Protein AF-A0A1I4RXB6-F1 (afdb_monomer)

Foldseek 3Di:
DPDVVVVVVVVVVVVPDDPDPQDQLFPAEAEFEALLQAFAQEALPLDQVDPTHDGFAFFPDDQSGSNGDRDGFLVQLLCVLLVHGADEQWHWHQDDDTDGDGRHLYYHLDALLQRLQLAAFWHKHDDDPPIGITIDGRNCRVPVAADQRHAYEYEHDPNLLLVVLVPDDHDLLVSLVSNVVSVLVNVVRNHAHYEYEADAQLLLFLQCVLSVNSVSSRVSSVSNRVNNQVSDLVSFHFYFYFYVNLVVVVCVVPVVQLPADPDSLSQEAAEWESVVRDPTSHDQDCHNVHVPPNLLRHQHHYRGHGYPLVSQLSSQLVLLQQLVQQAVLCQLVVVVLQVVQLVVQVVQVCLVCVVPPDDAFWKKKKKKKKKKWWWADDRSRRFIKIKIKIKIKIKMWHHNDPFKIKMKMWMWMKMWMAGPLRWIWIKIKIKIKIKMKTDDDFKIKIKMKMKMKIWGPWGWRWTDRRPDIDIWIDIWIKMKIKMKMKIWGFPDDPPPQKTKIKMKMWMWMKIKIAWIWTDDQRSRTKTKHIFIDIWIKIKIKMKMKGDPDPFKIKIKMKMKIFTPRQDFGWIWMHGPNRPSHIRTHTYDGDDGMKIKMKIKMKGHPDPQKIKMWMWIWMGDNIIMIMIMIMIMGMD

Radius of gyration: 31.3 Å; Cα contacts (8 Å, |Δi|>4): 1653; chains: 1; bounding box: 83×48×99 Å

pLDDT: mean 92.15, std 12.49, range [30.03, 98.88]

Structure (mmCIF, N/CA/C/O backbone):
data_AF-A0A1I4RXB6-F1
#
_entry.id   AF-A0A1I4RXB6-F1
#
loop_
_atom_site.group_PDB
_atom_site.id
_atom_site.type_symbol
_atom_site.label_atom_id
_atom_site.label_alt_id
_atom_site.label_comp_id
_atom_site.label_asym_id
_atom_site.label_entity_id
_atom_site.label_seq_id
_atom_site.pdbx_PDB_ins_code
_atom_site.Cartn_x
_atom_site.Cartn_y
_atom_site.Cartn_z
_atom_site.occupancy
_atom_site.B_iso_or_equiv
_atom_site.auth_seq_id
_atom_site.auth_comp_id
_atom_site.auth_asym_id
_atom_site.auth_atom_id
_atom_site.pdbx_PDB_model_num
ATOM 1 N N . MET A 1 1 ? 4.480 8.689 60.884 1.00 40.50 1 MET A N 1
ATOM 2 C CA . MET A 1 1 ? 3.455 8.910 59.839 1.00 40.50 1 MET A CA 1
ATOM 3 C C . MET A 1 1 ? 4.145 8.947 58.483 1.00 40.50 1 MET A C 1
ATOM 5 O O . MET A 1 1 ? 4.574 10.003 58.041 1.00 40.50 1 MET A O 1
ATOM 9 N N . TYR A 1 2 ? 4.329 7.782 57.864 1.00 36.97 2 TYR A N 1
ATOM 10 C CA . TYR A 1 2 ? 4.763 7.692 56.469 1.00 36.97 2 TYR A CA 1
ATOM 11 C C . TYR A 1 2 ? 3.514 7.838 55.607 1.00 36.97 2 TYR A C 1
ATOM 13 O O . TYR A 1 2 ? 2.536 7.149 55.864 1.00 36.97 2 TYR A O 1
ATOM 21 N N . ASN A 1 3 ? 3.508 8.790 54.676 1.00 38.34 3 ASN A N 1
ATOM 22 C CA . ASN A 1 3 ? 2.336 9.126 53.873 1.00 38.34 3 ASN A CA 1
ATOM 23 C C . ASN A 1 3 ? 2.321 8.241 52.607 1.00 38.34 3 ASN A C 1
ATOM 25 O O . ASN A 1 3 ? 3.048 8.557 51.660 1.00 38.34 3 ASN A O 1
ATOM 29 N N . PRO A 1 4 ? 1.548 7.133 52.571 1.00 40.94 4 PRO A N 1
ATOM 30 C CA . PRO A 1 4 ? 1.615 6.132 51.498 1.00 40.94 4 PRO A CA 1
ATOM 31 C C . PRO A 1 4 ? 1.127 6.670 50.141 1.00 40.94 4 PRO A C 1
ATOM 33 O O . PRO A 1 4 ? 1.397 6.076 49.102 1.00 40.94 4 PRO A O 1
ATOM 36 N N . LEU A 1 5 ? 0.465 7.833 50.135 1.00 40.56 5 LEU A N 1
ATOM 37 C CA . LEU A 1 5 ? -0.061 8.494 48.940 1.00 40.56 5 LEU A CA 1
ATOM 38 C C . LEU A 1 5 ? 1.028 9.121 48.051 1.00 40.56 5 LEU A C 1
ATOM 40 O O . LEU A 1 5 ? 0.829 9.237 46.845 1.00 40.56 5 LEU A O 1
ATOM 44 N N . LYS A 1 6 ? 2.192 9.500 48.604 1.00 39.91 6 LYS A N 1
ATOM 45 C CA . LYS A 1 6 ? 3.277 10.114 47.809 1.00 39.91 6 LYS A CA 1
ATOM 46 C C . LYS A 1 6 ? 4.151 9.081 47.092 1.00 39.91 6 LYS A C 1
ATOM 48 O O . LYS A 1 6 ? 4.657 9.362 46.011 1.00 39.91 6 LYS A O 1
ATOM 53 N N . THR A 1 7 ? 4.284 7.881 47.654 1.00 39.38 7 THR A N 1
ATOM 54 C CA . THR A 1 7 ? 5.087 6.796 47.068 1.00 39.38 7 THR A CA 1
ATOM 55 C C . THR A 1 7 ? 4.355 6.098 45.916 1.00 39.38 7 THR A C 1
ATOM 57 O O . THR A 1 7 ? 4.994 5.679 44.957 1.00 39.38 7 THR A O 1
ATOM 60 N N . LEU A 1 8 ? 3.015 6.049 45.954 1.00 37.56 8 LEU A N 1
ATOM 61 C CA . LEU A 1 8 ? 2.192 5.497 44.868 1.00 37.56 8 LEU A CA 1
ATOM 62 C C . LEU A 1 8 ? 2.161 6.422 43.633 1.00 37.56 8 LEU A C 1
ATOM 64 O O . LEU A 1 8 ? 2.230 5.945 42.504 1.00 37.56 8 LEU A O 1
ATOM 68 N N . ALA A 1 9 ? 2.146 7.745 43.837 1.00 41.69 9 ALA A N 1
ATOM 69 C CA . ALA A 1 9 ? 2.173 8.729 42.750 1.00 41.69 9 ALA A CA 1
ATOM 70 C C . ALA A 1 9 ? 3.510 8.738 41.977 1.00 41.69 9 ALA A C 1
ATOM 72 O O . ALA A 1 9 ? 3.521 8.941 40.765 1.00 41.69 9 ALA A O 1
ATOM 73 N N . ALA A 1 10 ? 4.630 8.468 42.656 1.00 35.97 10 ALA A N 1
ATOM 74 C CA . ALA A 1 10 ? 5.949 8.375 42.026 1.00 35.97 10 ALA A CA 1
ATOM 75 C C . ALA A 1 10 ? 6.169 7.043 41.277 1.00 35.97 10 ALA A C 1
ATOM 77 O O . ALA A 1 10 ? 6.885 7.021 40.281 1.00 35.97 10 ALA A O 1
ATOM 78 N N . ALA A 1 11 ? 5.524 5.950 41.707 1.00 37.66 11 ALA A N 1
ATOM 79 C CA . ALA A 1 11 ? 5.599 4.655 41.024 1.00 37.66 11 ALA A CA 1
ATOM 80 C C . ALA A 1 11 ? 4.776 4.615 39.719 1.00 37.66 11 ALA A C 1
ATOM 82 O O . ALA A 1 11 ? 5.174 3.948 38.768 1.00 37.66 11 ALA A O 1
ATOM 83 N N . ILE A 1 12 ? 3.673 5.371 39.640 1.00 42.62 12 ILE A N 1
ATOM 84 C CA . ILE A 1 12 ? 2.840 5.474 38.426 1.00 42.62 12 ILE A CA 1
ATOM 85 C C . ILE A 1 12 ? 3.507 6.364 37.358 1.00 42.62 12 ILE A C 1
ATOM 87 O O . ILE A 1 12 ? 3.380 6.088 36.171 1.00 42.62 12 ILE A O 1
ATOM 91 N N . ALA A 1 13 ? 4.283 7.379 37.758 1.00 34.91 13 ALA A N 1
ATOM 92 C CA . ALA A 1 13 ? 4.921 8.317 36.827 1.00 34.91 13 ALA A CA 1
ATOM 93 C C . ALA A 1 13 ? 6.175 7.768 36.107 1.00 34.91 13 ALA A C 1
ATOM 95 O O . ALA A 1 13 ? 6.594 8.335 35.102 1.00 34.91 13 ALA A O 1
ATOM 96 N N . VAL A 1 14 ? 6.784 6.680 36.599 1.00 32.28 14 VAL A N 1
ATOM 97 C CA . VAL A 1 14 ? 8.006 6.089 36.004 1.00 32.28 14 VAL A CA 1
ATOM 98 C C . VAL A 1 14 ? 7.693 4.910 35.065 1.00 32.28 14 VAL A C 1
ATOM 100 O O . VAL A 1 14 ? 8.536 4.528 34.260 1.00 32.28 14 VAL A O 1
ATOM 103 N N . ALA A 1 15 ? 6.464 4.381 35.079 1.00 33.62 15 ALA A N 1
ATOM 104 C CA . ALA A 1 15 ? 6.035 3.297 34.186 1.00 33.62 15 ALA A CA 1
ATOM 105 C C . ALA A 1 15 ? 5.441 3.776 32.840 1.00 33.62 15 ALA A C 1
ATOM 107 O O . ALA A 1 15 ? 5.034 2.950 32.028 1.00 33.62 15 ALA A O 1
ATOM 108 N N . SER A 1 16 ? 5.381 5.088 32.586 1.00 33.69 16 SER A N 1
ATOM 109 C CA . SER A 1 16 ? 4.628 5.683 31.470 1.00 33.69 16 SER A CA 1
ATOM 110 C C . SER A 1 16 ? 5.490 6.401 30.423 1.00 33.69 16 SER A C 1
ATOM 112 O O . SER A 1 16 ? 5.058 7.406 29.865 1.00 33.69 16 SER A O 1
ATOM 114 N N . LEU A 1 17 ? 6.702 5.917 30.140 1.00 30.03 17 LEU A N 1
ATOM 115 C CA . LEU A 1 17 ? 7.442 6.347 28.948 1.00 30.03 17 LEU A CA 1
ATOM 116 C C . LEU A 1 17 ? 7.197 5.342 27.811 1.00 30.03 17 LEU A C 1
ATOM 118 O O . LEU A 1 17 ? 7.890 4.324 27.759 1.00 30.03 17 LEU A O 1
ATOM 122 N N . PRO A 1 18 ? 6.235 5.580 26.900 1.00 36.94 18 PRO A N 1
ATOM 123 C CA . PRO A 1 18 ? 6.177 4.823 25.661 1.00 36.94 18 PRO A CA 1
ATOM 124 C C . PRO A 1 18 ? 7.394 5.199 24.804 1.00 36.94 18 PRO A C 1
ATOM 126 O O . PRO A 1 18 ? 7.525 6.325 24.330 1.00 36.94 18 PRO A O 1
ATOM 129 N N . MET A 1 19 ? 8.317 4.254 24.620 1.00 31.92 19 MET A N 1
ATOM 130 C CA . MET A 1 19 ? 9.237 4.283 23.484 1.00 31.92 19 MET A CA 1
ATOM 131 C C . MET A 1 19 ? 8.479 3.729 22.278 1.00 31.92 19 MET A C 1
ATOM 133 O O . MET A 1 19 ? 8.492 2.523 22.034 1.00 31.92 19 MET A O 1
ATOM 137 N N . SER A 1 20 ? 7.793 4.594 21.536 1.00 35.72 20 SER A N 1
ATOM 138 C CA . SER A 1 20 ? 7.180 4.209 20.265 1.00 35.72 20 SER A CA 1
ATOM 139 C C . SER A 1 20 ? 8.268 4.185 19.187 1.00 35.72 20 SER A C 1
ATOM 141 O O . SER A 1 20 ? 8.608 5.208 18.596 1.00 35.72 20 SER A O 1
ATOM 143 N N . ILE A 1 21 ? 8.859 3.011 18.953 1.00 35.38 21 ILE A N 1
ATOM 144 C CA . ILE A 1 21 ? 9.574 2.722 17.705 1.00 35.38 21 ILE A CA 1
ATOM 145 C C . ILE A 1 21 ? 8.503 2.241 16.724 1.00 35.38 21 ILE A C 1
ATOM 147 O O . ILE A 1 21 ? 8.056 1.101 16.819 1.00 35.38 21 ILE A O 1
ATOM 151 N N . SER A 1 22 ? 8.062 3.110 15.808 1.00 43.22 22 SER A N 1
ATOM 152 C CA . SER A 1 22 ? 7.250 2.686 14.659 1.00 43.22 22 SER A CA 1
ATOM 153 C C . SER A 1 22 ? 8.096 1.724 13.827 1.00 43.22 22 SER A C 1
ATOM 155 O O . SER A 1 22 ? 9.104 2.134 13.254 1.00 43.22 22 SER A O 1
ATOM 157 N N . ALA A 1 23 ? 7.724 0.447 13.781 1.00 49.94 23 ALA A N 1
ATOM 158 C CA . ALA A 1 23 ? 8.435 -0.538 12.978 1.00 49.94 23 ALA A CA 1
ATOM 159 C C . ALA A 1 23 ? 8.191 -0.276 11.482 1.00 49.94 23 ALA A C 1
ATOM 161 O O . ALA A 1 23 ? 7.045 -0.197 11.042 1.00 49.94 23 ALA A O 1
ATOM 162 N N . ALA A 1 24 ? 9.265 -0.161 10.698 1.00 62.38 24 ALA A N 1
ATOM 163 C CA . ALA A 1 24 ? 9.185 -0.247 9.243 1.00 62.38 24 ALA A CA 1
ATOM 164 C C . ALA A 1 24 ? 8.620 -1.623 8.858 1.00 62.38 24 ALA A C 1
ATOM 166 O O . ALA A 1 24 ? 9.070 -2.622 9.429 1.00 62.38 24 ALA A O 1
ATOM 167 N N . PRO A 1 25 ? 7.714 -1.734 7.873 1.00 77.44 25 PRO A N 1
ATOM 168 C CA . PRO A 1 25 ? 7.254 -3.043 7.403 1.00 77.44 25 PRO A CA 1
ATOM 169 C C . PRO A 1 25 ? 8.378 -3.856 6.747 1.00 77.44 25 PRO A C 1
ATOM 171 O O . PRO A 1 25 ? 8.309 -5.084 6.716 1.00 77.44 25 PRO A O 1
ATOM 174 N N . TYR A 1 26 ? 9.406 -3.173 6.230 1.00 90.38 26 TYR A N 1
ATOM 175 C CA . TYR A 1 26 ? 10.522 -3.775 5.516 1.00 90.38 26 TYR A CA 1
ATOM 176 C C . TYR A 1 26 ? 11.859 -3.332 6.115 1.00 90.38 26 TYR A C 1
ATOM 178 O O . TYR A 1 26 ? 12.057 -2.149 6.388 1.00 90.38 26 TYR A O 1
ATOM 186 N N . SER A 1 27 ? 12.797 -4.265 6.291 1.00 93.44 27 SER A N 1
ATOM 187 C CA . SER A 1 27 ? 14.148 -3.977 6.805 1.00 93.44 27 SER A CA 1
ATOM 188 C C . SER A 1 27 ? 15.034 -3.263 5.778 1.00 93.44 27 SER A C 1
ATOM 190 O O . SER A 1 27 ? 15.890 -2.462 6.147 1.00 93.44 27 SER A O 1
ATOM 192 N N . GLN A 1 28 ? 14.847 -3.575 4.495 1.00 95.31 28 GLN A N 1
ATOM 193 C CA . GLN A 1 28 ? 15.599 -3.049 3.355 1.00 95.31 28 GLN A CA 1
ATOM 194 C C . GLN A 1 28 ? 14.867 -3.364 2.044 1.00 95.31 28 GLN A C 1
ATOM 196 O O . GLN A 1 28 ? 14.020 -4.259 1.998 1.00 95.31 28 GLN A O 1
ATOM 201 N N . LEU A 1 29 ? 15.220 -2.643 0.977 1.00 97.88 29 LEU A N 1
ATOM 202 C CA . LEU A 1 29 ? 14.801 -2.938 -0.391 1.00 97.88 29 LEU A CA 1
ATOM 203 C C . LEU A 1 29 ? 15.987 -3.555 -1.141 1.00 97.88 29 LEU A C 1
ATOM 205 O O . LEU A 1 29 ? 17.026 -2.907 -1.287 1.00 97.88 29 LEU A O 1
ATOM 209 N N . ILE A 1 30 ? 15.834 -4.799 -1.594 1.00 98.69 30 ILE A N 1
ATOM 210 C CA . ILE A 1 30 ? 16.847 -5.547 -2.348 1.00 98.69 30 ILE A CA 1
ATOM 211 C C . ILE A 1 30 ? 16.360 -5.700 -3.782 1.00 98.69 30 ILE A C 1
ATOM 213 O O . ILE A 1 30 ? 15.279 -6.230 -4.027 1.00 98.69 30 ILE A O 1
ATOM 217 N N . ILE A 1 31 ? 17.151 -5.208 -4.726 1.00 98.88 31 ILE A N 1
ATOM 218 C CA . ILE A 1 31 ? 16.735 -5.044 -6.121 1.00 98.88 31 ILE A CA 1
ATOM 219 C C . ILE A 1 31 ? 17.620 -5.892 -7.020 1.00 98.88 31 ILE A C 1
ATOM 221 O O . ILE A 1 31 ? 18.840 -5.828 -6.897 1.00 98.88 31 ILE A O 1
ATOM 225 N N . PHE A 1 32 ? 17.015 -6.623 -7.949 1.00 98.88 32 PHE A N 1
ATOM 226 C CA . PHE A 1 32 ? 17.698 -7.339 -9.024 1.00 98.88 32 PHE A CA 1
ATOM 227 C C . PHE A 1 32 ? 17.084 -6.950 -10.362 1.00 98.88 32 PHE A C 1
ATOM 229 O O . PHE A 1 32 ? 15.874 -6.744 -10.457 1.00 98.88 32 PHE A O 1
ATOM 236 N N . GLY A 1 33 ? 17.909 -6.871 -11.400 1.00 98.38 33 GLY A N 1
ATOM 237 C CA . GLY A 1 33 ? 17.414 -6.560 -12.729 1.00 98.38 33 GLY A CA 1
ATOM 238 C C . GLY A 1 33 ? 18.447 -5.925 -13.635 1.00 98.38 33 GLY A C 1
ATOM 239 O O . GLY A 1 33 ? 19.640 -6.219 -13.552 1.00 98.38 33 GLY A O 1
ATOM 240 N N . ASP A 1 34 ? 17.963 -5.047 -14.500 1.00 97.69 34 ASP A N 1
ATOM 241 C CA . ASP A 1 34 ? 18.720 -4.445 -15.588 1.00 97.69 34 ASP A CA 1
ATOM 242 C C . ASP A 1 34 ? 18.820 -2.912 -15.458 1.00 97.69 34 ASP A C 1
ATOM 244 O O . ASP A 1 34 ? 18.737 -2.341 -14.367 1.00 97.69 34 ASP A O 1
ATOM 248 N N . SER A 1 35 ? 19.003 -2.220 -16.583 1.00 97.69 35 SER A N 1
ATOM 249 C CA . SER A 1 35 ? 19.128 -0.764 -16.648 1.00 97.69 35 SER A CA 1
ATOM 250 C C . SER A 1 35 ? 17.903 -0.010 -16.133 1.00 97.69 35 SER A C 1
ATOM 252 O O . SER A 1 35 ? 18.066 1.119 -15.670 1.00 97.69 35 SER A O 1
ATOM 254 N N . LEU A 1 36 ? 16.702 -0.603 -16.152 1.00 97.00 36 LEU A N 1
ATOM 255 C CA . LEU A 1 36 ? 15.491 0.053 -15.638 1.00 97.00 36 LEU A CA 1
ATOM 256 C C . LEU A 1 36 ? 15.545 0.277 -14.119 1.00 97.00 36 LEU A C 1
ATOM 258 O O . LEU A 1 36 ? 14.851 1.155 -13.601 1.00 97.00 36 LEU A O 1
ATOM 262 N N . SER A 1 37 ? 16.386 -0.492 -13.422 1.00 98.38 37 SER A N 1
ATOM 263 C CA . SER A 1 37 ? 16.516 -0.468 -11.964 1.00 98.38 37 SER A CA 1
ATOM 264 C C . SER A 1 37 ? 17.930 -0.138 -11.481 1.00 98.38 37 SER A C 1
ATOM 266 O O . SER A 1 37 ? 18.131 0.007 -10.277 1.00 98.38 37 SER A O 1
ATOM 268 N N . ASP A 1 38 ? 18.916 -0.004 -12.373 1.00 97.88 38 ASP A N 1
ATOM 269 C CA . ASP A 1 38 ? 20.314 0.265 -12.018 1.00 97.88 38 ASP A CA 1
ATOM 270 C C . ASP A 1 38 ? 20.464 1.634 -11.323 1.00 97.88 38 ASP A C 1
ATOM 272 O O . ASP A 1 38 ? 20.185 2.693 -11.887 1.00 97.88 38 ASP A O 1
ATOM 276 N N . SER A 1 39 ? 20.922 1.615 -10.067 1.00 95.69 39 SER A N 1
ATOM 277 C CA . SER A 1 39 ? 21.101 2.816 -9.238 1.00 95.69 39 SER A CA 1
ATOM 278 C C . SER A 1 39 ? 22.442 3.541 -9.415 1.00 95.69 39 SER A C 1
ATOM 280 O O . SER A 1 39 ? 22.688 4.536 -8.721 1.00 95.69 39 SER A O 1
ATOM 282 N N . GLY A 1 40 ? 23.318 3.074 -10.306 1.00 94.19 40 GLY A N 1
ATOM 283 C CA . GLY A 1 40 ? 24.641 3.661 -10.525 1.00 94.19 40 GLY A CA 1
ATOM 284 C C . GLY A 1 40 ? 25.796 2.672 -10.430 1.00 94.19 40 GLY A C 1
ATOM 285 O O . GLY A 1 40 ? 26.784 2.986 -9.769 1.00 94.19 40 GLY A O 1
ATOM 286 N N . GLN A 1 41 ? 25.682 1.482 -11.022 1.00 93.94 41 GLN A N 1
ATOM 287 C CA . GLN A 1 41 ? 26.770 0.496 -11.026 1.00 93.94 41 GLN A CA 1
ATOM 288 C C . GLN A 1 41 ? 27.961 0.958 -11.865 1.00 93.94 41 GLN A C 1
ATOM 290 O O . GLN A 1 41 ? 29.108 0.675 -11.531 1.00 93.94 41 GLN A O 1
ATOM 295 N N . PHE A 1 42 ? 27.709 1.671 -12.959 1.00 92.44 42 PHE A N 1
ATOM 296 C CA . PHE A 1 42 ? 28.760 2.209 -13.817 1.00 92.44 42 PHE A CA 1
ATOM 297 C C . PHE A 1 42 ? 29.160 3.612 -13.350 1.00 92.44 42 PHE A C 1
ATOM 299 O O . PHE A 1 42 ? 28.299 4.366 -12.894 1.00 92.44 42 PHE A O 1
ATOM 306 N N . PRO A 1 43 ? 30.436 4.014 -13.470 1.00 89.38 43 PRO A N 1
ATOM 307 C CA . PRO A 1 43 ? 30.817 5.390 -13.187 1.00 89.38 43 PRO A CA 1
ATOM 308 C C . PRO A 1 43 ? 30.179 6.341 -14.204 1.00 89.38 43 PRO A C 1
ATOM 310 O O . PRO A 1 43 ? 30.056 6.023 -15.388 1.00 89.38 43 PRO A O 1
ATOM 313 N N . ASP A 1 44 ? 29.814 7.537 -13.754 1.00 89.12 44 ASP A N 1
ATOM 314 C CA . ASP A 1 44 ? 29.424 8.616 -14.654 1.00 89.12 44 ASP A CA 1
ATOM 315 C C . ASP A 1 44 ? 30.677 9.202 -15.319 1.00 89.12 44 ASP A C 1
ATOM 317 O O . ASP A 1 44 ? 31.389 10.015 -14.735 1.00 89.12 44 ASP A O 1
ATOM 321 N N . LEU A 1 45 ? 30.972 8.781 -16.551 1.00 84.12 45 LEU A N 1
ATOM 322 C CA . LEU A 1 45 ? 32.147 9.267 -17.286 1.00 84.12 45 LEU A CA 1
ATOM 323 C C . LEU A 1 45 ? 32.037 10.747 -17.687 1.00 84.12 45 LEU A C 1
ATOM 325 O O . LEU A 1 45 ? 33.060 11.384 -17.935 1.00 84.12 45 LEU A O 1
ATOM 329 N N . GLY A 1 46 ? 30.819 11.295 -17.740 1.00 79.69 46 GLY A N 1
ATOM 330 C CA . GLY A 1 46 ? 30.589 12.725 -17.949 1.00 79.69 46 GLY A CA 1
ATOM 331 C C . GLY A 1 46 ? 30.856 13.550 -16.688 1.00 79.69 46 GLY A C 1
ATOM 332 O O . GLY A 1 46 ? 31.291 14.697 -16.788 1.00 79.69 46 GLY A O 1
ATOM 333 N N . ASN A 1 47 ? 30.679 12.939 -15.513 1.00 77.81 47 ASN A N 1
ATOM 334 C CA . ASN A 1 47 ? 30.970 13.529 -14.212 1.00 77.81 47 ASN A CA 1
ATOM 335 C C . ASN A 1 47 ? 31.803 12.594 -13.317 1.00 77.81 47 ASN A C 1
ATOM 337 O O . ASN A 1 47 ? 31.287 12.074 -12.325 1.00 77.81 47 ASN A O 1
ATOM 341 N N . PRO A 1 48 ? 33.101 12.383 -13.596 1.00 64.69 48 PRO A N 1
ATOM 342 C CA . PRO A 1 48 ? 33.899 11.399 -12.857 1.00 64.69 48 PRO A CA 1
ATOM 343 C C . PRO A 1 48 ? 34.060 11.720 -11.362 1.00 64.69 48 PRO A C 1
ATOM 345 O O . PRO A 1 48 ? 34.463 10.857 -10.587 1.00 64.69 48 PRO A O 1
ATOM 348 N N . LEU A 1 49 ? 33.778 12.968 -10.965 1.00 60.94 49 LEU A N 1
ATOM 349 C CA . LEU A 1 49 ? 33.804 13.436 -9.577 1.00 60.94 49 LEU A CA 1
ATOM 350 C C . LEU A 1 49 ? 32.454 13.279 -8.866 1.00 60.94 49 LEU A C 1
ATOM 352 O O . LEU A 1 49 ? 32.378 13.484 -7.654 1.00 60.94 49 LEU A O 1
ATOM 356 N N . SER A 1 50 ? 31.391 12.925 -9.593 1.00 68.50 50 SER A N 1
ATOM 357 C CA . SER A 1 50 ? 30.107 12.618 -8.983 1.00 68.50 50 SER A CA 1
ATOM 358 C C . SER A 1 50 ? 30.237 11.352 -8.152 1.00 68.50 50 SER A C 1
ATOM 360 O O . SER A 1 50 ? 30.576 10.284 -8.656 1.00 68.50 50 SER A O 1
ATOM 362 N N . ALA A 1 51 ? 29.894 11.452 -6.868 1.00 66.19 51 ALA A N 1
ATOM 363 C CA . ALA A 1 51 ? 29.726 10.279 -6.013 1.00 66.19 51 ALA A CA 1
ATOM 364 C C . ALA A 1 51 ? 28.561 9.384 -6.480 1.00 66.19 51 ALA A C 1
ATOM 366 O O . ALA A 1 51 ? 28.382 8.279 -5.975 1.00 66.19 51 ALA A O 1
ATOM 367 N N . SER A 1 52 ? 27.744 9.864 -7.423 1.00 73.62 52 SER A N 1
ATOM 368 C CA . SER A 1 52 ? 26.614 9.134 -7.971 1.00 73.62 52 SER A CA 1
ATOM 369 C C . SER A 1 52 ? 26.971 8.561 -9.348 1.00 73.62 52 SER A C 1
ATOM 371 O O . SER A 1 52 ? 27.367 9.308 -10.237 1.00 73.62 52 SER A O 1
ATOM 373 N N . GLY A 1 53 ? 26.835 7.243 -9.514 1.00 87.50 53 GLY A N 1
ATOM 374 C CA . GLY A 1 53 ? 27.116 6.561 -10.782 1.00 87.50 53 GLY A CA 1
ATOM 375 C C . GLY A 1 53 ? 26.118 6.878 -11.904 1.00 87.50 53 GLY A C 1
ATOM 376 O O . GLY A 1 53 ? 25.097 7.539 -11.691 1.00 87.50 53 GLY A O 1
ATOM 377 N N . ASN A 1 54 ? 26.420 6.368 -13.096 1.00 92.00 54 ASN A N 1
ATOM 378 C CA . ASN A 1 54 ? 25.585 6.431 -14.289 1.00 92.00 54 ASN A CA 1
ATOM 379 C C . ASN A 1 54 ? 24.268 5.679 -14.084 1.00 92.00 54 ASN A C 1
ATOM 381 O O . ASN A 1 54 ? 24.272 4.502 -13.730 1.00 92.00 54 ASN A O 1
ATOM 385 N N . ARG A 1 55 ? 23.152 6.347 -14.371 1.00 95.44 55 ARG A N 1
ATOM 386 C CA . ARG A 1 55 ? 21.807 5.764 -14.342 1.00 95.44 55 ARG A CA 1
ATOM 387 C C . ARG A 1 55 ? 21.148 5.984 -15.693 1.00 95.44 55 ARG A C 1
ATOM 389 O O . ARG A 1 55 ? 21.353 7.022 -16.314 1.00 95.44 55 ARG A O 1
ATOM 396 N N . PHE A 1 56 ? 20.351 5.022 -16.138 1.00 96.69 56 PHE A N 1
ATOM 397 C CA . PHE A 1 56 ? 19.763 5.016 -17.477 1.00 96.69 56 PHE A CA 1
ATOM 398 C C . PHE A 1 56 ? 18.474 5.852 -17.516 1.00 96.69 56 PHE A C 1
ATOM 400 O O . PHE A 1 56 ? 17.364 5.338 -17.592 1.00 96.69 56 PHE A O 1
ATOM 407 N N . THR A 1 57 ? 18.637 7.166 -17.369 1.00 97.81 57 THR A N 1
ATOM 408 C CA . THR A 1 57 ? 17.587 8.194 -17.443 1.00 97.81 57 THR A CA 1
ATOM 409 C C . THR A 1 57 ? 18.243 9.547 -17.762 1.00 97.81 57 THR A C 1
ATOM 411 O O . THR A 1 57 ? 19.459 9.622 -17.932 1.00 97.81 57 THR A O 1
ATOM 414 N N . ASN A 1 58 ? 17.486 10.641 -17.849 1.00 97.25 58 ASN A N 1
ATOM 415 C CA . ASN A 1 58 ? 18.063 11.971 -18.048 1.00 97.25 58 ASN A CA 1
ATOM 416 C C . ASN A 1 58 ? 18.712 12.540 -16.770 1.00 97.25 58 ASN A C 1
ATOM 418 O O . ASN A 1 58 ? 18.363 12.202 -15.633 1.00 97.25 58 ASN A O 1
ATOM 422 N N . ARG A 1 59 ? 19.644 13.480 -16.954 1.00 95.56 59 ARG A N 1
ATOM 423 C CA . ARG A 1 59 ? 20.230 14.278 -15.863 1.00 95.56 59 ARG A CA 1
ATOM 424 C C . ARG A 1 59 ? 19.193 15.196 -15.212 1.00 95.56 59 ARG A C 1
ATOM 426 O O . ARG A 1 59 ? 18.129 15.438 -15.782 1.00 95.56 59 ARG A O 1
ATOM 433 N N . VAL A 1 60 ? 19.475 15.655 -13.992 1.00 93.81 60 VAL A N 1
ATOM 434 C CA . VAL A 1 60 ? 18.507 16.402 -13.164 1.00 93.81 60 VAL A CA 1
ATOM 435 C C . VAL A 1 60 ? 18.180 17.809 -13.676 1.00 93.81 60 VAL A C 1
ATOM 437 O O . VAL A 1 60 ? 17.139 18.346 -13.304 1.00 93.81 60 VAL A O 1
ATOM 440 N N . GLY A 1 61 ? 19.003 18.389 -14.550 1.00 92.44 61 GLY A N 1
ATOM 441 C CA . GLY A 1 61 ? 18.798 19.746 -15.041 1.00 92.44 61 GLY A CA 1
ATOM 442 C C . GLY A 1 61 ? 19.415 20.812 -14.123 1.00 92.44 61 GLY A C 1
ATOM 443 O O . GLY A 1 61 ? 19.954 20.499 -13.056 1.00 92.44 61 GLY A O 1
ATOM 444 N N . PRO A 1 62 ? 19.326 22.094 -14.522 1.00 92.62 62 PRO A N 1
ATOM 445 C CA . PRO A 1 62 ? 18.520 22.595 -15.641 1.00 92.62 62 PRO A CA 1
ATOM 446 C C . PRO A 1 62 ? 19.201 22.528 -17.017 1.00 92.62 62 PRO A C 1
ATOM 448 O O . PRO A 1 62 ? 18.524 22.706 -18.026 1.00 92.62 62 PRO A O 1
ATOM 451 N N . THR A 1 63 ? 20.518 22.308 -17.087 1.00 91.75 63 THR A N 1
ATOM 452 C CA . THR A 1 63 ? 21.251 22.270 -18.370 1.00 91.75 63 THR A CA 1
ATOM 453 C C . THR A 1 63 ? 21.329 20.870 -18.965 1.00 91.75 63 THR A C 1
ATOM 455 O O . THR A 1 63 ? 21.586 20.728 -20.160 1.00 91.75 63 THR A O 1
ATOM 458 N N . TYR A 1 64 ? 21.114 19.843 -18.138 1.00 93.50 64 TYR A N 1
ATOM 459 C CA . TYR A 1 64 ? 21.239 18.422 -18.470 1.00 93.50 64 TYR A CA 1
ATOM 460 C C . TYR A 1 64 ? 22.639 18.050 -18.972 1.00 93.50 64 TYR A C 1
ATOM 462 O O . TYR A 1 64 ? 22.828 17.063 -19.686 1.00 93.50 64 TYR A O 1
ATOM 470 N N . SER A 1 65 ? 23.625 18.867 -18.604 1.00 89.56 65 SER A N 1
ATOM 471 C CA . SER A 1 65 ? 25.017 18.731 -19.003 1.00 89.56 65 SER A CA 1
ATOM 472 C C . SER A 1 65 ? 25.743 17.696 -18.154 1.00 89.56 65 SER A C 1
ATOM 474 O O . SER A 1 65 ? 25.285 17.293 -17.087 1.00 89.56 65 SER A O 1
ATOM 476 N N . ALA A 1 66 ? 26.924 17.292 -18.612 1.00 86.81 66 ALA A N 1
ATOM 477 C CA . ALA A 1 66 ? 27.758 16.310 -17.936 1.00 86.81 66 ALA A CA 1
ATOM 478 C C . ALA A 1 66 ? 28.135 16.700 -16.491 1.00 86.81 66 ALA A C 1
ATOM 480 O O . ALA A 1 66 ? 28.525 15.839 -15.725 1.00 86.81 66 ALA A O 1
ATOM 481 N N . GLN A 1 67 ? 27.991 17.963 -16.084 1.00 86.38 67 GLN A N 1
ATOM 482 C CA . GLN A 1 67 ? 28.272 18.438 -14.727 1.00 86.38 67 GLN A CA 1
ATOM 483 C C . GLN A 1 67 ? 27.159 18.115 -13.713 1.00 86.38 67 GLN A C 1
ATOM 485 O O . GLN A 1 67 ? 27.380 18.213 -12.506 1.00 86.38 67 GLN A O 1
ATOM 490 N N . GLU A 1 68 ? 25.971 17.728 -14.172 1.00 90.50 68 GLU A N 1
ATOM 491 C CA . GLU A 1 68 ? 24.806 17.447 -13.327 1.00 90.50 68 GLU A CA 1
ATOM 492 C C . GLU A 1 68 ? 24.614 15.942 -13.162 1.00 90.50 68 GLU A C 1
ATOM 494 O O . GLU A 1 68 ? 24.773 15.208 -14.122 1.00 90.50 68 GLU A O 1
ATOM 499 N N . SER A 1 69 ? 24.228 15.434 -11.996 1.00 91.69 69 SER A N 1
ATOM 500 C CA . SER A 1 69 ? 24.012 13.988 -11.843 1.00 91.69 69 SER A CA 1
ATOM 501 C C . SER A 1 69 ? 22.825 13.469 -12.664 1.00 91.69 69 SER A C 1
ATOM 503 O O . SER A 1 69 ? 21.850 14.181 -12.919 1.00 91.69 69 SER A O 1
ATOM 505 N N . PHE A 1 70 ? 22.866 12.184 -13.018 1.00 95.12 70 PHE A N 1
ATOM 506 C CA . PHE A 1 70 ? 21.679 11.470 -13.483 1.00 95.12 70 PHE A CA 1
ATOM 507 C C . PHE A 1 70 ? 20.572 11.477 -12.429 1.00 95.12 70 PHE A C 1
ATOM 509 O O . PHE A 1 70 ? 20.859 11.347 -11.231 1.00 95.12 70 PHE A O 1
ATOM 516 N N . GLY A 1 71 ? 19.320 11.582 -12.884 1.00 95.50 71 GLY A N 1
ATOM 517 C CA . GLY A 1 71 ? 18.147 11.446 -12.027 1.00 95.50 71 GLY A CA 1
ATOM 518 C C . GLY A 1 71 ? 18.082 10.089 -11.326 1.00 95.50 71 GLY A C 1
ATOM 519 O O . GLY A 1 71 ? 18.816 9.154 -11.655 1.00 95.50 71 GLY A O 1
ATOM 520 N N . GLN A 1 72 ? 17.226 9.997 -10.312 1.00 96.81 72 GLN A N 1
ATOM 521 C CA . GLN A 1 72 ? 16.970 8.741 -9.614 1.00 96.81 72 GLN A CA 1
ATOM 522 C C . GLN A 1 72 ? 16.076 7.836 -10.466 1.00 96.81 72 GLN A C 1
ATOM 524 O O . GLN A 1 72 ? 15.089 8.295 -11.040 1.00 96.81 72 GLN A O 1
ATOM 529 N N . VAL A 1 73 ? 16.409 6.546 -10.515 1.00 97.81 73 VAL A N 1
ATOM 530 C CA . VAL A 1 73 ? 15.532 5.524 -11.108 1.00 97.81 73 VAL A CA 1
ATOM 531 C C . VAL A 1 73 ? 14.372 5.192 -10.165 1.00 97.81 73 VAL A C 1
ATOM 533 O O . VAL A 1 73 ? 14.439 5.454 -8.960 1.00 97.81 73 VAL A O 1
ATOM 536 N N . SER A 1 74 ? 13.314 4.589 -10.702 1.00 98.25 74 SER A N 1
ATOM 537 C CA . SER A 1 74 ? 12.059 4.312 -9.992 1.00 98.25 74 SER A CA 1
ATOM 538 C C . SER A 1 74 ? 12.254 3.567 -8.665 1.00 98.25 74 SER A C 1
ATOM 540 O O . SER A 1 74 ? 11.647 3.929 -7.661 1.00 98.25 74 SER A O 1
ATOM 542 N N . VAL A 1 75 ? 13.170 2.595 -8.606 1.00 98.19 75 VAL A N 1
ATOM 543 C CA . VAL A 1 75 ? 13.475 1.846 -7.372 1.00 98.19 75 VAL A CA 1
ATOM 544 C C . VAL A 1 75 ? 14.175 2.688 -6.298 1.00 98.19 75 VAL A C 1
ATOM 546 O O . VAL A 1 75 ? 14.002 2.424 -5.111 1.00 98.19 75 VAL A O 1
ATOM 549 N N . GLN A 1 76 ? 14.932 3.727 -6.673 1.00 97.81 76 GLN A N 1
ATOM 550 C CA . GLN A 1 76 ? 15.527 4.661 -5.706 1.00 97.81 76 GLN A CA 1
ATOM 551 C C . GLN A 1 76 ? 14.481 5.618 -5.134 1.00 97.81 76 GLN A C 1
ATOM 553 O O . GLN A 1 76 ? 14.511 5.920 -3.941 1.00 97.81 76 GLN A O 1
ATOM 558 N N . LEU A 1 77 ? 13.547 6.064 -5.975 1.00 97.94 77 LEU A N 1
ATOM 559 C CA . LEU A 1 77 ? 12.412 6.883 -5.555 1.00 97.94 77 LEU A CA 1
ATOM 560 C C . LEU A 1 77 ? 11.483 6.086 -4.627 1.00 97.94 77 LEU A C 1
ATOM 562 O O . LEU A 1 77 ? 11.164 6.564 -3.539 1.00 97.94 77 LEU A O 1
ATOM 566 N N . LEU A 1 78 ? 11.159 4.839 -4.990 1.00 97.19 78 LEU A N 1
ATOM 567 C CA . LEU A 1 78 ? 10.398 3.917 -4.143 1.00 97.19 78 LEU A CA 1
ATOM 568 C C . LEU A 1 78 ? 11.093 3.683 -2.798 1.00 97.19 78 LEU A C 1
ATOM 570 O O . LEU A 1 78 ? 10.448 3.761 -1.754 1.00 97.19 78 LEU A O 1
ATOM 574 N N . ALA A 1 79 ? 12.407 3.424 -2.804 1.00 95.94 79 ALA A N 1
ATOM 575 C CA . ALA A 1 79 ? 13.172 3.263 -1.571 1.00 95.94 79 ALA A CA 1
ATOM 576 C C . ALA A 1 79 ? 12.995 4.484 -0.662 1.00 95.94 79 ALA A C 1
ATOM 578 O O . ALA A 1 79 ? 12.658 4.325 0.507 1.00 95.94 79 ALA A O 1
ATOM 579 N N . SER A 1 80 ? 13.126 5.696 -1.211 1.00 94.19 80 SER A N 1
ATOM 580 C CA . SER A 1 80 ? 12.925 6.934 -0.454 1.00 94.19 80 SER A CA 1
ATOM 581 C C . SER A 1 80 ? 11.506 7.058 0.109 1.00 94.19 80 SER A C 1
ATOM 583 O O . SER A 1 80 ? 11.358 7.464 1.260 1.00 94.19 80 SER A O 1
ATOM 585 N N . GLN A 1 81 ? 10.474 6.704 -0.664 1.00 91.62 81 GLN A N 1
ATOM 586 C CA . GLN A 1 81 ? 9.075 6.731 -0.211 1.00 91.62 81 GLN A CA 1
ATOM 587 C C . GLN A 1 81 ? 8.808 5.732 0.928 1.00 91.62 81 GLN A C 1
ATOM 589 O O . GLN A 1 81 ? 7.979 5.994 1.794 1.00 91.62 81 GLN A O 1
ATOM 594 N N . LEU A 1 82 ? 9.545 4.617 0.967 1.00 90.69 82 LEU A N 1
ATOM 595 C CA . LEU A 1 82 ? 9.491 3.616 2.040 1.00 90.69 82 LEU A CA 1
ATOM 596 C C . LEU A 1 82 ? 10.436 3.926 3.220 1.00 90.69 82 LEU A C 1
ATOM 598 O O . LEU A 1 82 ? 10.482 3.166 4.188 1.00 90.69 82 LEU A O 1
ATOM 602 N N . GLY A 1 83 ? 11.216 5.012 3.159 1.00 91.44 83 GLY A N 1
ATOM 603 C CA . GLY A 1 83 ? 12.243 5.327 4.161 1.00 91.44 83 GLY A CA 1
ATOM 604 C C . GLY A 1 83 ? 13.449 4.375 4.140 1.00 91.44 83 GLY A C 1
ATOM 605 O O . GLY A 1 83 ? 14.084 4.156 5.170 1.00 91.44 83 GLY A O 1
ATOM 606 N N . LEU A 1 84 ? 13.747 3.795 2.978 1.00 93.56 84 LEU A N 1
ATOM 607 C CA . LEU A 1 84 ? 14.822 2.840 2.703 1.00 93.56 84 LEU A CA 1
ATOM 608 C C . LEU A 1 84 ? 15.856 3.434 1.729 1.00 93.56 84 LEU A C 1
ATOM 610 O O . LEU A 1 84 ? 15.757 4.578 1.288 1.00 93.56 84 LEU A O 1
ATOM 614 N N . GLN A 1 85 ? 16.866 2.638 1.373 1.00 94.06 85 GLN A N 1
ATOM 615 C CA . GLN A 1 85 ? 17.897 3.001 0.398 1.00 94.06 85 GLN A CA 1
ATOM 616 C C . GLN A 1 85 ? 18.003 1.950 -0.712 1.00 94.06 85 GLN A C 1
ATOM 618 O O . GLN A 1 85 ? 17.694 0.780 -0.502 1.00 94.06 85 GLN A O 1
ATOM 623 N N . ALA A 1 86 ? 18.482 2.378 -1.880 1.00 95.38 86 ALA A N 1
ATOM 624 C CA . ALA A 1 86 ? 18.767 1.529 -3.037 1.00 95.38 86 ALA A CA 1
ATOM 625 C C . ALA A 1 86 ? 20.110 1.948 -3.659 1.00 95.38 86 ALA A C 1
ATOM 627 O O . ALA A 1 86 ? 20.162 2.530 -4.743 1.00 95.38 86 ALA A O 1
ATOM 628 N N . LEU A 1 87 ? 21.194 1.738 -2.908 1.00 94.88 87 LEU A N 1
ATOM 629 C CA . LEU A 1 87 ? 22.563 2.026 -3.352 1.00 94.88 87 LEU A CA 1
ATOM 630 C C . LEU A 1 87 ? 23.107 0.877 -4.221 1.00 94.88 87 LEU A C 1
ATOM 632 O O . LEU A 1 87 ? 22.744 -0.277 -3.965 1.00 94.88 87 LEU A O 1
ATOM 636 N N . PRO A 1 88 ? 24.002 1.152 -5.191 1.00 94.69 88 PRO A N 1
ATOM 637 C CA . PRO A 1 88 ? 24.592 0.116 -6.035 1.00 94.69 88 PRO A CA 1
ATOM 638 C C . PRO A 1 88 ? 25.409 -0.876 -5.201 1.00 94.69 88 PRO A C 1
ATOM 640 O O . PRO A 1 88 ? 26.192 -0.500 -4.323 1.00 94.69 88 PRO A O 1
ATOM 643 N N . SER A 1 89 ? 25.212 -2.164 -5.461 1.00 94.69 89 SER A N 1
ATOM 644 C CA . SER A 1 89 ? 25.813 -3.247 -4.685 1.00 94.69 89 SER A CA 1
ATOM 645 C C . SER A 1 89 ? 27.296 -3.466 -4.992 1.00 94.69 89 SER A C 1
ATOM 647 O O . SER A 1 89 ? 28.032 -3.847 -4.076 1.00 94.69 89 SER A O 1
ATOM 649 N N . ALA A 1 90 ? 27.728 -3.236 -6.238 1.00 92.50 90 ALA A N 1
ATOM 650 C CA . ALA A 1 90 ? 29.063 -3.570 -6.732 1.00 92.50 90 ALA A CA 1
ATOM 651 C C . ALA A 1 90 ? 29.566 -2.577 -7.805 1.00 92.50 90 ALA A C 1
ATOM 653 O O . ALA A 1 90 ? 29.908 -3.002 -8.911 1.00 92.50 90 ALA A O 1
ATOM 654 N N . PRO A 1 91 ? 29.640 -1.264 -7.509 1.00 91.25 91 PRO A N 1
ATOM 655 C CA . PRO A 1 91 ? 29.947 -0.266 -8.525 1.00 91.25 91 PRO A CA 1
ATOM 656 C C . PRO A 1 91 ? 31.352 -0.445 -9.130 1.00 91.25 91 PRO A C 1
ATOM 658 O O . PRO A 1 91 ? 32.354 -0.595 -8.417 1.00 91.25 91 PRO A O 1
ATOM 661 N N . ALA A 1 92 ? 31.425 -0.386 -10.461 1.00 89.56 92 ALA A N 1
ATOM 662 C CA . ALA A 1 92 ? 32.655 -0.147 -11.206 1.00 89.56 92 ALA A CA 1
ATOM 663 C C . ALA A 1 92 ? 33.150 1.285 -10.943 1.00 89.56 92 ALA A C 1
ATOM 665 O O . ALA A 1 92 ? 32.364 2.190 -10.658 1.00 89.56 92 ALA A O 1
ATOM 666 N N . ARG A 1 93 ? 34.467 1.512 -11.010 1.00 84.06 93 ARG A N 1
ATOM 667 C CA . ARG A 1 93 ? 35.059 2.763 -10.500 1.00 84.06 93 ARG A CA 1
ATOM 668 C C . ARG A 1 93 ? 36.261 3.259 -11.283 1.00 84.06 93 ARG A C 1
ATOM 670 O O . ARG A 1 93 ? 37.037 2.478 -11.830 1.00 84.06 93 ARG A O 1
ATOM 677 N N . VAL A 1 94 ? 36.450 4.574 -11.266 1.00 80.38 94 VAL A N 1
ATOM 678 C CA . VAL A 1 94 ? 37.652 5.244 -11.772 1.00 80.38 94 VAL A CA 1
ATOM 679 C C . VAL A 1 94 ? 38.625 5.420 -10.598 1.00 80.38 94 VAL A C 1
ATOM 681 O O . VAL A 1 94 ? 38.586 6.418 -9.889 1.00 80.38 94 VAL A O 1
ATOM 684 N N . GLY A 1 95 ? 39.473 4.414 -10.356 1.00 72.19 95 GLY A N 1
ATOM 685 C CA . GLY A 1 95 ? 40.426 4.407 -9.232 1.00 72.19 95 GLY A CA 1
ATOM 686 C C . GLY A 1 95 ? 39.793 4.184 -7.844 1.00 72.19 95 GLY A C 1
ATOM 687 O O . GLY A 1 95 ? 38.591 3.968 -7.719 1.00 72.19 95 GLY A O 1
ATOM 688 N N . GLY A 1 96 ? 40.620 4.194 -6.789 1.00 64.44 96 GLY A N 1
ATOM 689 C CA . GLY A 1 96 ? 40.191 4.040 -5.387 1.00 64.44 96 GLY A CA 1
ATOM 690 C C . GLY A 1 96 ? 39.959 2.597 -4.900 1.00 64.44 96 GLY A C 1
ATOM 691 O O . GLY A 1 96 ? 39.881 1.641 -5.682 1.00 64.44 96 GLY A O 1
ATOM 692 N N . SER A 1 97 ? 39.857 2.438 -3.574 1.00 57.03 97 SER A N 1
ATOM 693 C CA . SER A 1 97 ? 39.492 1.170 -2.922 1.00 57.03 97 SER A CA 1
ATOM 694 C C . SER A 1 97 ? 38.003 0.862 -3.123 1.00 57.03 97 SER A C 1
ATOM 696 O O . SER A 1 97 ? 37.195 1.789 -3.145 1.00 57.03 97 SER A O 1
ATOM 698 N N . PRO A 1 98 ? 37.616 -0.416 -3.285 1.00 57.22 98 PRO A N 1
ATOM 699 C CA . PRO A 1 98 ? 36.221 -0.789 -3.492 1.00 57.22 98 PRO A CA 1
ATOM 700 C C . PRO A 1 98 ? 35.370 -0.393 -2.275 1.00 57.22 98 PRO A C 1
ATOM 702 O O . PRO A 1 98 ? 35.765 -0.644 -1.139 1.00 57.22 98 PRO A O 1
ATOM 705 N N . THR A 1 99 ? 34.167 0.135 -2.512 1.00 59.56 99 THR A N 1
ATOM 706 C CA . THR A 1 99 ? 33.106 0.256 -1.494 1.00 59.56 99 THR A CA 1
ATOM 707 C C . THR A 1 99 ? 31.860 -0.537 -1.916 1.00 59.56 99 THR A C 1
ATOM 709 O O . THR A 1 99 ? 30.825 0.069 -2.201 1.00 59.56 99 THR A O 1
ATOM 712 N N . PRO A 1 100 ? 31.928 -1.882 -2.022 1.00 65.19 100 PRO A N 1
ATOM 713 C CA . PRO A 1 100 ? 30.742 -2.713 -2.204 1.00 65.19 100 PRO A CA 1
ATOM 714 C C . PRO A 1 100 ? 29.914 -2.647 -0.917 1.00 65.19 100 PRO A C 1
ATOM 716 O O . PRO A 1 100 ? 30.479 -2.600 0.177 1.00 65.19 100 PRO A O 1
ATOM 719 N N . GLY A 1 101 ? 28.588 -2.646 -1.021 1.00 73.94 101 GLY A N 1
ATOM 720 C CA . GLY A 1 101 ? 27.756 -2.617 0.189 1.00 73.94 101 GLY A CA 1
ATOM 721 C C . GLY A 1 101 ? 26.307 -2.182 0.015 1.00 73.94 101 GLY A C 1
ATOM 722 O O . GLY A 1 101 ? 25.541 -2.293 0.966 1.00 73.94 101 GLY A O 1
ATOM 723 N N . GLY A 1 102 ? 25.909 -1.723 -1.175 1.00 92.50 102 GLY A N 1
ATOM 724 C CA . GLY A 1 102 ? 24.509 -1.433 -1.478 1.00 92.50 102 GLY A CA 1
ATOM 725 C C . GLY A 1 102 ? 23.639 -2.683 -1.664 1.00 92.50 102 GLY A C 1
ATOM 726 O O . GLY A 1 102 ? 24.142 -3.810 -1.751 1.00 92.50 102 GLY A O 1
ATOM 727 N N . THR A 1 103 ? 22.326 -2.466 -1.737 1.00 96.31 103 THR A N 1
ATOM 728 C CA . THR A 1 103 ? 21.285 -3.503 -1.868 1.00 96.31 103 THR A CA 1
ATOM 729 C C . THR A 1 103 ? 20.700 -3.606 -3.276 1.00 96.31 103 THR A C 1
ATOM 731 O O . THR A 1 103 ? 19.847 -4.455 -3.527 1.00 96.31 103 THR A O 1
ATOM 734 N N . ASN A 1 104 ? 21.154 -2.767 -4.209 1.00 98.06 104 ASN A N 1
ATOM 735 C CA . ASN A 1 104 ? 20.716 -2.809 -5.594 1.00 98.06 104 ASN A CA 1
ATOM 736 C C . ASN A 1 104 ? 21.735 -3.546 -6.469 1.00 98.06 104 ASN A C 1
ATOM 738 O O . ASN A 1 104 ? 22.814 -3.027 -6.748 1.00 98.06 104 ASN A O 1
ATOM 742 N N . TYR A 1 105 ? 21.374 -4.762 -6.869 1.00 98.19 105 TYR A N 1
ATOM 743 C CA . TYR A 1 105 ? 22.119 -5.678 -7.731 1.00 98.19 105 TYR A CA 1
ATOM 744 C C . TYR A 1 105 ? 21.716 -5.563 -9.203 1.00 98.19 105 TYR A C 1
ATOM 746 O O . TYR A 1 105 ? 22.257 -6.301 -10.022 1.00 98.19 105 TYR A O 1
ATOM 754 N N . ALA A 1 106 ? 20.799 -4.660 -9.561 1.00 98.44 106 ALA A N 1
ATOM 755 C CA . ALA A 1 106 ? 20.488 -4.410 -10.960 1.00 98.44 106 ALA A CA 1
ATOM 756 C C . ALA A 1 106 ? 21.692 -3.789 -11.676 1.00 98.44 106 ALA A C 1
ATOM 758 O O . ALA A 1 106 ? 22.379 -2.935 -11.104 1.00 98.44 106 ALA A O 1
ATOM 759 N N . VAL A 1 107 ? 21.949 -4.240 -12.906 1.00 98.06 107 VAL A N 1
ATOM 760 C CA . VAL A 1 107 ? 23.079 -3.799 -13.733 1.00 98.06 107 VAL A CA 1
ATOM 761 C C . VAL A 1 107 ? 22.603 -3.570 -15.162 1.00 98.06 107 VAL A C 1
ATOM 763 O O . VAL A 1 107 ? 22.027 -4.457 -15.794 1.00 98.06 107 VAL A O 1
ATOM 766 N N . GLY A 1 108 ? 22.888 -2.391 -15.707 1.00 97.25 108 GLY A N 1
ATOM 767 C CA . GLY A 1 108 ? 22.612 -2.077 -17.106 1.00 97.25 108 GLY A CA 1
ATOM 768 C C . GLY A 1 108 ? 23.142 -3.129 -18.084 1.00 97.25 108 GLY A C 1
ATOM 769 O O . GLY A 1 108 ? 24.314 -3.498 -18.041 1.00 97.25 108 GLY A O 1
ATOM 770 N N . GLY A 1 109 ? 22.265 -3.595 -18.978 1.00 96.00 109 GLY A N 1
ATOM 771 C CA . GLY A 1 109 ? 22.581 -4.596 -20.003 1.00 96.00 109 GLY A CA 1
ATOM 772 C C . GLY A 1 109 ? 22.372 -6.057 -19.590 1.00 96.00 109 GLY A C 1
ATOM 773 O O . GLY A 1 109 ? 22.524 -6.937 -20.435 1.00 96.00 109 GLY A O 1
ATOM 774 N N . TYR A 1 110 ? 22.019 -6.341 -18.333 1.00 98.31 110 TYR A N 1
ATOM 775 C CA . TYR A 1 110 ? 21.778 -7.716 -17.898 1.00 98.31 110 TYR A CA 1
ATOM 776 C C . TYR A 1 110 ? 20.571 -8.359 -18.592 1.00 98.31 110 TYR A C 1
ATOM 778 O O . TYR A 1 110 ? 19.475 -7.797 -18.639 1.00 98.31 110 TYR A O 1
ATOM 786 N N . THR A 1 111 ? 20.788 -9.573 -19.089 1.00 98.19 111 THR A N 1
ATOM 787 C CA . THR A 1 111 ? 19.740 -10.519 -19.501 1.00 98.19 111 THR A CA 1
ATOM 788 C C . THR A 1 111 ? 19.193 -11.285 -18.296 1.00 98.19 111 THR A C 1
ATOM 790 O O . THR A 1 111 ? 19.776 -11.264 -17.207 1.00 98.19 111 THR A O 1
ATOM 793 N N . THR A 1 112 ? 18.081 -11.995 -18.481 1.00 98.62 112 THR A N 1
ATOM 794 C CA . THR A 1 112 ? 17.448 -12.801 -17.418 1.00 98.62 112 THR A CA 1
ATOM 795 C C . THR A 1 112 ? 18.387 -13.821 -16.756 1.00 98.62 112 THR A C 1
ATOM 797 O O . THR A 1 112 ? 18.335 -13.987 -15.534 1.00 98.62 112 THR A O 1
ATOM 800 N N . ASP A 1 113 ? 19.306 -14.434 -17.509 1.00 98.00 113 ASP A N 1
ATOM 801 C CA . ASP A 1 113 ? 20.336 -15.335 -16.972 1.00 98.00 113 ASP A CA 1
ATOM 802 C C . ASP A 1 113 ? 21.310 -14.619 -16.026 1.00 98.00 113 ASP A C 1
ATOM 804 O O . ASP A 1 113 ? 21.604 -15.110 -14.937 1.00 98.00 113 ASP A O 1
ATOM 808 N N . GLN A 1 114 ? 21.777 -13.428 -16.403 1.00 98.56 114 GLN A N 1
ATOM 809 C CA . GLN A 1 114 ? 22.695 -12.642 -15.571 1.00 98.56 114 GLN A CA 1
ATOM 810 C C . GLN A 1 114 ? 21.998 -12.114 -14.311 1.00 98.56 114 GLN A C 1
ATOM 812 O O . GLN A 1 114 ? 22.613 -12.030 -13.247 1.00 98.56 114 GLN A O 1
ATOM 817 N N . ILE A 1 115 ? 20.700 -11.809 -14.405 1.00 98.75 115 ILE A N 1
ATOM 818 C CA . ILE A 1 115 ? 19.876 -11.436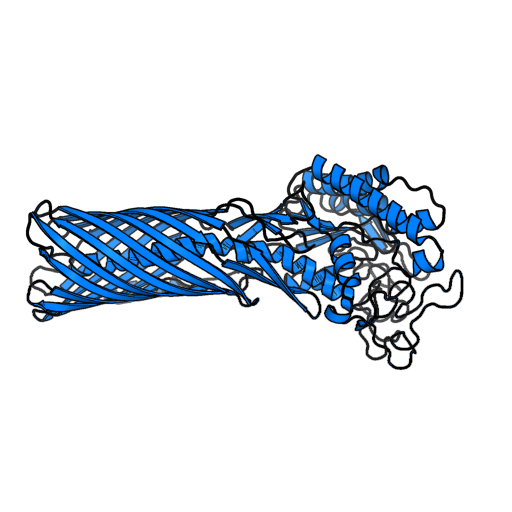 -13.249 1.00 98.75 115 ILE A CA 1
ATOM 819 C C . ILE A 1 115 ? 19.770 -12.615 -12.276 1.00 98.75 115 ILE A C 1
ATOM 821 O O . ILE A 1 115 ? 20.039 -12.435 -11.087 1.00 98.75 115 ILE A O 1
ATOM 825 N N . ARG A 1 116 ? 19.461 -13.826 -12.761 1.00 98.75 116 ARG A N 1
ATOM 826 C CA . ARG A 1 116 ? 19.487 -15.049 -11.937 1.00 98.75 116 ARG A CA 1
ATOM 827 C C . ARG A 1 116 ? 20.849 -15.233 -11.271 1.00 98.75 116 ARG A C 1
ATOM 829 O O . ARG A 1 116 ? 20.911 -15.451 -10.063 1.00 98.75 116 ARG A O 1
ATOM 836 N N . ASP A 1 117 ? 21.933 -15.101 -12.025 1.00 98.62 117 ASP A N 1
ATOM 837 C CA . ASP A 1 117 ? 23.285 -15.312 -11.505 1.00 98.62 117 ASP A CA 1
ATOM 838 C C . ASP A 1 117 ? 23.644 -14.283 -10.415 1.00 98.62 117 ASP A C 1
ATOM 840 O O . ASP A 1 117 ? 24.211 -14.646 -9.382 1.00 98.62 117 ASP A O 1
ATOM 844 N N . SER A 1 118 ? 23.193 -13.030 -10.554 1.00 98.50 118 SER A N 1
ATOM 845 C CA . SER A 1 118 ? 23.343 -11.998 -9.513 1.00 98.50 118 SER A CA 1
ATOM 846 C C . SER A 1 118 ? 22.597 -12.318 -8.209 1.00 98.50 118 SER A C 1
ATOM 848 O O . SER A 1 118 ? 22.965 -11.827 -7.139 1.00 98.50 118 SER A O 1
ATOM 850 N N . ILE A 1 119 ? 21.580 -13.183 -8.271 1.00 98.75 119 ILE A N 1
ATOM 851 C CA . ILE A 1 119 ? 20.884 -13.718 -7.099 1.00 98.75 119 ILE A CA 1
ATOM 852 C C . ILE A 1 119 ? 21.655 -14.913 -6.533 1.00 98.75 119 ILE A C 1
ATOM 854 O O . ILE A 1 119 ? 21.871 -14.979 -5.323 1.00 98.75 119 ILE A O 1
ATOM 858 N N . THR A 1 120 ? 22.064 -15.866 -7.373 1.00 98.50 120 THR A N 1
ATOM 859 C CA . THR A 1 120 ? 22.456 -17.211 -6.914 1.00 98.50 120 THR A CA 1
ATOM 860 C C . THR A 1 120 ? 23.954 -17.477 -6.841 1.00 98.50 120 THR A C 1
ATOM 862 O O . THR A 1 120 ? 24.370 -18.317 -6.047 1.00 98.50 120 THR A O 1
ATOM 865 N N . THR A 1 121 ? 24.768 -16.824 -7.670 1.00 97.69 121 THR A N 1
ATOM 866 C CA . THR A 1 121 ? 26.179 -17.194 -7.879 1.00 97.69 121 THR A CA 1
ATOM 867 C C . THR A 1 121 ? 27.109 -15.992 -7.759 1.00 97.69 121 THR A C 1
ATOM 869 O O . THR A 1 121 ? 27.820 -15.858 -6.762 1.00 97.69 121 THR A O 1
ATOM 872 N N . ALA A 1 122 ? 27.118 -15.108 -8.751 1.00 96.38 122 ALA A N 1
ATOM 873 C CA . ALA A 1 122 ? 28.010 -13.961 -8.840 1.00 96.38 122 ALA A CA 1
ATOM 874 C C . ALA A 1 122 ? 27.393 -12.864 -9.708 1.00 96.38 122 ALA A C 1
ATOM 876 O O . ALA A 1 122 ? 26.642 -13.134 -10.640 1.00 96.38 122 ALA A O 1
ATOM 877 N N . MET A 1 123 ? 27.786 -11.622 -9.442 1.00 94.62 123 MET A N 1
ATOM 878 C CA . MET A 1 123 ? 27.527 -10.494 -10.327 1.00 94.62 123 MET A CA 1
ATOM 879 C C . MET A 1 123 ? 28.840 -9.849 -10.773 1.00 94.62 123 MET A C 1
ATOM 881 O O . MET A 1 123 ? 29.830 -9.805 -10.035 1.00 94.62 123 MET A O 1
ATOM 885 N N . SER A 1 124 ? 28.833 -9.299 -11.982 1.00 94.06 124 SER A N 1
ATOM 886 C CA . SER A 1 124 ? 29.945 -8.516 -12.521 1.00 94.06 124 SER A CA 1
ATOM 887 C C . SER A 1 124 ? 29.451 -7.283 -13.270 1.00 94.06 124 SER A C 1
ATOM 889 O O . SER A 1 124 ? 28.467 -7.330 -14.003 1.00 94.06 124 SER A O 1
ATOM 891 N N . VAL A 1 125 ? 30.147 -6.168 -13.090 1.00 92.94 125 VAL A N 1
ATOM 892 C CA . VAL A 1 125 ? 29.892 -4.910 -13.793 1.00 92.94 125 VAL A CA 1
ATOM 893 C C . VAL A 1 125 ? 31.068 -4.703 -14.745 1.00 92.94 125 VAL A C 1
ATOM 895 O O . VAL A 1 125 ? 32.113 -4.192 -14.321 1.00 92.94 125 VAL A O 1
ATOM 898 N N . PRO A 1 126 ? 30.961 -5.183 -15.998 1.00 89.31 126 PRO A N 1
ATOM 899 C CA . PRO A 1 126 ? 32.070 -5.148 -16.938 1.00 89.31 126 PRO A CA 1
ATOM 900 C C . PRO A 1 126 ? 32.387 -3.703 -17.316 1.00 89.31 126 PRO A C 1
ATOM 902 O O . PRO A 1 126 ? 31.497 -2.938 -17.665 1.00 89.31 126 PRO A O 1
ATOM 905 N N . ALA A 1 127 ? 33.661 -3.322 -17.271 1.00 85.25 127 ALA A N 1
ATOM 906 C CA . ALA A 1 127 ? 34.083 -1.974 -17.627 1.00 85.25 127 ALA A CA 1
ATOM 907 C C . ALA A 1 127 ? 35.412 -1.997 -18.401 1.00 85.25 127 ALA A C 1
ATOM 909 O O . ALA A 1 127 ? 36.305 -2.772 -18.044 1.00 85.25 127 ALA A O 1
ATOM 910 N N . PRO A 1 128 ? 35.564 -1.179 -19.460 1.00 82.44 128 PRO A N 1
ATOM 911 C CA . PRO A 1 128 ? 36.829 -1.057 -20.171 1.00 82.44 128 PRO A CA 1
ATOM 912 C C . PRO A 1 128 ? 37.842 -0.234 -19.361 1.00 82.44 128 PRO A C 1
ATOM 914 O O . PRO A 1 128 ? 37.480 0.695 -18.636 1.00 82.44 128 PRO A O 1
ATOM 917 N N . ALA A 1 129 ? 39.134 -0.526 -19.532 1.00 77.19 129 ALA A N 1
ATOM 918 C CA . ALA A 1 129 ? 40.200 0.282 -18.942 1.00 77.19 129 ALA A CA 1
ATOM 919 C C . ALA A 1 129 ? 40.100 1.754 -19.413 1.00 77.19 129 ALA A C 1
ATOM 921 O O . ALA A 1 129 ? 39.810 1.987 -20.589 1.00 77.19 129 ALA A O 1
ATOM 922 N N . PRO A 1 130 ? 40.347 2.754 -18.537 1.00 84.00 130 PRO A N 1
ATOM 923 C CA . PRO A 1 130 ? 40.939 2.660 -17.195 1.00 84.00 130 PRO A CA 1
ATOM 924 C C . PRO A 1 130 ? 39.936 2.425 -16.045 1.00 84.00 130 PRO A C 1
ATOM 926 O O . PRO A 1 130 ? 40.331 2.487 -14.880 1.00 84.00 130 PRO A O 1
ATOM 929 N N . VAL A 1 131 ? 38.655 2.175 -16.333 1.00 87.06 131 VAL A N 1
ATOM 930 C CA . VAL A 1 131 ? 37.658 1.858 -15.301 1.00 87.06 131 VAL A CA 1
ATOM 931 C C . VAL A 1 131 ? 37.927 0.459 -14.750 1.00 87.06 131 VAL A C 1
ATOM 933 O O . VAL A 1 131 ? 38.115 -0.494 -15.503 1.00 87.06 131 VAL A O 1
ATOM 936 N N . ILE A 1 132 ? 37.941 0.329 -13.425 1.00 87.00 132 ILE A N 1
ATOM 937 C CA . ILE A 1 132 ? 38.072 -0.957 -12.742 1.00 87.00 132 ILE A CA 1
ATOM 938 C C . ILE A 1 132 ? 36.682 -1.609 -12.701 1.00 87.00 132 ILE A C 1
ATOM 940 O O . ILE A 1 132 ? 35.769 -0.998 -12.129 1.00 87.00 132 ILE A O 1
ATOM 944 N N . PRO A 1 133 ? 36.509 -2.826 -13.256 1.00 90.31 133 PRO A N 1
ATOM 945 C CA . PRO A 1 133 ? 35.243 -3.548 -13.196 1.00 90.31 133 PRO A CA 1
ATOM 946 C C . PRO A 1 133 ? 34.745 -3.749 -11.763 1.00 90.31 133 PRO A C 1
ATOM 948 O O . PRO A 1 133 ? 35.529 -3.949 -10.828 1.00 90.31 133 PRO A O 1
ATOM 951 N N . GLY A 1 134 ? 33.426 -3.721 -11.602 1.00 90.25 134 GLY A N 1
ATOM 952 C CA . GLY A 1 134 ? 32.764 -4.138 -10.371 1.00 90.25 134 GLY A CA 1
ATOM 953 C C . GLY A 1 134 ? 32.593 -5.655 -10.346 1.00 90.25 134 GLY A C 1
ATOM 954 O O . GLY A 1 134 ? 32.370 -6.279 -11.383 1.00 90.25 134 GLY A O 1
ATOM 955 N N . ALA A 1 135 ? 32.697 -6.268 -9.172 1.00 91.62 135 ALA A N 1
ATOM 956 C CA . ALA A 1 135 ? 32.387 -7.681 -8.980 1.00 91.62 135 ALA A CA 1
ATOM 957 C C . ALA A 1 135 ? 31.966 -7.930 -7.532 1.00 91.62 135 ALA A C 1
ATOM 959 O O . ALA A 1 135 ? 32.508 -7.311 -6.610 1.00 91.62 135 ALA A O 1
ATOM 960 N N . ARG A 1 136 ? 31.009 -8.839 -7.343 1.00 93.12 136 ARG A N 1
ATOM 961 C CA . ARG A 1 136 ? 30.519 -9.278 -6.033 1.00 93.12 136 ARG A CA 1
ATOM 962 C C . ARG A 1 136 ? 29.948 -10.688 -6.158 1.00 93.12 136 ARG A C 1
ATOM 964 O O . ARG A 1 136 ? 29.561 -11.108 -7.248 1.00 93.12 136 ARG A O 1
ATOM 971 N N . LEU A 1 137 ? 29.910 -11.430 -5.057 1.00 96.38 137 LEU A N 1
ATOM 972 C CA . LEU A 1 137 ? 29.122 -12.659 -5.012 1.00 96.38 137 LEU A CA 1
ATOM 973 C C . LEU A 1 137 ? 27.643 -12.337 -5.270 1.00 96.38 137 LEU A C 1
ATOM 975 O O . LEU A 1 137 ? 27.183 -11.220 -5.030 1.00 96.38 137 LEU A O 1
ATOM 979 N N . GLY A 1 138 ? 26.903 -13.316 -5.784 1.00 97.25 138 GLY A N 1
ATOM 980 C CA . GLY A 1 138 ? 25.456 -13.202 -5.878 1.00 97.25 138 GLY A CA 1
ATOM 981 C C . GLY A 1 138 ? 24.868 -13.119 -4.473 1.00 97.25 138 GLY A C 1
ATOM 982 O O . GLY A 1 138 ? 25.457 -13.644 -3.526 1.00 97.25 138 GLY A O 1
ATOM 983 N N . TYR A 1 139 ? 23.716 -12.472 -4.316 1.00 98.25 139 TYR A N 1
ATOM 984 C CA . TYR A 1 139 ? 23.134 -12.205 -2.996 1.00 98.25 139 TYR A CA 1
ATOM 985 C C . TYR A 1 139 ? 23.054 -13.459 -2.101 1.00 98.25 139 TYR A C 1
ATOM 987 O O . TYR A 1 139 ? 23.521 -13.454 -0.962 1.00 98.25 139 TYR A O 1
ATOM 995 N N . LEU A 1 140 ? 22.533 -14.573 -2.616 1.00 98.38 140 LEU A N 1
ATOM 996 C CA . LEU A 1 140 ? 22.421 -15.818 -1.853 1.00 98.38 140 LEU A CA 1
ATOM 997 C C . LEU A 1 140 ? 23.762 -16.531 -1.667 1.00 98.38 140 LEU A C 1
ATOM 999 O O . LEU A 1 140 ? 23.942 -17.203 -0.653 1.00 98.38 140 LEU A O 1
ATOM 1003 N N . ALA A 1 141 ? 24.711 -16.357 -2.589 1.00 97.75 141 ALA A N 1
ATOM 1004 C CA . ALA A 1 141 ? 26.070 -16.867 -2.421 1.00 97.75 141 ALA A CA 1
ATOM 1005 C C . ALA A 1 141 ? 26.832 -16.115 -1.316 1.00 97.75 141 ALA A C 1
ATOM 1007 O O . ALA A 1 141 ? 27.645 -16.714 -0.615 1.00 97.75 141 ALA A O 1
ATOM 1008 N N . GLU A 1 142 ? 26.556 -14.822 -1.134 1.00 96.25 142 GLU A N 1
ATOM 1009 C CA . GLU A 1 142 ? 27.170 -13.997 -0.092 1.00 96.25 142 GLU A CA 1
ATOM 1010 C C . GLU A 1 142 ? 26.548 -14.232 1.289 1.00 96.25 142 GLU A C 1
ATOM 1012 O O . GLU A 1 142 ? 27.268 -14.386 2.275 1.00 96.25 142 GLU A O 1
ATOM 1017 N N . PHE A 1 143 ? 25.214 -14.265 1.375 1.00 96.25 143 PHE A N 1
ATOM 1018 C CA . PHE A 1 143 ? 24.509 -14.265 2.663 1.00 96.25 143 PHE A CA 1
ATOM 1019 C C . PHE A 1 143 ? 23.978 -15.637 3.097 1.00 96.25 143 PHE A C 1
ATOM 1021 O O . PHE A 1 143 ? 23.592 -15.804 4.257 1.00 96.25 143 PHE A O 1
ATOM 1028 N N . GLY A 1 144 ? 23.910 -16.619 2.193 1.00 96.25 144 GLY A N 1
ATOM 1029 C CA . GLY A 1 144 ? 23.426 -17.984 2.451 1.00 96.25 144 GLY A CA 1
ATOM 1030 C C . GLY A 1 144 ? 21.920 -18.117 2.728 1.00 96.25 144 GLY A C 1
ATOM 1031 O O . GLY A 1 144 ? 21.380 -19.219 2.669 1.00 96.25 144 GLY A O 1
ATOM 1032 N N . ARG A 1 145 ? 21.22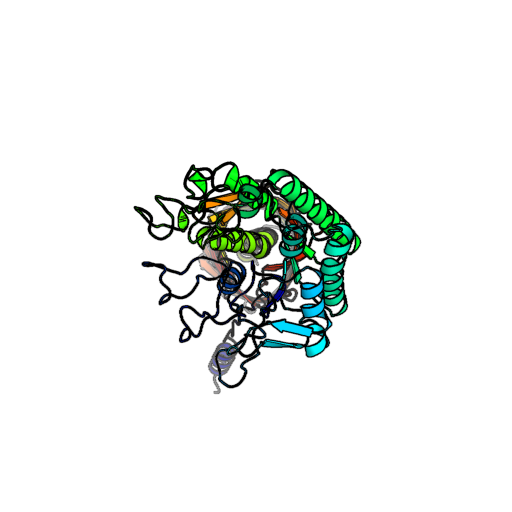3 -17.017 3.029 1.00 96.94 145 ARG A N 1
ATOM 1033 C CA . ARG A 1 145 ? 19.773 -16.945 3.254 1.00 96.94 145 ARG A CA 1
ATOM 1034 C C . ARG A 1 145 ? 19.243 -15.565 2.888 1.00 96.94 145 ARG A C 1
ATOM 1036 O O . ARG A 1 145 ? 19.972 -14.580 2.980 1.00 96.94 145 ARG A O 1
ATOM 1043 N N . ALA A 1 146 ? 17.962 -15.493 2.549 1.00 97.75 146 ALA A N 1
ATOM 1044 C CA . ALA A 1 146 ? 17.286 -14.225 2.336 1.00 97.75 146 ALA A CA 1
ATOM 1045 C C . ALA A 1 146 ? 16.895 -13.580 3.674 1.00 97.75 146 ALA A C 1
ATOM 1047 O O . ALA A 1 146 ? 16.487 -14.260 4.623 1.00 97.75 146 ALA A O 1
ATOM 1048 N N . ASP A 1 147 ? 16.992 -12.253 3.744 1.00 97.06 147 ASP A N 1
ATOM 1049 C CA . ASP A 1 147 ? 16.391 -11.485 4.832 1.00 97.06 147 ASP A CA 1
ATOM 1050 C C . ASP A 1 147 ? 14.862 -11.611 4.759 1.00 97.06 147 ASP A C 1
ATOM 1052 O O . ASP A 1 147 ? 14.225 -11.178 3.801 1.00 97.06 147 ASP A O 1
ATOM 1056 N N . ARG A 1 148 ? 14.261 -12.214 5.788 1.00 95.62 148 ARG A N 1
ATOM 1057 C CA . ARG A 1 148 ? 12.818 -12.484 5.834 1.00 95.62 148 ARG A CA 1
ATOM 1058 C C . ARG A 1 148 ? 11.973 -11.215 5.906 1.00 95.62 148 ARG A C 1
ATOM 1060 O O . ARG A 1 148 ? 10.787 -11.289 5.603 1.00 95.62 148 ARG A O 1
ATOM 1067 N N . ASN A 1 149 ? 12.556 -10.093 6.320 1.00 94.25 149 ASN A N 1
ATOM 1068 C CA . ASN A 1 149 ? 11.859 -8.817 6.448 1.00 94.25 149 ASN A CA 1
ATOM 1069 C C . ASN A 1 149 ? 12.197 -7.852 5.302 1.00 94.25 149 ASN A C 1
ATOM 1071 O O . ASN A 1 149 ? 11.676 -6.744 5.287 1.00 94.25 149 ASN A O 1
ATOM 1075 N N . ALA A 1 150 ? 13.043 -8.238 4.342 1.00 97.06 150 ALA A N 1
ATOM 1076 C CA . ALA A 1 150 ? 13.350 -7.393 3.194 1.00 97.06 150 ALA A CA 1
ATOM 1077 C C . ALA A 1 150 ? 12.240 -7.451 2.136 1.00 97.06 150 ALA A C 1
ATOM 1079 O O . ALA A 1 150 ? 11.608 -8.492 1.928 1.00 97.06 150 ALA A O 1
ATOM 1080 N N . LEU A 1 151 ? 12.049 -6.330 1.440 1.00 97.88 151 LEU A N 1
ATOM 1081 C CA . LEU A 1 151 ? 11.294 -6.274 0.195 1.00 97.88 151 LEU A CA 1
ATOM 1082 C C . LEU A 1 151 ? 12.246 -6.590 -0.960 1.00 97.88 151 LEU A C 1
ATOM 1084 O O . LEU A 1 151 ? 13.242 -5.893 -1.150 1.00 97.88 151 LEU A O 1
ATOM 1088 N N . PHE A 1 152 ? 11.948 -7.632 -1.727 1.00 98.75 152 PHE A N 1
ATOM 1089 C CA . PHE A 1 152 ? 12.696 -8.009 -2.921 1.00 98.75 152 PHE A CA 1
ATOM 1090 C C . PHE A 1 152 ? 11.961 -7.504 -4.155 1.00 98.75 152 PHE A C 1
ATOM 1092 O O . PHE A 1 152 ? 10.775 -7.783 -4.308 1.00 98.75 152 PHE A O 1
ATOM 1099 N N . TYR A 1 153 ? 12.653 -6.794 -5.039 1.00 98.81 153 TYR A N 1
ATOM 1100 C CA . TYR A 1 153 ? 12.116 -6.347 -6.321 1.00 98.81 153 TYR A CA 1
ATOM 1101 C C . TYR A 1 153 ? 12.958 -6.898 -7.470 1.00 98.81 153 TYR A C 1
ATOM 1103 O O . TYR A 1 153 ? 14.188 -6.831 -7.428 1.00 98.81 153 TYR A O 1
ATOM 1111 N N . ILE A 1 154 ? 12.293 -7.457 -8.479 1.00 98.81 154 ILE A N 1
ATOM 1112 C CA . ILE A 1 154 ? 12.930 -8.121 -9.614 1.00 98.81 154 ILE A CA 1
ATOM 1113 C C . ILE A 1 154 ? 12.263 -7.652 -10.908 1.00 98.81 154 ILE A C 1
ATOM 1115 O O . ILE A 1 154 ? 11.042 -7.735 -11.045 1.00 98.81 154 ILE A O 1
ATOM 1119 N N . ASN A 1 155 ? 13.068 -7.207 -11.869 1.00 97.69 155 ASN A N 1
ATOM 1120 C CA . ASN A 1 155 ? 12.643 -6.953 -13.247 1.00 97.69 155 ASN A CA 1
ATOM 1121 C C . ASN A 1 155 ? 13.635 -7.588 -14.233 1.00 97.69 155 ASN A C 1
ATOM 1123 O O . ASN A 1 155 ? 14.762 -7.892 -13.852 1.00 97.69 155 ASN A O 1
ATOM 1127 N N . GLY A 1 156 ? 13.240 -7.786 -15.493 1.00 97.00 156 GLY A N 1
ATOM 1128 C CA . GLY A 1 156 ? 14.143 -8.295 -16.529 1.00 97.00 156 GLY A CA 1
ATOM 1129 C C . GLY A 1 156 ? 13.439 -8.674 -17.831 1.00 97.00 156 GLY A C 1
ATOM 1130 O O . GLY A 1 156 ? 12.218 -8.585 -17.936 1.00 97.00 156 GLY A O 1
ATOM 1131 N N . GLY A 1 157 ? 14.224 -9.111 -18.819 1.00 97.44 157 GLY A N 1
ATOM 1132 C CA . GLY A 1 157 ? 13.748 -9.555 -20.138 1.00 97.44 157 GLY A CA 1
ATOM 1133 C C . GLY A 1 157 ? 13.902 -8.518 -21.253 1.00 97.44 157 GLY A C 1
ATOM 1134 O O . GLY A 1 157 ? 13.877 -8.880 -22.426 1.00 97.44 157 GLY A O 1
ATOM 1135 N N . GLY A 1 158 ? 14.124 -7.241 -20.920 1.00 96.81 158 GLY A N 1
ATOM 1136 C CA . GLY A 1 158 ? 14.286 -6.184 -21.923 1.00 96.81 158 GLY A CA 1
ATOM 1137 C C . GLY A 1 158 ? 15.507 -6.408 -22.810 1.00 96.81 158 GLY A C 1
ATOM 1138 O O . GLY A 1 158 ? 15.396 -6.356 -24.032 1.00 96.81 158 GLY A O 1
ATOM 1139 N N . ASN A 1 159 ? 16.655 -6.735 -22.209 1.00 98.00 159 ASN A N 1
ATOM 1140 C CA . ASN A 1 159 ? 17.879 -7.022 -22.958 1.00 98.00 159 ASN A CA 1
ATOM 1141 C C . ASN A 1 159 ? 17.764 -8.297 -23.804 1.00 98.00 159 ASN A C 1
ATOM 1143 O O . ASN A 1 159 ? 18.238 -8.295 -24.936 1.00 98.00 159 ASN A O 1
ATOM 1147 N N . ASP A 1 160 ? 17.095 -9.344 -23.310 1.00 98.44 160 ASP A N 1
ATOM 1148 C CA . ASP A 1 160 ? 16.817 -10.571 -24.068 1.00 98.44 160 ASP A CA 1
ATOM 1149 C C . ASP A 1 160 ? 16.019 -10.251 -25.349 1.00 98.44 160 ASP A C 1
ATOM 1151 O O . ASP A 1 160 ? 16.399 -10.650 -26.453 1.00 98.44 160 ASP A O 1
ATOM 1155 N N . VAL A 1 161 ? 14.951 -9.450 -25.222 1.00 98.06 161 VAL A N 1
ATOM 1156 C CA . VAL A 1 161 ? 14.142 -9.011 -26.368 1.00 98.06 161 VAL A CA 1
ATOM 1157 C C . VAL A 1 161 ? 14.947 -8.100 -27.294 1.00 98.06 161 VAL A C 1
ATOM 1159 O O . VAL A 1 161 ? 14.961 -8.343 -28.498 1.00 98.06 161 VAL A O 1
ATOM 1162 N N . ILE A 1 162 ? 15.656 -7.090 -26.785 1.00 96.94 162 ILE A N 1
ATOM 1163 C CA . ILE A 1 162 ? 16.442 -6.158 -27.616 1.00 96.94 162 ILE A CA 1
ATOM 1164 C C . ILE A 1 162 ? 17.524 -6.898 -28.413 1.00 96.94 162 ILE A C 1
ATOM 1166 O O . ILE A 1 162 ? 17.665 -6.661 -29.614 1.00 96.94 162 ILE A O 1
ATOM 1170 N N . GLN A 1 163 ? 18.248 -7.835 -27.792 1.00 96.31 163 GLN A N 1
ATOM 1171 C CA . GLN A 1 163 ? 19.238 -8.664 -28.488 1.00 96.31 163 GLN A CA 1
ATOM 1172 C C . GLN A 1 163 ? 18.591 -9.497 -29.603 1.00 96.31 163 GLN A C 1
ATOM 1174 O O . GLN A 1 163 ? 19.175 -9.639 -30.679 1.00 96.31 163 GLN A O 1
ATOM 1179 N N . SER A 1 164 ? 17.361 -9.978 -29.396 1.00 96.69 164 SER A N 1
ATOM 1180 C CA . SER A 1 164 ? 16.602 -10.685 -30.434 1.00 96.69 164 SER A CA 1
ATOM 1181 C C . SER A 1 164 ? 16.287 -9.812 -31.650 1.00 96.69 164 SER A C 1
ATOM 1183 O O . SER A 1 164 ? 16.407 -10.261 -32.790 1.00 96.69 164 SER A O 1
ATOM 1185 N N . LEU A 1 165 ? 15.966 -8.532 -31.427 1.00 95.62 165 LEU A N 1
ATOM 1186 C CA . LEU A 1 165 ? 15.710 -7.571 -32.506 1.00 95.62 165 LEU A CA 1
ATOM 1187 C C . LEU A 1 165 ? 16.983 -7.246 -33.302 1.00 95.62 165 LEU A C 1
ATOM 1189 O O . LEU A 1 165 ? 16.896 -6.814 -34.450 1.00 95.62 165 LEU A O 1
ATOM 1193 N N . LEU A 1 166 ? 18.153 -7.495 -32.707 1.00 94.44 166 LEU A N 1
ATOM 1194 C CA . LEU A 1 166 ? 19.473 -7.404 -33.336 1.00 94.44 166 LEU A CA 1
ATOM 1195 C C . LEU A 1 166 ? 19.942 -8.734 -33.959 1.00 94.44 166 LEU A C 1
ATOM 1197 O O . LEU A 1 166 ? 21.072 -8.821 -34.439 1.00 94.44 166 LEU A O 1
ATOM 1201 N N . GLY A 1 167 ? 19.086 -9.761 -33.983 1.00 94.06 167 GLY A N 1
ATOM 1202 C CA . GLY A 1 167 ? 19.339 -11.041 -34.650 1.00 94.06 167 GLY A CA 1
ATOM 1203 C C . GLY A 1 167 ? 19.845 -12.168 -33.748 1.00 94.06 167 GLY A C 1
ATOM 1204 O O . GLY A 1 167 ? 20.154 -13.245 -34.261 1.00 94.06 167 GLY A O 1
ATOM 1205 N N . ALA A 1 168 ? 19.925 -11.967 -32.428 1.00 95.44 168 ALA A N 1
ATOM 1206 C CA . ALA A 1 168 ? 20.210 -13.063 -31.505 1.00 95.44 168 ALA A CA 1
ATOM 1207 C C . ALA A 1 168 ? 19.015 -14.041 -31.414 1.00 95.44 168 ALA A C 1
ATOM 1209 O O . ALA A 1 168 ? 17.861 -13.619 -31.529 1.00 95.44 168 ALA A O 1
ATOM 1210 N N . PRO A 1 169 ? 19.245 -15.346 -31.184 1.00 93.25 169 PRO A N 1
ATOM 1211 C CA . PRO A 1 169 ? 18.167 -16.274 -30.854 1.00 93.25 169 PRO A CA 1
ATOM 1212 C C . PRO A 1 169 ? 17.437 -15.848 -29.575 1.00 93.25 169 PRO A C 1
ATOM 1214 O O . PRO A 1 169 ? 18.073 -15.428 -28.611 1.00 93.25 169 PRO A O 1
ATOM 1217 N N . PHE A 1 170 ? 16.114 -16.003 -29.552 1.00 96.25 170 PHE A N 1
ATOM 1218 C CA . PHE A 1 170 ? 15.285 -15.690 -28.391 1.00 96.25 170 PHE A CA 1
ATOM 1219 C C . PHE A 1 170 ? 14.238 -16.771 -28.170 1.00 96.25 170 PHE A C 1
ATOM 1221 O O . PHE A 1 170 ? 13.465 -17.093 -29.073 1.00 96.25 170 PHE A O 1
ATOM 1228 N N . ASP A 1 171 ? 14.227 -17.310 -26.955 1.00 97.88 171 ASP A N 1
ATOM 1229 C CA . ASP A 1 171 ? 13.218 -18.240 -26.474 1.00 97.88 171 ASP A CA 1
ATOM 1230 C C . ASP A 1 171 ? 12.550 -17.621 -25.233 1.00 97.88 171 ASP A C 1
ATOM 1232 O O . ASP A 1 171 ? 13.178 -17.548 -24.170 1.00 97.88 171 ASP A O 1
ATOM 1236 N N . PRO A 1 172 ? 11.291 -17.156 -25.344 1.00 97.88 172 PRO A N 1
ATOM 1237 C CA . PRO A 1 172 ? 10.602 -16.507 -24.235 1.00 97.88 172 PRO A CA 1
ATOM 1238 C C . PRO A 1 172 ? 10.409 -17.441 -23.034 1.00 97.88 172 PRO A C 1
ATOM 1240 O O . PRO A 1 172 ? 10.425 -16.962 -21.900 1.00 97.88 172 PRO A O 1
ATOM 1243 N N . THR A 1 173 ? 10.268 -18.753 -23.253 1.00 98.56 173 THR A N 1
ATOM 1244 C CA . THR A 1 173 ? 10.093 -19.735 -22.176 1.00 98.56 173 THR A CA 1
ATOM 1245 C C . THR A 1 173 ? 11.379 -19.881 -21.370 1.00 98.56 173 THR A C 1
ATOM 1247 O O . THR A 1 173 ? 11.317 -19.892 -20.138 1.00 98.56 173 THR A O 1
ATOM 1250 N N . LEU A 1 174 ? 12.541 -19.946 -22.035 1.00 98.50 174 LEU A N 1
ATOM 1251 C CA . LEU A 1 174 ? 13.842 -20.050 -21.360 1.00 98.50 174 LEU A CA 1
ATOM 1252 C C . LEU A 1 174 ? 14.218 -18.763 -20.620 1.00 98.50 174 LEU A C 1
ATOM 1254 O O . LEU A 1 174 ? 14.612 -18.837 -19.455 1.00 98.50 174 LEU A O 1
ATOM 1258 N N . SER A 1 175 ? 14.039 -17.593 -21.243 1.00 98.44 175 SER A N 1
ATOM 1259 C CA . SER A 1 175 ? 14.301 -16.310 -20.575 1.00 98.44 175 SER A CA 1
ATOM 1260 C C . SER A 1 175 ? 13.389 -16.115 -19.355 1.00 98.44 175 SER A C 1
ATOM 1262 O O . SER A 1 175 ? 13.845 -15.710 -18.283 1.00 98.44 175 SER A O 1
ATOM 1264 N N . ALA A 1 176 ? 12.096 -16.449 -19.465 1.00 98.75 176 ALA A N 1
ATOM 1265 C CA . ALA A 1 176 ? 11.188 -16.415 -18.317 1.00 98.75 176 ALA A CA 1
ATOM 1266 C C . ALA A 1 176 ? 11.630 -17.398 -17.218 1.00 98.75 176 ALA A C 1
ATOM 1268 O O . ALA A 1 176 ? 11.686 -17.019 -16.045 1.00 98.75 176 ALA A O 1
ATOM 1269 N N . ALA A 1 177 ? 12.021 -18.623 -17.587 1.00 98.81 177 ALA A N 1
ATOM 1270 C CA . ALA A 1 177 ? 12.482 -19.641 -16.643 1.00 98.81 177 ALA A CA 1
ATOM 1271 C C . ALA A 1 177 ? 13.736 -19.215 -15.874 1.00 98.81 177 ALA A C 1
ATOM 1273 O O . ALA A 1 177 ? 13.833 -19.473 -14.670 1.00 98.81 177 ALA A O 1
ATOM 1274 N N . ALA A 1 178 ? 14.672 -18.519 -16.522 1.00 98.62 178 ALA A N 1
ATOM 1275 C CA . ALA A 1 178 ? 15.841 -17.964 -15.851 1.00 98.62 178 ALA A CA 1
ATOM 1276 C C . ALA A 1 178 ? 15.427 -16.990 -14.734 1.00 98.62 178 ALA A C 1
ATOM 1278 O O . ALA A 1 178 ? 15.830 -17.177 -13.581 1.00 98.62 178 ALA A O 1
ATOM 1279 N N . LEU A 1 179 ? 14.542 -16.030 -15.026 1.00 98.38 179 LEU A N 1
ATOM 1280 C CA . LEU A 1 179 ? 14.068 -15.062 -14.030 1.00 98.38 179 LEU A CA 1
ATOM 1281 C C . LEU A 1 179 ? 13.278 -15.739 -12.893 1.00 98.38 179 LEU A C 1
ATOM 1283 O O . LEU A 1 179 ? 13.535 -15.480 -11.713 1.00 98.38 179 LEU A O 1
ATOM 1287 N N . VAL A 1 180 ? 12.369 -16.665 -13.229 1.00 98.75 180 VAL A N 1
ATOM 1288 C CA . VAL A 1 180 ? 11.569 -17.424 -12.247 1.00 98.75 180 VAL A CA 1
ATOM 1289 C C . VAL A 1 180 ? 12.443 -18.313 -11.365 1.00 98.75 180 VAL A C 1
ATOM 1291 O O . VAL A 1 180 ? 12.168 -18.445 -10.173 1.00 98.75 180 VAL A O 1
ATOM 1294 N N . SER A 1 181 ? 13.534 -18.876 -11.886 1.00 98.81 181 SER A N 1
ATOM 1295 C CA . SER A 1 181 ? 14.466 -19.668 -11.072 1.00 98.81 181 SER A CA 1
ATOM 1296 C C . SER A 1 181 ? 15.179 -18.825 -10.004 1.00 98.81 181 SER A C 1
ATOM 1298 O O . SER A 1 181 ? 15.364 -19.295 -8.880 1.00 98.81 181 SER A O 1
ATOM 1300 N N . GLY A 1 182 ? 15.493 -17.557 -10.299 1.00 98.69 182 GLY A N 1
ATOM 1301 C CA . GLY A 1 182 ? 16.009 -16.606 -9.310 1.00 98.69 182 GLY A CA 1
ATOM 1302 C C . GLY A 1 182 ? 14.978 -16.285 -8.221 1.00 98.69 182 GLY A C 1
ATOM 1303 O O . GLY A 1 182 ? 15.300 -16.304 -7.031 1.00 98.69 182 GLY A O 1
ATOM 1304 N N . VAL A 1 183 ? 13.715 -16.077 -8.612 1.00 98.75 183 VAL A N 1
ATOM 1305 C CA . VAL A 1 183 ? 12.588 -15.904 -7.674 1.00 98.75 183 VAL A CA 1
ATOM 1306 C C . VAL A 1 183 ? 12.428 -17.133 -6.774 1.00 98.75 183 VAL A C 1
ATOM 1308 O O . VAL A 1 183 ? 12.328 -16.999 -5.553 1.00 98.75 183 VAL A O 1
ATOM 1311 N N . ALA A 1 184 ? 12.453 -18.333 -7.356 1.00 98.75 184 ALA A N 1
ATOM 1312 C CA . ALA A 1 184 ? 12.355 -19.591 -6.623 1.00 98.75 184 ALA A CA 1
ATOM 1313 C C . ALA A 1 184 ? 13.513 -19.760 -5.629 1.00 98.75 184 ALA A C 1
ATOM 1315 O O . ALA A 1 184 ? 13.286 -20.180 -4.494 1.00 98.75 184 ALA A O 1
ATOM 1316 N N . ALA A 1 185 ? 14.737 -19.382 -6.010 1.00 98.81 185 ALA A N 1
ATOM 1317 C CA . ALA A 1 185 ? 15.894 -19.420 -5.120 1.00 98.81 185 ALA A CA 1
ATOM 1318 C C . ALA A 1 185 ? 15.719 -18.487 -3.909 1.00 98.81 185 ALA A C 1
ATOM 1320 O O . ALA A 1 185 ? 15.984 -18.891 -2.776 1.00 98.81 185 ALA A O 1
ATOM 1321 N N . LEU A 1 186 ? 15.205 -17.268 -4.114 1.00 98.75 186 LEU A N 1
ATOM 1322 C CA . LEU A 1 186 ? 14.890 -16.343 -3.018 1.00 98.75 186 LEU A CA 1
ATOM 1323 C C . LEU A 1 186 ? 13.798 -16.902 -2.094 1.00 98.75 186 LEU A C 1
ATOM 1325 O O . LEU A 1 186 ? 13.957 -16.849 -0.871 1.00 98.75 186 LEU A O 1
ATOM 1329 N N . GLN A 1 187 ? 12.725 -17.481 -2.650 1.00 98.06 187 GLN A N 1
ATOM 1330 C CA . GLN A 1 187 ? 11.672 -18.132 -1.857 1.00 98.06 187 GLN A CA 1
ATOM 1331 C C . GLN A 1 187 ? 12.230 -19.279 -1.007 1.00 98.06 187 GLN A C 1
ATOM 1333 O O . GLN A 1 187 ? 11.984 -19.329 0.200 1.00 98.06 187 GLN A O 1
ATOM 1338 N N . GLN A 1 188 ? 13.029 -20.165 -1.608 1.00 98.38 188 GLN A N 1
ATOM 1339 C CA . GLN A 1 188 ? 13.673 -21.287 -0.914 1.00 98.38 188 GLN A CA 1
ATOM 1340 C C . GLN A 1 188 ? 14.636 -20.808 0.181 1.00 98.38 188 GLN A C 1
ATOM 1342 O O . GLN A 1 188 ? 14.729 -21.425 1.242 1.00 98.38 188 GLN A O 1
ATOM 1347 N N . ALA A 1 189 ? 15.299 -19.670 -0.035 1.00 98.44 189 ALA A N 1
ATOM 1348 C CA . ALA A 1 189 ? 16.175 -19.030 0.941 1.00 98.44 189 ALA A CA 1
ATOM 1349 C C . ALA A 1 189 ? 15.428 -18.250 2.045 1.00 98.44 189 ALA A C 1
ATOM 1351 O O . ALA A 1 189 ? 16.069 -17.736 2.968 1.00 98.44 189 ALA A O 1
ATOM 1352 N N . GLY A 1 190 ? 14.092 -18.172 1.986 1.00 97.88 190 GLY A N 1
ATOM 1353 C CA . GLY A 1 190 ? 13.234 -17.600 3.028 1.00 97.88 190 GLY A CA 1
ATOM 1354 C C . GLY A 1 190 ? 12.713 -16.184 2.769 1.00 97.88 190 GLY A C 1
ATOM 1355 O O . GLY A 1 190 ? 12.169 -15.584 3.698 1.00 97.88 190 GLY A O 1
ATOM 1356 N N . ALA A 1 191 ? 12.855 -15.641 1.557 1.00 98.12 191 ALA A N 1
ATOM 1357 C CA . ALA A 1 191 ? 12.299 -14.334 1.211 1.00 98.12 191 ALA A CA 1
ATOM 1358 C C . ALA A 1 191 ? 10.769 -14.350 1.354 1.00 98.12 191 ALA A C 1
ATOM 1360 O O . ALA A 1 191 ? 10.096 -15.239 0.827 1.00 98.12 191 ALA A O 1
ATOM 1361 N N . ARG A 1 192 ? 10.214 -13.366 2.076 1.00 95.56 192 ARG A N 1
ATOM 1362 C CA . ARG A 1 192 ? 8.766 -13.281 2.330 1.00 95.56 192 ARG A CA 1
ATOM 1363 C C . ARG A 1 192 ? 8.049 -12.308 1.410 1.00 95.56 192 ARG A C 1
ATOM 1365 O O . ARG A 1 192 ? 6.888 -12.555 1.131 1.00 95.56 192 ARG A O 1
ATOM 1372 N N . TYR A 1 193 ? 8.689 -11.239 0.944 1.00 96.88 193 TYR A N 1
ATOM 1373 C CA . TYR A 1 193 ? 8.040 -10.208 0.130 1.00 96.88 193 TYR A CA 1
ATOM 1374 C C . TYR A 1 193 ? 8.771 -10.078 -1.200 1.00 96.88 193 TYR A C 1
ATOM 1376 O O . TYR A 1 193 ? 9.823 -9.448 -1.260 1.00 96.88 193 TYR A O 1
ATOM 1384 N N . ILE A 1 194 ? 8.242 -10.708 -2.250 1.00 98.56 194 IL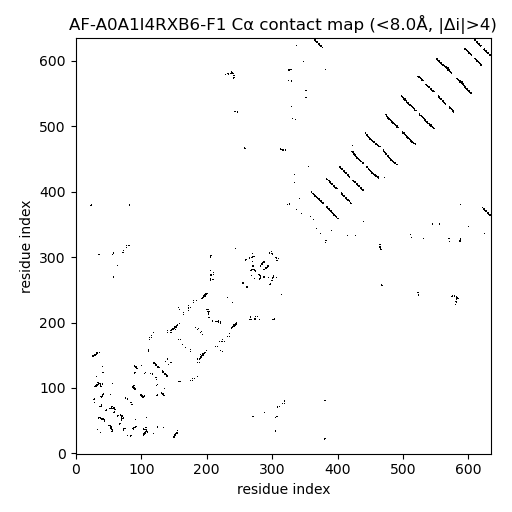E A N 1
ATOM 1385 C CA . ILE A 1 194 ? 8.848 -10.670 -3.582 1.00 98.56 194 ILE A CA 1
ATOM 1386 C C . ILE A 1 194 ? 7.901 -9.960 -4.538 1.00 98.56 194 ILE A C 1
ATOM 1388 O O . ILE A 1 194 ? 6.753 -10.365 -4.717 1.00 98.56 194 ILE A O 1
ATOM 1392 N N . VAL A 1 195 ? 8.407 -8.910 -5.165 1.00 98.50 195 VAL A N 1
ATOM 1393 C CA . VAL A 1 195 ? 7.740 -8.135 -6.200 1.00 98.50 195 VAL A CA 1
ATOM 1394 C C . VAL A 1 195 ? 8.438 -8.422 -7.519 1.00 98.50 195 VAL A C 1
ATOM 1396 O O . VAL A 1 195 ? 9.659 -8.300 -7.615 1.00 98.50 195 VAL A O 1
ATOM 1399 N N . VAL A 1 196 ? 7.668 -8.802 -8.533 1.00 98.56 196 VAL A N 1
ATOM 1400 C CA . VAL A 1 196 ? 8.175 -9.028 -9.890 1.00 98.56 196 VAL A CA 1
ATOM 1401 C C . VAL A 1 196 ? 7.396 -8.138 -10.842 1.00 98.56 196 VAL A C 1
ATOM 1403 O O . VAL A 1 196 ? 6.166 -8.206 -10.865 1.00 98.56 196 VAL A O 1
ATOM 1406 N N . SER A 1 197 ? 8.081 -7.294 -11.607 1.00 97.50 197 SER A N 1
ATOM 1407 C CA . SER A 1 197 ? 7.440 -6.533 -12.681 1.00 97.50 197 SER A CA 1
ATOM 1408 C C . SER A 1 197 ? 7.478 -7.290 -13.995 1.00 97.50 197 SER A C 1
ATOM 1410 O O . SER A 1 197 ? 8.385 -8.078 -14.269 1.00 97.50 197 SER A O 1
ATOM 1412 N N . ASP A 1 198 ? 6.446 -7.064 -14.796 1.00 96.44 198 ASP A N 1
ATOM 1413 C CA . ASP A 1 198 ? 6.442 -7.502 -16.176 1.00 96.44 198 ASP A CA 1
ATOM 1414 C C . ASP A 1 198 ? 7.292 -6.583 -17.056 1.00 96.44 198 ASP A C 1
ATOM 1416 O O . ASP A 1 198 ? 7.669 -5.472 -16.675 1.00 96.44 198 ASP A O 1
ATOM 1420 N N . LEU A 1 199 ? 7.626 -7.079 -18.242 1.00 97.19 199 LEU A N 1
ATOM 1421 C CA . LEU A 1 199 ? 8.386 -6.338 -19.233 1.00 97.19 199 LEU A CA 1
ATOM 1422 C C . LEU A 1 199 ? 7.453 -5.351 -19.956 1.00 97.19 199 LEU A C 1
ATOM 1424 O O . LEU A 1 199 ? 6.479 -5.796 -20.570 1.00 97.19 199 LEU A O 1
ATOM 1428 N N . PRO A 1 200 ? 7.733 -4.035 -19.954 1.00 96.06 200 PRO A N 1
ATOM 1429 C CA . PRO A 1 200 ? 7.091 -3.109 -20.880 1.00 96.06 200 PRO A CA 1
ATOM 1430 C C . PRO A 1 200 ? 7.127 -3.586 -22.335 1.00 96.06 200 PRO A C 1
ATOM 1432 O O . PRO A 1 200 ? 8.091 -4.221 -22.768 1.00 96.06 200 PRO A O 1
ATOM 1435 N N . ASP A 1 201 ? 6.105 -3.248 -23.121 1.00 97.56 201 ASP A N 1
ATOM 1436 C CA . ASP A 1 201 ? 6.154 -3.485 -24.562 1.00 97.56 201 ASP A CA 1
ATOM 1437 C C . ASP A 1 201 ? 7.362 -2.751 -25.188 1.00 97.56 201 ASP A C 1
ATOM 1439 O O . ASP A 1 201 ? 7.474 -1.526 -25.110 1.00 97.56 201 ASP A O 1
ATOM 1443 N N . VAL A 1 202 ? 8.273 -3.512 -25.808 1.00 97.75 202 VAL A N 1
ATOM 1444 C CA . VAL A 1 202 ? 9.476 -2.994 -26.481 1.00 97.75 202 VAL A CA 1
ATOM 1445 C C . VAL A 1 202 ? 9.152 -2.460 -27.882 1.00 97.75 202 VAL A C 1
ATOM 1447 O O . VAL A 1 202 ? 9.887 -1.627 -28.415 1.00 97.75 202 VAL A O 1
ATOM 1450 N N . GLY A 1 203 ? 8.051 -2.892 -28.496 1.00 97.56 203 GLY A N 1
ATOM 1451 C CA . GLY A 1 203 ? 7.617 -2.433 -29.814 1.00 97.56 203 GLY A CA 1
ATOM 1452 C C . GLY A 1 203 ? 7.416 -0.914 -29.939 1.00 97.56 203 GLY A C 1
ATOM 1453 O O . GLY A 1 203 ? 7.908 -0.337 -30.910 1.00 97.56 203 GLY A O 1
ATOM 1454 N N . PRO A 1 204 ? 6.747 -0.223 -28.996 1.00 96.69 204 PRO A N 1
ATOM 1455 C CA . PRO A 1 204 ? 6.590 1.231 -29.003 1.00 96.69 204 PRO A CA 1
ATOM 1456 C C . PRO A 1 204 ? 7.805 1.986 -28.427 1.00 96.69 204 PRO A C 1
ATOM 1458 O O . PRO A 1 204 ? 7.638 3.022 -27.794 1.00 96.69 204 PRO A O 1
ATOM 1461 N N . THR A 1 205 ? 9.033 1.513 -28.650 1.00 97.44 205 THR A N 1
ATOM 1462 C CA . THR A 1 205 ? 10.261 2.251 -28.292 1.00 97.44 205 THR A CA 1
ATOM 1463 C C . THR A 1 205 ? 10.859 2.974 -29.508 1.00 97.44 205 THR A C 1
ATOM 1465 O O . THR A 1 205 ? 10.663 2.519 -30.648 1.00 97.44 205 THR A O 1
ATOM 1468 N N . PRO A 1 206 ? 11.627 4.065 -29.311 1.00 97.38 206 PRO A N 1
ATOM 1469 C CA . PRO A 1 206 ? 12.429 4.675 -30.369 1.00 97.38 206 PRO A CA 1
ATOM 1470 C C . PRO A 1 206 ? 13.365 3.671 -31.039 1.00 97.38 206 PRO A C 1
ATOM 1472 O O . PRO A 1 206 ? 13.456 3.662 -32.266 1.00 97.38 206 PRO A O 1
ATOM 1475 N N . PHE A 1 207 ? 13.952 2.751 -30.267 1.00 96.12 207 PHE A N 1
ATOM 1476 C CA . PHE A 1 207 ? 14.772 1.657 -30.781 1.00 96.12 207 PHE A CA 1
ATOM 1477 C C . PHE A 1 207 ? 14.020 0.787 -31.792 1.00 96.12 207 PHE A C 1
ATOM 1479 O O . PHE A 1 207 ? 14.383 0.731 -32.968 1.00 96.12 207 PHE A O 1
ATOM 1486 N N . ALA A 1 208 ? 12.939 0.126 -31.368 1.00 96.00 208 ALA A N 1
ATOM 1487 C CA . ALA A 1 208 ? 12.204 -0.790 -32.237 1.00 96.00 208 ALA A CA 1
ATOM 1488 C C . ALA A 1 208 ? 11.595 -0.058 -33.442 1.00 96.00 208 ALA A C 1
ATOM 1490 O O . ALA A 1 208 ? 11.452 -0.634 -34.522 1.00 96.00 208 ALA A O 1
ATOM 1491 N N . THR A 1 209 ? 11.280 1.228 -33.288 1.00 94.62 209 THR A N 1
ATOM 1492 C CA . THR A 1 209 ? 10.789 2.064 -34.382 1.00 94.62 209 THR A CA 1
ATOM 1493 C C . THR A 1 209 ? 11.878 2.416 -35.390 1.00 94.62 209 THR A C 1
ATOM 1495 O O . THR A 1 209 ? 11.637 2.293 -36.592 1.00 94.62 209 THR A O 1
ATOM 1498 N N . ALA A 1 210 ? 13.070 2.806 -34.934 1.00 93.88 210 ALA A N 1
ATOM 1499 C CA . ALA A 1 210 ? 14.204 3.121 -35.801 1.00 93.88 210 ALA A CA 1
ATOM 1500 C C . ALA A 1 210 ? 14.658 1.896 -36.608 1.00 93.88 210 ALA A C 1
ATOM 1502 O O . ALA A 1 210 ? 14.950 2.008 -37.796 1.00 93.88 210 ALA A O 1
ATOM 1503 N N . TRP A 1 211 ? 14.642 0.715 -35.986 1.00 93.50 211 TRP A N 1
ATOM 1504 C CA . TRP A 1 211 ? 15.034 -0.549 -36.615 1.00 93.50 211 TRP A CA 1
ATOM 1505 C C . TRP A 1 211 ? 13.924 -1.216 -37.444 1.00 93.50 211 TRP A C 1
ATOM 1507 O O . TRP A 1 211 ? 14.156 -2.260 -38.049 1.00 93.50 211 TRP A O 1
ATOM 1517 N N . GLY A 1 212 ? 12.710 -0.651 -37.481 1.00 94.69 212 GLY A N 1
ATOM 1518 C CA . GLY A 1 212 ? 11.573 -1.252 -38.193 1.00 94.69 212 GLY A CA 1
ATOM 1519 C C . GLY A 1 212 ? 11.067 -2.562 -37.570 1.00 94.69 212 GLY A C 1
ATOM 1520 O O . GLY A 1 212 ? 10.412 -3.353 -38.242 1.00 94.69 212 GLY A O 1
ATOM 1521 N N . GLN A 1 213 ? 11.353 -2.787 -36.286 1.00 96.25 213 GLN A N 1
ATOM 1522 C CA . GLN A 1 213 ? 11.099 -4.028 -35.548 1.00 96.25 213 GLN A CA 1
ATOM 1523 C C . GLN A 1 213 ? 9.929 -3.933 -34.559 1.00 96.25 213 GLN A C 1
ATOM 1525 O O . GLN A 1 213 ? 9.782 -4.799 -33.701 1.00 96.25 213 GLN A O 1
ATOM 1530 N N . ARG A 1 214 ? 9.069 -2.909 -34.657 1.00 96.94 214 ARG A N 1
ATOM 1531 C CA . ARG A 1 214 ? 7.966 -2.679 -33.700 1.00 96.94 214 ARG A CA 1
ATOM 1532 C C . ARG A 1 214 ? 7.110 -3.920 -33.451 1.00 96.94 214 ARG A C 1
ATOM 1534 O O . ARG A 1 214 ? 6.922 -4.315 -32.309 1.00 96.94 214 ARG A O 1
ATOM 1541 N N . THR A 1 215 ? 6.635 -4.559 -34.522 1.00 97.81 215 THR A N 1
ATOM 1542 C CA . THR A 1 215 ? 5.783 -5.754 -34.432 1.00 97.81 215 THR A CA 1
ATOM 1543 C C . THR A 1 215 ? 6.503 -6.920 -33.761 1.00 97.81 215 THR A C 1
ATOM 1545 O O . THR A 1 215 ? 5.915 -7.605 -32.930 1.00 97.81 215 THR A O 1
ATOM 1548 N N . LEU A 1 216 ? 7.776 -7.147 -34.102 1.00 97.62 216 LEU A N 1
ATOM 1549 C CA . LEU A 1 216 ? 8.568 -8.212 -33.488 1.00 97.62 216 LEU A CA 1
ATOM 1550 C C . LEU A 1 216 ? 8.833 -7.917 -32.006 1.00 97.62 216 LEU A C 1
ATOM 1552 O O . LEU A 1 216 ? 8.678 -8.813 -31.183 1.00 97.62 216 LEU A O 1
ATOM 1556 N N . GLY A 1 217 ? 9.144 -6.663 -31.665 1.00 97.88 217 GLY A N 1
ATOM 1557 C CA . GLY A 1 217 ? 9.300 -6.193 -30.288 1.00 97.88 217 GLY A CA 1
ATOM 1558 C C . GLY A 1 217 ? 8.054 -6.457 -29.445 1.00 97.88 217 GLY A C 1
ATOM 1559 O O . GLY A 1 217 ? 8.155 -7.130 -28.423 1.00 97.88 217 GLY A O 1
ATOM 1560 N N . SER A 1 218 ? 6.876 -6.033 -29.916 1.00 98.44 218 SER A N 1
ATOM 1561 C CA . SER A 1 218 ? 5.608 -6.280 -29.213 1.00 98.44 218 SER A CA 1
ATOM 1562 C C . SER A 1 218 ? 5.285 -7.760 -29.065 1.00 98.44 218 SER A C 1
ATOM 1564 O O . SER A 1 218 ? 4.882 -8.199 -27.986 1.00 98.44 218 SER A O 1
ATOM 1566 N N . ASN A 1 219 ? 5.505 -8.558 -30.112 1.00 98.38 219 ASN A N 1
ATOM 1567 C CA . ASN A 1 219 ? 5.274 -9.999 -30.043 1.00 98.38 219 ASN A CA 1
ATOM 1568 C C . ASN A 1 219 ? 6.207 -10.676 -29.032 1.00 98.38 219 ASN A C 1
ATOM 1570 O O . ASN A 1 219 ? 5.750 -11.487 -28.226 1.00 98.38 219 ASN A O 1
ATOM 1574 N N . ASN A 1 220 ? 7.496 -10.330 -29.036 1.00 98.38 220 ASN A N 1
ATOM 1575 C CA . ASN A 1 220 ? 8.477 -10.924 -28.131 1.00 98.38 220 ASN A CA 1
ATOM 1576 C C . ASN A 1 220 ? 8.237 -10.497 -26.676 1.00 98.38 220 ASN A C 1
ATOM 1578 O O . ASN A 1 220 ? 8.253 -11.360 -25.798 1.00 98.38 220 ASN A O 1
ATOM 1582 N N . SER A 1 221 ? 7.905 -9.224 -26.420 1.00 98.50 221 SER A N 1
ATOM 1583 C CA . SER A 1 221 ? 7.487 -8.753 -25.090 1.00 98.50 221 SER A CA 1
ATOM 1584 C C . SER A 1 221 ? 6.235 -9.479 -24.589 1.00 98.50 221 SER A C 1
ATOM 1586 O O . SER A 1 221 ? 6.196 -9.941 -23.447 1.00 98.50 221 SER A O 1
ATOM 1588 N N . ALA A 1 222 ? 5.211 -9.630 -25.436 1.00 98.38 222 ALA A N 1
ATOM 1589 C CA . ALA A 1 222 ? 3.971 -10.309 -25.063 1.00 98.38 222 ALA A CA 1
ATOM 1590 C C . ALA A 1 222 ? 4.180 -11.807 -24.786 1.00 98.38 222 ALA A C 1
ATOM 1592 O O . ALA A 1 222 ? 3.603 -12.344 -23.837 1.00 98.38 222 ALA A O 1
ATOM 1593 N N . ASN A 1 223 ? 5.007 -12.481 -25.589 1.00 98.50 223 ASN A N 1
ATOM 1594 C CA . ASN A 1 223 ? 5.340 -13.889 -25.381 1.00 98.50 223 ASN A CA 1
ATOM 1595 C C . ASN A 1 223 ? 6.158 -14.084 -24.100 1.00 98.50 223 ASN A C 1
ATOM 1597 O O . ASN A 1 223 ? 5.814 -14.952 -23.303 1.00 98.50 223 ASN A O 1
ATOM 1601 N N . PHE A 1 224 ? 7.166 -13.240 -23.850 1.00 98.69 224 PHE A N 1
ATOM 1602 C CA . PHE A 1 224 ? 7.931 -13.262 -22.600 1.00 98.69 224 PHE A CA 1
ATOM 1603 C C . PHE A 1 224 ? 7.029 -13.098 -21.374 1.00 98.69 224 PHE A C 1
ATOM 1605 O O . PHE A 1 224 ? 7.063 -13.924 -20.466 1.00 98.69 224 PHE A O 1
ATOM 1612 N N . ASN A 1 225 ? 6.175 -12.070 -21.365 1.00 98.12 225 ASN A N 1
ATOM 1613 C CA . ASN A 1 225 ? 5.280 -11.809 -20.238 1.00 98.12 225 ASN A CA 1
ATOM 1614 C C . ASN A 1 225 ? 4.283 -12.945 -20.007 1.00 98.12 225 ASN A C 1
ATOM 1616 O O . ASN A 1 225 ? 3.991 -13.270 -18.861 1.00 98.12 225 ASN A O 1
ATOM 1620 N N . ARG A 1 226 ? 3.781 -13.578 -21.074 1.00 97.81 226 ARG A N 1
ATOM 1621 C CA . ARG A 1 226 ? 2.900 -14.747 -20.960 1.00 97.81 226 ARG A CA 1
ATOM 1622 C C . ARG A 1 226 ? 3.603 -15.914 -20.267 1.00 97.81 226 ARG A C 1
ATOM 1624 O O . ARG A 1 226 ? 3.019 -16.513 -19.368 1.00 97.81 226 ARG A O 1
ATOM 1631 N N . GLU A 1 227 ? 4.829 -16.223 -20.676 1.00 98.44 227 GLU A N 1
ATOM 1632 C CA . GLU A 1 227 ? 5.625 -17.300 -20.082 1.00 98.44 227 GLU A CA 1
ATOM 1633 C C . GLU A 1 227 ? 5.996 -16.981 -18.630 1.00 98.44 227 GLU A C 1
ATOM 1635 O O . GLU A 1 227 ? 5.809 -17.818 -17.747 1.00 98.44 227 GLU A O 1
ATOM 1640 N N . LEU A 1 228 ? 6.424 -15.744 -18.353 1.00 98.19 228 LEU A N 1
ATOM 1641 C CA . LEU A 1 228 ? 6.705 -15.269 -16.998 1.00 98.19 228 LEU A CA 1
ATOM 1642 C C . LEU A 1 228 ? 5.479 -15.426 -16.090 1.00 98.19 228 LEU A C 1
ATOM 1644 O O . LEU A 1 228 ? 5.584 -15.928 -14.972 1.00 98.19 228 LEU A O 1
ATOM 1648 N N . ASP A 1 229 ? 4.303 -15.051 -16.586 1.00 96.31 229 ASP A N 1
ATOM 1649 C CA . ASP A 1 229 ? 3.051 -15.139 -15.845 1.00 96.31 229 ASP A CA 1
ATOM 1650 C C . ASP A 1 229 ? 2.653 -16.576 -15.525 1.00 96.31 229 ASP A C 1
ATOM 1652 O O . ASP A 1 229 ? 2.305 -16.879 -14.381 1.00 96.31 229 ASP A O 1
ATOM 1656 N N . GLN A 1 230 ? 2.718 -17.463 -16.519 1.00 96.94 230 GLN A N 1
ATOM 1657 C CA . GLN A 1 230 ? 2.391 -18.876 -16.345 1.00 96.94 230 GLN A CA 1
ATOM 1658 C C . GLN A 1 230 ? 3.345 -19.547 -15.355 1.00 96.94 230 GLN A C 1
ATOM 1660 O O . GLN A 1 230 ? 2.903 -20.274 -14.463 1.00 96.94 230 GLN A O 1
ATOM 1665 N N . GLN A 1 231 ? 4.643 -19.270 -15.471 1.00 98.31 231 GLN A N 1
ATOM 1666 C CA . GLN A 1 231 ? 5.662 -19.891 -14.632 1.00 98.31 231 GLN A CA 1
ATOM 1667 C C . GLN A 1 231 ? 5.657 -19.343 -13.196 1.00 98.31 231 GLN A C 1
ATOM 1669 O O . GLN A 1 231 ? 5.778 -20.127 -12.255 1.00 98.31 231 GLN A O 1
ATOM 1674 N N . LEU A 1 232 ? 5.439 -18.038 -12.986 1.00 97.62 232 LEU A N 1
ATOM 1675 C CA . LEU A 1 232 ? 5.261 -17.477 -11.637 1.00 97.62 232 LEU A CA 1
ATOM 1676 C C . LEU A 1 232 ? 3.977 -17.983 -10.972 1.00 97.62 232 LEU A C 1
ATOM 1678 O O . LEU A 1 232 ? 3.979 -18.252 -9.768 1.00 97.62 232 LEU A O 1
ATOM 1682 N N . ALA A 1 233 ? 2.881 -18.124 -11.723 1.00 95.62 233 ALA A N 1
ATOM 1683 C CA . ALA A 1 233 ? 1.642 -18.697 -11.198 1.00 95.62 233 ALA A CA 1
ATOM 1684 C C . ALA A 1 233 ? 1.836 -20.168 -10.794 1.00 95.62 233 ALA A C 1
ATOM 1686 O O . ALA A 1 233 ? 1.368 -20.575 -9.731 1.00 95.62 233 ALA A O 1
ATOM 1687 N N . ALA A 1 234 ? 2.575 -20.942 -11.597 1.00 96.69 234 ALA A N 1
ATOM 1688 C CA . ALA A 1 234 ? 2.927 -22.327 -11.285 1.00 96.69 234 ALA A CA 1
ATOM 1689 C C . ALA A 1 234 ? 3.877 -22.449 -10.080 1.00 96.69 234 ALA A C 1
ATOM 1691 O O . ALA A 1 234 ? 3.726 -23.373 -9.282 1.00 96.69 234 ALA A O 1
ATOM 1692 N N . LEU A 1 235 ? 4.828 -21.518 -9.922 1.00 97.44 235 LEU A N 1
ATOM 1693 C CA . LEU A 1 235 ? 5.715 -21.454 -8.754 1.00 97.44 235 LEU A CA 1
ATOM 1694 C C . LEU A 1 235 ? 4.932 -21.154 -7.464 1.00 97.44 235 LEU A C 1
ATOM 1696 O O . LEU A 1 235 ? 5.197 -21.746 -6.418 1.00 97.44 235 LEU A O 1
ATOM 1700 N N . GLY A 1 236 ? 3.957 -20.246 -7.538 1.00 94.25 236 GLY A N 1
ATOM 1701 C CA . GLY A 1 236 ? 3.148 -19.836 -6.395 1.00 94.25 236 GLY A CA 1
ATOM 1702 C C . GLY A 1 236 ? 3.944 -19.075 -5.323 1.00 94.25 236 GLY A C 1
ATOM 1703 O O . GLY A 1 236 ? 4.962 -18.436 -5.583 1.00 94.25 236 GLY A O 1
ATOM 1704 N N . GLY A 1 237 ? 3.445 -19.100 -4.087 1.00 93.44 237 GLY A N 1
ATOM 1705 C CA . GLY A 1 237 ? 4.049 -18.384 -2.959 1.00 93.44 237 GLY A CA 1
ATOM 1706 C C . GLY A 1 237 ? 3.679 -16.897 -2.888 1.00 93.44 237 GLY A C 1
ATOM 1707 O O . GLY A 1 237 ? 2.706 -16.446 -3.494 1.00 93.44 237 GLY A O 1
ATOM 1708 N N . ASN A 1 238 ? 4.428 -16.142 -2.078 1.00 95.69 238 ASN A N 1
ATOM 1709 C CA . ASN A 1 238 ? 4.123 -14.747 -1.747 1.00 95.69 238 ASN A CA 1
ATOM 1710 C C . ASN A 1 238 ? 4.731 -13.770 -2.768 1.00 95.69 238 ASN A C 1
ATOM 1712 O O . ASN A 1 238 ? 5.717 -13.092 -2.479 1.00 95.69 238 ASN A O 1
ATOM 1716 N N . ILE A 1 239 ? 4.168 -13.757 -3.979 1.00 97.38 239 ILE A N 1
ATOM 1717 C CA . ILE A 1 239 ? 4.663 -12.960 -5.109 1.00 97.38 239 ILE A CA 1
ATOM 1718 C C . ILE A 1 239 ? 3.619 -11.917 -5.503 1.00 97.38 239 ILE A C 1
ATOM 1720 O O . ILE A 1 239 ? 2.486 -12.264 -5.848 1.00 97.38 239 ILE A O 1
ATOM 1724 N N . LEU A 1 240 ? 4.019 -10.647 -5.498 1.00 97.50 240 LEU A N 1
ATOM 1725 C CA . LEU A 1 240 ? 3.243 -9.543 -6.052 1.00 97.50 240 LEU A CA 1
ATOM 1726 C C . LEU A 1 240 ? 3.723 -9.259 -7.478 1.00 97.50 240 LEU A C 1
ATOM 1728 O O . LEU A 1 240 ? 4.885 -8.916 -7.687 1.00 97.50 240 LEU A O 1
ATOM 1732 N N . ARG A 1 241 ? 2.836 -9.407 -8.464 1.00 96.81 241 ARG A N 1
ATOM 1733 C CA . ARG A 1 241 ? 3.154 -9.171 -9.879 1.00 96.81 241 ARG A CA 1
ATOM 1734 C C . ARG A 1 241 ? 2.676 -7.798 -10.319 1.00 96.81 241 ARG A C 1
ATOM 1736 O O . ARG A 1 241 ? 1.480 -7.533 -10.272 1.00 96.81 241 ARG A O 1
ATOM 1743 N N . LEU A 1 242 ? 3.598 -6.952 -10.759 1.00 97.75 242 LEU A N 1
ATOM 1744 C CA . LEU A 1 242 ? 3.294 -5.612 -11.255 1.00 97.75 242 LEU A CA 1
ATOM 1745 C C . LEU A 1 242 ? 2.999 -5.627 -12.759 1.00 97.75 242 LEU A C 1
ATOM 1747 O O . LEU A 1 242 ? 3.528 -6.459 -13.492 1.00 97.75 242 LEU A O 1
ATOM 1751 N N . ASN A 1 243 ? 2.159 -4.693 -13.206 1.00 97.12 243 ASN A N 1
ATOM 1752 C CA . ASN A 1 243 ? 1.702 -4.558 -14.590 1.00 97.12 243 ASN A CA 1
ATOM 1753 C C . ASN A 1 243 ? 2.198 -3.234 -15.193 1.00 97.12 243 ASN A C 1
ATOM 1755 O O . ASN A 1 243 ? 1.414 -2.318 -15.457 1.00 97.12 243 ASN A O 1
ATOM 1759 N N . PHE A 1 244 ? 3.514 -3.123 -15.372 1.00 96.56 244 PHE A N 1
ATOM 1760 C CA . PHE A 1 244 ? 4.158 -1.976 -16.011 1.00 96.56 244 PHE A CA 1
ATOM 1761 C C . PHE A 1 244 ? 3.752 -1.854 -17.478 1.00 96.56 244 PHE A C 1
ATOM 1763 O O . PHE A 1 244 ? 3.552 -0.739 -17.961 1.00 96.56 244 PHE A O 1
ATOM 1770 N N . ASN A 1 245 ? 3.563 -2.979 -18.172 1.00 96.00 245 ASN A N 1
ATOM 1771 C CA . ASN A 1 245 ? 3.060 -2.966 -19.543 1.00 96.00 245 ASN A CA 1
ATOM 1772 C C . ASN A 1 245 ? 1.666 -2.313 -19.634 1.00 96.00 245 ASN A C 1
ATOM 1774 O O . ASN A 1 245 ? 1.427 -1.427 -20.459 1.00 96.00 245 ASN A O 1
ATOM 1778 N N . GLY A 1 246 ? 0.753 -2.696 -18.737 1.00 96.94 246 GLY A N 1
ATOM 1779 C CA . GLY A 1 246 ? -0.572 -2.084 -18.630 1.00 96.94 246 GLY A CA 1
ATOM 1780 C C . GLY A 1 246 ? -0.508 -0.605 -18.248 1.00 96.94 246 GLY A C 1
ATOM 1781 O O . GLY A 1 246 ? -1.201 0.203 -18.861 1.00 96.94 246 GLY A O 1
ATOM 1782 N N . LEU A 1 247 ? 0.362 -0.233 -17.300 1.00 97.62 247 LEU A N 1
ATOM 1783 C CA . LEU A 1 247 ? 0.565 1.166 -16.912 1.00 97.62 247 LEU A CA 1
ATOM 1784 C C . LEU A 1 247 ? 0.994 2.022 -18.110 1.00 97.62 247 LEU A C 1
ATOM 1786 O O . LEU A 1 247 ? 0.396 3.063 -18.364 1.00 97.62 247 LEU A O 1
ATOM 1790 N N . LEU A 1 248 ? 1.997 1.585 -18.875 1.00 96.69 248 LEU A N 1
ATOM 1791 C CA . LEU A 1 248 ? 2.457 2.340 -20.042 1.00 96.69 248 LEU A CA 1
ATOM 1792 C C . LEU A 1 248 ? 1.421 2.361 -21.168 1.00 96.69 248 LEU A C 1
ATOM 1794 O O . LEU A 1 248 ? 1.285 3.382 -21.836 1.00 96.69 248 LEU A O 1
ATOM 1798 N N . THR A 1 249 ? 0.640 1.292 -21.341 1.00 97.00 249 THR A N 1
ATOM 1799 C CA . THR A 1 249 ? -0.494 1.287 -22.281 1.00 97.00 249 THR A CA 1
ATOM 1800 C C . THR A 1 249 ? -1.507 2.383 -21.934 1.00 97.00 249 THR A C 1
ATOM 1802 O O . THR A 1 249 ? -1.975 3.094 -22.822 1.00 97.00 249 THR A O 1
ATOM 1805 N N . GLU A 1 250 ? -1.816 2.567 -20.647 1.00 97.44 250 GLU A N 1
ATOM 1806 C CA . GLU A 1 250 ? -2.691 3.651 -20.185 1.00 97.44 250 GLU A CA 1
ATOM 1807 C C . GLU A 1 250 ? -2.078 5.037 -20.423 1.00 97.44 250 GLU A C 1
ATOM 1809 O O . GLU A 1 250 ? -2.793 5.955 -20.817 1.00 97.44 250 GLU A O 1
ATOM 1814 N N . VAL A 1 251 ? -0.765 5.189 -20.227 1.00 97.38 251 VAL A N 1
ATOM 1815 C CA . VAL A 1 251 ? -0.054 6.448 -20.505 1.00 97.38 251 VAL A CA 1
ATOM 1816 C C . VAL A 1 251 ? -0.125 6.808 -21.986 1.00 97.38 251 VAL A C 1
ATOM 1818 O O . VAL A 1 251 ? -0.441 7.945 -22.322 1.00 97.38 251 VAL A O 1
ATOM 1821 N N . TYR A 1 252 ? 0.123 5.848 -22.879 1.00 96.94 252 TYR A N 1
ATOM 1822 C CA . TYR A 1 252 ? 0.018 6.072 -24.323 1.00 96.94 252 TYR A CA 1
ATOM 1823 C C . TYR A 1 252 ? -1.399 6.428 -24.771 1.00 96.94 252 TYR A C 1
ATOM 1825 O O . TYR A 1 252 ? -1.561 7.181 -25.730 1.00 96.94 252 TYR A O 1
ATOM 1833 N N . ALA A 1 253 ? -2.415 5.890 -24.095 1.00 96.81 253 ALA A N 1
ATOM 1834 C CA . ALA A 1 253 ? -3.806 6.188 -24.403 1.00 96.81 253 ALA A CA 1
ATOM 1835 C C . ALA A 1 253 ? -4.211 7.626 -24.027 1.00 96.81 253 ALA A C 1
ATOM 1837 O O . ALA A 1 253 ? -5.169 8.139 -24.603 1.00 96.81 253 ALA A O 1
ATOM 1838 N N . ASP A 1 254 ? -3.502 8.274 -23.094 1.00 96.44 254 ASP A N 1
ATOM 1839 C CA . ASP A 1 254 ? -3.820 9.625 -22.616 1.00 96.44 254 ASP A CA 1
ATOM 1840 C C . ASP A 1 254 ? -2.568 10.409 -22.169 1.00 96.44 254 ASP A C 1
ATOM 1842 O O . ASP A 1 254 ? -2.365 10.714 -20.992 1.00 96.44 254 ASP A O 1
ATOM 1846 N N . LEU A 1 255 ? -1.698 10.733 -23.132 1.00 97.94 255 LEU A N 1
ATOM 1847 C CA . LEU A 1 255 ? -0.401 11.377 -22.883 1.00 97.94 255 LEU A CA 1
ATOM 1848 C C . LEU A 1 255 ? -0.509 12.684 -22.085 1.00 97.94 255 LEU A C 1
ATOM 1850 O O . LEU A 1 255 ? 0.283 12.916 -21.168 1.00 97.94 255 LEU A O 1
ATOM 1854 N N . GLU A 1 256 ? -1.473 13.537 -22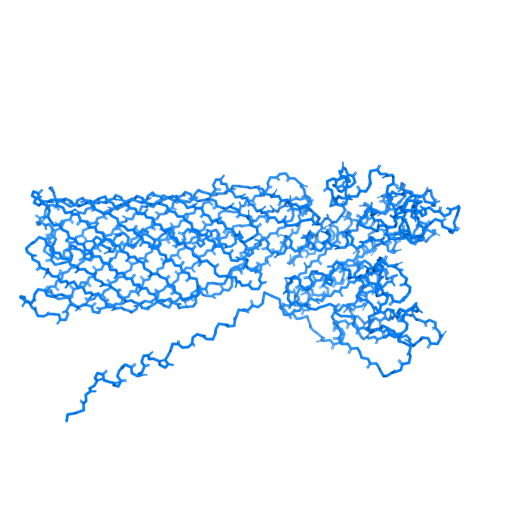.433 1.00 96.69 256 GLU A N 1
ATOM 1855 C CA . GLU A 1 256 ? -1.602 14.879 -21.858 1.00 96.69 256 GLU A CA 1
ATOM 1856 C C . GLU A 1 256 ? -2.002 14.832 -20.384 1.00 96.69 256 GLU A C 1
ATOM 1858 O O . GLU A 1 256 ? -1.443 15.594 -19.591 1.00 96.69 256 GLU A O 1
ATOM 1863 N N . SER A 1 257 ? -2.885 13.905 -19.991 1.00 95.62 257 SER A N 1
ATOM 1864 C CA . SER A 1 257 ? -3.244 13.717 -18.581 1.00 95.62 257 SER A CA 1
ATOM 1865 C C . SER A 1 257 ? -2.027 13.377 -17.725 1.00 95.62 257 SER A C 1
ATOM 1867 O O . SER A 1 257 ? -1.927 13.861 -16.602 1.00 95.62 257 SER A O 1
ATOM 1869 N N . PHE A 1 258 ? -1.064 12.616 -18.254 1.00 96.94 258 PHE A N 1
ATOM 1870 C CA . PHE A 1 258 ? 0.194 12.307 -17.563 1.00 96.94 258 PHE A CA 1
ATOM 1871 C C . PHE A 1 258 ? 1.298 13.363 -17.759 1.00 96.94 258 PHE A C 1
ATOM 1873 O O . PHE A 1 258 ? 2.396 13.200 -17.228 1.00 96.94 258 PHE A O 1
ATOM 1880 N N . GLY A 1 259 ? 1.020 14.457 -18.475 1.00 97.12 259 GLY A N 1
ATOM 1881 C CA . GLY A 1 259 ? 1.942 15.583 -18.670 1.00 97.12 259 GLY A CA 1
ATOM 1882 C C . GLY A 1 259 ? 2.861 15.472 -19.883 1.00 97.12 259 GLY A C 1
ATOM 1883 O O . GLY A 1 259 ? 3.640 16.393 -20.154 1.00 97.12 259 GLY A O 1
ATOM 1884 N N . PHE A 1 260 ? 2.761 14.389 -20.651 1.00 98.50 260 PHE A N 1
ATOM 1885 C CA . PHE A 1 260 ? 3.571 14.194 -21.845 1.00 98.50 260 PHE A CA 1
ATOM 1886 C C . PHE A 1 260 ? 3.050 15.038 -23.010 1.00 98.50 260 PHE A C 1
ATOM 1888 O O . PHE A 1 260 ? 1.877 15.400 -23.095 1.00 98.50 260 PHE A O 1
ATOM 1895 N N . ALA A 1 261 ? 3.949 15.411 -23.918 1.00 98.25 261 ALA A N 1
ATOM 1896 C CA . ALA A 1 261 ? 3.555 16.070 -25.152 1.00 98.25 261 ALA A CA 1
ATOM 1897 C C . ALA A 1 261 ? 2.758 15.104 -26.040 1.00 98.25 261 ALA A C 1
ATOM 1899 O O . ALA A 1 261 ? 3.145 13.947 -26.211 1.00 98.25 261 ALA A O 1
ATOM 1900 N N . ASN A 1 262 ? 1.675 15.602 -26.638 1.00 97.12 262 ASN A N 1
ATOM 1901 C CA . ASN A 1 262 ? 0.860 14.868 -27.600 1.00 97.12 262 ASN A CA 1
ATOM 1902 C C . ASN A 1 262 ? 1.541 14.831 -28.979 1.00 97.12 262 ASN A C 1
ATOM 1904 O O . ASN A 1 262 ? 1.143 15.497 -29.934 1.00 97.12 262 ASN A O 1
ATOM 1908 N N . ILE A 1 263 ? 2.649 14.102 -29.026 1.00 96.50 263 ILE A N 1
ATOM 1909 C CA . ILE A 1 263 ? 3.475 13.822 -30.200 1.00 96.50 263 ILE A CA 1
ATOM 1910 C C . ILE A 1 263 ? 3.722 12.316 -30.258 1.00 96.50 263 ILE A C 1
ATOM 1912 O O . ILE A 1 263 ? 3.447 11.599 -29.295 1.00 96.50 263 ILE A O 1
ATOM 1916 N N . ASP A 1 264 ? 4.263 11.821 -31.369 1.00 96.12 264 ASP A N 1
ATOM 1917 C CA . ASP A 1 264 ? 4.634 10.411 -31.464 1.00 96.12 264 ASP A CA 1
ATOM 1918 C C . ASP A 1 264 ? 5.849 10.103 -30.571 1.00 96.12 264 ASP A C 1
ATOM 1920 O O . ASP A 1 264 ? 7.002 10.161 -31.003 1.00 96.12 264 ASP A O 1
ATOM 1924 N N . GLN A 1 265 ? 5.563 9.747 -29.316 1.00 97.31 265 GLN A N 1
ATOM 1925 C CA . GLN A 1 265 ? 6.539 9.392 -28.282 1.00 97.31 265 GLN A CA 1
ATOM 1926 C C . GLN A 1 265 ? 7.433 8.210 -28.687 1.00 97.31 265 GLN A C 1
ATOM 1928 O O . GLN A 1 265 ? 8.527 8.052 -28.163 1.00 97.31 265 GLN A O 1
ATOM 1933 N N . THR A 1 266 ? 7.006 7.395 -29.652 1.00 95.44 266 THR A N 1
ATOM 1934 C CA . THR A 1 266 ? 7.770 6.231 -30.124 1.00 95.44 266 THR A CA 1
ATOM 1935 C C . THR A 1 266 ? 8.795 6.583 -31.203 1.00 95.44 266 THR A C 1
ATOM 1937 O O . THR A 1 266 ? 9.579 5.734 -31.620 1.00 95.44 266 THR A O 1
ATOM 1940 N N . ARG A 1 267 ? 8.781 7.829 -31.688 1.00 95.19 267 ARG A N 1
ATOM 1941 C CA . ARG A 1 267 ? 9.688 8.360 -32.717 1.00 95.19 267 ARG A CA 1
ATOM 1942 C C . ARG A 1 267 ? 10.513 9.530 -32.206 1.00 95.19 267 ARG A C 1
ATOM 1944 O O . ARG A 1 267 ? 11.014 10.311 -33.010 1.00 95.19 267 ARG A O 1
ATOM 1951 N N . THR A 1 268 ? 10.616 9.660 -30.889 1.00 97.12 268 THR A N 1
ATOM 1952 C CA . THR A 1 268 ? 11.299 10.774 -30.255 1.00 97.12 268 THR A CA 1
ATOM 1953 C C . THR A 1 268 ? 11.949 10.366 -28.941 1.00 97.12 268 THR A C 1
ATOM 1955 O O . THR A 1 268 ? 11.553 9.386 -28.315 1.00 97.12 268 THR A O 1
ATOM 1958 N N . CYS A 1 269 ? 12.963 11.114 -28.525 1.00 98.31 269 CYS A N 1
ATOM 1959 C CA . CYS A 1 269 ? 13.629 10.945 -27.239 1.00 98.31 269 CYS A CA 1
ATOM 1960 C C . CYS A 1 269 ? 14.254 12.262 -26.777 1.00 98.31 269 CYS A C 1
ATOM 1962 O O . CYS A 1 269 ? 14.376 13.225 -27.543 1.00 98.31 269 CYS A O 1
ATOM 1964 N N . PHE A 1 270 ? 14.688 12.287 -25.517 1.00 98.56 270 PHE A N 1
ATOM 1965 C CA . PHE A 1 270 ? 15.321 13.458 -24.928 1.00 98.56 270 PHE A CA 1
ATOM 1966 C C . PHE A 1 270 ? 16.794 13.639 -25.337 1.00 98.56 270 PHE A C 1
ATOM 1968 O O . PHE A 1 270 ? 17.158 14.717 -25.788 1.00 98.56 270 PHE A O 1
ATOM 1975 N N . THR A 1 271 ? 17.662 12.635 -25.186 1.00 95.62 271 THR A N 1
ATOM 1976 C CA . THR A 1 271 ? 19.127 12.785 -25.340 1.00 95.62 271 THR A CA 1
ATOM 1977 C C . THR A 1 271 ? 19.646 12.431 -26.725 1.00 95.62 271 THR A C 1
ATOM 1979 O O . THR A 1 271 ? 20.204 13.300 -27.392 1.00 95.62 271 THR A O 1
ATOM 1982 N N . SER A 1 272 ? 19.522 11.169 -27.134 1.00 93.88 272 SER A N 1
ATOM 1983 C CA . SER A 1 272 ? 19.887 10.678 -28.464 1.00 93.88 272 SER A CA 1
ATOM 1984 C C . SER A 1 272 ? 19.250 9.311 -28.710 1.00 93.88 272 SER A C 1
ATOM 1986 O O . SER A 1 272 ? 19.201 8.479 -27.805 1.00 93.88 272 SER A O 1
ATOM 1988 N N . CYS A 1 273 ? 18.744 9.093 -29.922 1.00 95.56 273 CYS A N 1
ATOM 1989 C CA . CYS A 1 273 ? 18.095 7.850 -30.340 1.00 95.56 273 CYS A CA 1
ATOM 1990 C C . CYS A 1 273 ? 18.058 7.746 -31.870 1.00 95.56 273 CYS A C 1
ATOM 1992 O O . CYS A 1 273 ? 18.117 8.755 -32.583 1.00 95.56 273 CYS A O 1
ATOM 1994 N N . GLY A 1 274 ? 17.969 6.518 -32.384 1.00 90.69 274 GLY A N 1
ATOM 1995 C CA . GLY A 1 274 ? 17.865 6.210 -33.817 1.00 90.69 274 GLY A CA 1
ATOM 1996 C C . GLY A 1 274 ? 19.145 6.418 -34.641 1.00 90.69 274 GLY A C 1
ATOM 1997 O O . GLY A 1 274 ? 19.181 6.064 -35.819 1.00 90.69 274 GLY A O 1
ATOM 1998 N N . THR A 1 275 ? 20.222 6.918 -34.030 1.00 90.19 275 THR A N 1
ATOM 1999 C CA . THR A 1 275 ? 21.481 7.295 -34.705 1.00 90.19 275 THR A CA 1
ATOM 2000 C C . THR A 1 275 ? 22.235 6.121 -35.330 1.00 90.19 275 THR A C 1
ATOM 2002 O O . THR A 1 275 ? 23.029 6.315 -36.247 1.00 90.19 275 THR A O 1
ATOM 2005 N N . SER A 1 276 ? 21.981 4.894 -34.866 1.00 84.25 276 SER A N 1
ATOM 2006 C CA . SER A 1 276 ? 22.658 3.687 -35.361 1.00 84.25 276 SER A CA 1
ATOM 2007 C C . SER A 1 276 ? 22.155 3.214 -36.731 1.00 84.25 276 SER A C 1
ATOM 2009 O O . SER A 1 276 ? 22.843 2.444 -37.397 1.00 84.25 276 SER A O 1
ATOM 2011 N N . VAL A 1 277 ? 20.960 3.643 -37.152 1.00 88.31 277 VAL A N 1
ATOM 2012 C CA . VAL A 1 277 ? 20.283 3.136 -38.365 1.00 88.31 277 VAL A CA 1
ATOM 2013 C C . VAL A 1 277 ? 19.677 4.233 -39.241 1.00 88.31 277 VAL A C 1
ATOM 2015 O O . VAL A 1 277 ? 19.110 3.939 -40.292 1.00 88.31 277 VAL A O 1
ATOM 2018 N N . GLY A 1 278 ? 19.801 5.503 -38.851 1.00 86.06 278 GLY A N 1
ATOM 2019 C CA . GLY A 1 278 ? 19.205 6.611 -39.585 1.00 86.06 278 GLY A CA 1
ATOM 2020 C C . GLY A 1 278 ? 19.494 7.983 -38.973 1.00 86.06 278 GLY A C 1
ATOM 2021 O O . GLY A 1 278 ? 20.381 8.110 -38.125 1.00 86.06 278 GLY A O 1
ATOM 2022 N N . PRO A 1 279 ? 18.774 9.031 -39.424 1.00 87.56 279 PRO A N 1
ATOM 2023 C CA . PRO A 1 279 ? 18.865 10.348 -38.806 1.00 87.56 279 PRO A CA 1
ATOM 2024 C C . PRO A 1 279 ? 18.416 10.290 -37.342 1.00 87.56 279 PRO A C 1
ATOM 2026 O O . PRO A 1 279 ? 17.531 9.512 -36.987 1.00 87.56 279 PRO A O 1
ATOM 2029 N N . GLU A 1 280 ? 19.025 11.135 -36.510 1.00 93.12 280 GLU A N 1
ATOM 2030 C CA . GLU A 1 280 ? 18.696 11.232 -35.088 1.00 93.12 280 GLU A CA 1
ATOM 2031 C C . GLU A 1 280 ? 17.201 11.532 -34.897 1.00 93.12 280 GLU A C 1
ATOM 2033 O O . GLU A 1 280 ? 16.652 12.441 -35.522 1.00 93.12 280 GLU A O 1
ATOM 2038 N N . LEU A 1 281 ? 16.555 10.758 -34.023 1.00 94.06 281 LEU A N 1
ATOM 2039 C CA . LEU A 1 281 ? 15.135 10.891 -33.697 1.00 94.06 281 LEU A CA 1
ATOM 2040 C C . LEU A 1 281 ? 14.885 11.830 -32.506 1.00 94.06 281 LEU A C 1
ATOM 2042 O O . LEU A 1 281 ? 13.756 11.957 -32.062 1.00 94.06 281 LEU A O 1
ATOM 2046 N N . ARG A 1 282 ? 15.910 12.492 -31.966 1.00 97.06 282 ARG A N 1
ATOM 2047 C CA . ARG A 1 282 ? 15.769 13.409 -30.826 1.00 97.06 282 ARG A CA 1
ATOM 2048 C C . ARG A 1 282 ? 14.746 14.510 -31.109 1.00 97.06 282 ARG A C 1
ATOM 2050 O O . ARG A 1 282 ? 14.779 15.133 -32.171 1.00 97.06 282 ARG A O 1
ATOM 2057 N N . ASP A 1 283 ? 13.896 14.800 -30.122 1.00 97.94 283 ASP A N 1
ATOM 2058 C CA . ASP A 1 283 ? 12.871 15.832 -30.265 1.00 97.94 283 ASP A CA 1
ATOM 2059 C C . ASP A 1 283 ? 13.486 17.216 -30.517 1.00 97.94 283 ASP A C 1
ATOM 2061 O O . ASP A 1 283 ? 14.412 17.637 -29.819 1.00 97.94 283 ASP A O 1
ATOM 2065 N N . THR A 1 284 ? 12.950 17.967 -31.478 1.00 97.19 284 THR A N 1
ATOM 2066 C CA . THR A 1 284 ? 13.479 19.296 -31.833 1.00 97.19 284 THR A CA 1
ATOM 2067 C C . THR A 1 284 ? 13.031 20.404 -30.880 1.00 97.19 284 THR A C 1
ATOM 2069 O O . THR A 1 284 ? 13.658 21.467 -30.838 1.00 97.19 284 THR A O 1
ATOM 2072 N N . VAL A 1 285 ? 11.974 20.174 -30.095 1.00 98.19 285 VAL A N 1
ATOM 2073 C CA . VAL A 1 285 ? 11.437 21.144 -29.136 1.00 98.19 285 VAL A CA 1
ATOM 2074 C C . VAL A 1 285 ? 11.900 20.793 -27.730 1.00 98.19 285 VAL A C 1
ATOM 2076 O O . VAL A 1 285 ? 12.589 21.591 -27.097 1.00 98.19 285 VAL A O 1
ATOM 2079 N N . PHE A 1 286 ? 11.541 19.603 -27.256 1.00 98.31 286 PHE A N 1
ATOM 2080 C CA . PHE A 1 286 ? 11.733 19.153 -25.879 1.00 98.31 286 PHE A CA 1
ATOM 2081 C C . PHE A 1 286 ? 13.034 18.381 -25.659 1.00 98.31 286 PHE A C 1
ATOM 2083 O O . PHE A 1 286 ? 13.427 18.184 -24.510 1.00 98.31 286 PHE A O 1
ATOM 2090 N N . GLY A 1 287 ? 13.710 17.957 -26.725 1.00 97.69 287 GLY A N 1
ATOM 2091 C CA . GLY A 1 287 ? 14.961 17.216 -26.650 1.00 97.69 287 GLY A CA 1
ATOM 2092 C C . GLY A 1 287 ? 16.132 18.096 -26.224 1.00 97.69 287 GLY A C 1
ATOM 2093 O O . GLY A 1 287 ? 16.068 19.329 -26.222 1.00 97.69 287 GLY A O 1
ATOM 2094 N N . LEU A 1 288 ? 17.233 17.454 -25.857 1.00 96.75 288 LEU A N 1
ATOM 2095 C CA . LEU A 1 288 ? 18.474 18.101 -25.471 1.00 96.75 288 LEU A CA 1
ATOM 2096 C C . LEU A 1 288 ? 18.998 18.965 -26.627 1.00 96.75 288 LEU A C 1
ATOM 2098 O O . LEU A 1 288 ? 19.246 18.474 -27.724 1.00 96.75 288 LEU A O 1
ATOM 2102 N N . GLY A 1 289 ? 19.164 20.265 -26.382 1.00 94.19 289 GLY A N 1
ATOM 2103 C CA . GLY A 1 289 ? 19.546 21.231 -27.420 1.00 94.19 289 GLY A CA 1
ATOM 2104 C C . GLY A 1 289 ? 18.405 21.671 -28.350 1.00 94.19 289 GLY A C 1
ATOM 2105 O O . GLY A 1 289 ? 18.669 22.393 -29.309 1.00 94.19 289 GLY A O 1
ATOM 2106 N N . GLY A 1 290 ? 17.161 21.261 -28.078 1.00 96.06 290 GLY A N 1
ATOM 2107 C CA . GLY A 1 290 ? 15.959 21.768 -28.741 1.00 96.06 290 GLY A CA 1
ATOM 2108 C C . GLY A 1 290 ? 15.600 23.203 -28.336 1.00 96.06 290 GLY A C 1
ATOM 2109 O O . GLY A 1 290 ? 16.288 23.842 -27.537 1.00 96.06 290 GLY A O 1
ATOM 2110 N N . THR A 1 291 ? 14.499 23.731 -28.878 1.00 97.44 291 THR A N 1
ATOM 2111 C CA . THR A 1 291 ? 14.073 25.124 -28.623 1.00 97.44 291 THR A CA 1
ATOM 2112 C C . THR A 1 291 ? 13.549 25.367 -27.204 1.00 97.44 291 THR A C 1
ATOM 2114 O O . THR A 1 291 ? 13.541 26.508 -26.747 1.00 97.44 291 THR A O 1
ATOM 2117 N N . SER A 1 292 ? 13.082 24.323 -26.513 1.00 97.12 292 SER A N 1
ATOM 2118 C CA . SER A 1 292 ? 12.606 24.367 -25.125 1.00 97.12 292 SER A CA 1
ATOM 2119 C C . SER A 1 292 ? 12.853 23.018 -24.421 1.00 97.12 292 SER A C 1
ATOM 2121 O O . SER A 1 292 ? 11.884 22.308 -24.121 1.00 97.12 292 SER A O 1
ATOM 2123 N N . PRO A 1 293 ? 14.121 22.647 -24.143 1.00 97.94 293 PRO A N 1
ATOM 2124 C CA . PRO A 1 293 ? 14.470 21.331 -23.610 1.00 97.94 293 PRO A CA 1
ATOM 2125 C C . PRO A 1 293 ? 13.721 21.016 -22.310 1.00 97.94 293 PRO A C 1
ATOM 2127 O O . PRO A 1 293 ? 13.847 21.735 -21.316 1.00 97.94 293 PRO A O 1
ATOM 2130 N N . ASN A 1 294 ? 12.932 19.944 -22.318 1.00 97.94 294 ASN A N 1
ATOM 2131 C CA . ASN A 1 294 ? 12.141 19.509 -21.176 1.00 97.94 294 ASN A CA 1
ATOM 2132 C C . ASN A 1 294 ? 11.904 17.985 -21.229 1.00 97.94 294 ASN A C 1
ATOM 2134 O O . ASN A 1 294 ? 10.974 17.537 -21.907 1.00 97.94 294 ASN A O 1
ATOM 2138 N N . PRO A 1 295 ? 12.696 17.184 -20.494 1.00 98.06 295 PRO A N 1
ATOM 2139 C CA . PRO A 1 295 ? 12.541 15.733 -20.476 1.00 98.06 295 PRO A CA 1
ATOM 2140 C C . PRO A 1 295 ? 11.207 15.288 -19.870 1.00 98.06 295 PRO A C 1
ATOM 2142 O O . PRO A 1 295 ? 10.725 14.215 -20.212 1.00 98.06 295 PRO A O 1
ATOM 2145 N N . ASP A 1 296 ? 10.561 16.109 -19.034 1.00 97.75 296 ASP A N 1
ATOM 2146 C CA . ASP A 1 296 ? 9.278 15.752 -18.417 1.00 97.75 296 ASP A CA 1
ATOM 2147 C C . ASP A 1 296 ? 8.111 15.751 -19.426 1.00 97.75 296 ASP A C 1
ATOM 2149 O O . ASP A 1 296 ? 7.010 15.318 -19.099 1.00 97.75 296 ASP A O 1
ATOM 2153 N N . ARG A 1 297 ? 8.341 16.200 -20.671 1.00 98.31 297 ARG A N 1
ATOM 2154 C CA . ARG A 1 297 ? 7.368 16.129 -21.778 1.00 98.31 297 ARG A CA 1
ATOM 2155 C C . ARG A 1 297 ? 7.535 14.892 -22.662 1.00 98.31 297 ARG A C 1
ATOM 2157 O O . ARG A 1 297 ? 6.703 14.680 -23.547 1.00 98.31 297 ARG A O 1
ATOM 2164 N N . LEU A 1 298 ? 8.578 14.092 -22.444 1.00 98.62 298 LEU A N 1
ATOM 2165 C CA . LEU A 1 298 ? 8.918 12.926 -23.258 1.00 98.62 298 LEU A CA 1
ATOM 2166 C C . LEU A 1 298 ? 8.908 11.651 -22.408 1.00 98.62 298 LEU A C 1
ATOM 2168 O O . LEU A 1 298 ? 9.304 11.674 -21.244 1.00 98.62 298 LEU A O 1
ATOM 2172 N N . ILE A 1 299 ? 8.483 10.532 -22.996 1.00 98.50 299 ILE A N 1
ATOM 2173 C CA . ILE A 1 299 ? 8.519 9.219 -22.331 1.00 98.50 299 ILE A CA 1
ATOM 2174 C C . ILE A 1 299 ? 9.953 8.686 -22.286 1.00 98.50 299 ILE A C 1
ATOM 2176 O O . ILE A 1 299 ? 10.400 8.204 -21.245 1.00 98.50 299 ILE A O 1
ATOM 2180 N N . PHE A 1 300 ? 10.694 8.804 -23.390 1.00 98.69 300 PHE A N 1
ATOM 2181 C CA . PHE A 1 300 ? 12.020 8.208 -23.529 1.00 98.69 300 PHE A CA 1
ATOM 2182 C C . PHE A 1 300 ? 13.153 9.219 -23.380 1.00 98.69 300 PHE A C 1
ATOM 2184 O O . PHE A 1 300 ? 13.179 10.279 -24.010 1.00 98.69 300 PHE A O 1
ATOM 2191 N N . ASN A 1 301 ? 14.130 8.857 -22.555 1.00 98.56 301 ASN A N 1
ATOM 2192 C CA . ASN A 1 301 ? 15.402 9.547 -22.472 1.00 98.56 301 ASN A CA 1
ATOM 2193 C C . ASN A 1 301 ? 16.274 9.247 -23.696 1.00 98.56 301 ASN A C 1
ATOM 2195 O O . ASN A 1 301 ? 16.895 10.157 -24.235 1.00 98.56 301 ASN A O 1
ATOM 2199 N N . ASP A 1 302 ? 16.321 7.991 -24.125 1.00 97.44 302 ASP A N 1
ATOM 2200 C CA . ASP A 1 302 ? 17.153 7.502 -25.228 1.00 97.44 302 ASP A CA 1
ATOM 2201 C C . ASP A 1 302 ? 16.371 6.485 -26.079 1.00 97.44 302 ASP A C 1
ATOM 2203 O O . ASP A 1 302 ? 15.152 6.582 -26.196 1.00 97.44 302 ASP A O 1
ATOM 2207 N N . ASP A 1 303 ? 17.055 5.536 -26.714 1.00 96.69 303 ASP A N 1
ATOM 2208 C CA . ASP A 1 303 ? 16.454 4.501 -27.552 1.00 96.69 303 ASP A CA 1
ATOM 2209 C C . ASP A 1 303 ? 15.417 3.618 -26.826 1.00 96.69 303 ASP A C 1
ATOM 2211 O O . ASP A 1 303 ? 14.469 3.153 -27.467 1.00 96.69 303 ASP A O 1
ATOM 2215 N N . VAL A 1 304 ? 15.569 3.376 -25.517 1.00 96.44 304 VAL A N 1
ATOM 2216 C CA . VAL A 1 304 ? 14.698 2.450 -24.758 1.00 96.44 304 VAL A CA 1
ATOM 2217 C C . VAL A 1 304 ? 14.409 2.880 -23.322 1.00 96.44 304 VAL A C 1
ATOM 2219 O O . VAL A 1 304 ? 13.399 2.462 -22.755 1.00 96.44 304 VAL A O 1
ATOM 2222 N N . HIS A 1 305 ? 15.266 3.693 -22.706 1.00 98.00 305 HIS A N 1
ATOM 2223 C CA . HIS A 1 305 ? 15.134 4.047 -21.298 1.00 98.00 305 HIS A CA 1
ATOM 2224 C C . HIS A 1 305 ? 14.233 5.254 -21.103 1.00 98.00 305 HIS A C 1
ATOM 2226 O O . HIS A 1 305 ? 14.209 6.184 -21.910 1.00 98.00 305 HIS A O 1
ATOM 2232 N N . ALA A 1 306 ? 13.507 5.249 -19.993 1.00 97.88 306 ALA A N 1
ATOM 2233 C CA . ALA A 1 306 ? 12.511 6.260 -19.700 1.00 97.88 306 ALA A CA 1
ATOM 2234 C C . ALA A 1 306 ? 13.121 7.529 -19.077 1.00 97.88 306 ALA A C 1
ATOM 2236 O O . ALA A 1 306 ? 14.181 7.477 -18.451 1.00 97.88 306 ALA A O 1
ATOM 2237 N N . THR A 1 307 ? 12.445 8.670 -19.231 1.00 98.62 307 THR A N 1
ATOM 2238 C CA . THR A 1 307 ? 12.821 9.936 -18.577 1.00 98.62 307 THR A CA 1
ATOM 2239 C C . THR A 1 307 ? 12.503 9.927 -17.079 1.00 98.62 307 THR A C 1
ATOM 2241 O O . THR A 1 307 ? 11.738 9.100 -16.578 1.00 98.62 307 THR A O 1
ATOM 2244 N N . ASN A 1 308 ? 13.018 10.919 -16.348 1.00 97.38 308 ASN A N 1
ATOM 2245 C CA . ASN A 1 308 ? 12.747 11.129 -14.925 1.00 97.38 308 ASN A CA 1
ATOM 2246 C C . ASN A 1 308 ? 11.246 11.284 -14.618 1.00 97.38 308 ASN A C 1
ATOM 2248 O O . ASN A 1 308 ? 10.826 10.977 -13.501 1.00 97.38 308 ASN A O 1
ATOM 2252 N N . ALA A 1 309 ? 10.426 11.753 -15.565 1.00 98.12 309 ALA A N 1
ATOM 2253 C CA . ALA A 1 309 ? 8.973 11.798 -15.399 1.00 98.12 309 ALA A CA 1
ATOM 2254 C C . ALA A 1 309 ? 8.367 10.390 -15.326 1.00 98.12 309 ALA A C 1
ATOM 2256 O O . ALA A 1 309 ? 7.594 10.100 -14.414 1.00 98.12 309 ALA A O 1
ATOM 2257 N N . VAL A 1 310 ? 8.780 9.487 -16.217 1.00 98.19 310 VAL A N 1
ATOM 2258 C CA . VAL A 1 310 ? 8.325 8.089 -16.198 1.00 98.19 310 VAL A CA 1
ATOM 2259 C C . VAL A 1 310 ? 8.912 7.327 -15.005 1.00 98.19 310 VAL A C 1
ATOM 2261 O O . VAL A 1 310 ? 8.218 6.504 -14.409 1.00 98.19 310 VAL A O 1
ATOM 2264 N N . GLN A 1 311 ? 10.150 7.627 -14.591 1.00 98.38 311 GLN A N 1
ATOM 2265 C CA . GLN A 1 311 ? 10.735 7.049 -13.371 1.00 98.38 311 GLN A CA 1
ATOM 2266 C C . GLN A 1 311 ? 9.913 7.416 -12.123 1.00 98.38 311 GLN A C 1
ATOM 2268 O O . GLN A 1 311 ? 9.619 6.540 -11.308 1.00 98.38 311 GLN A O 1
ATOM 2273 N N . ARG A 1 312 ? 9.484 8.684 -12.002 1.00 98.19 312 ARG A N 1
ATOM 2274 C CA . ARG A 1 312 ? 8.583 9.157 -10.932 1.00 98.19 312 ARG A CA 1
ATOM 2275 C C . ARG A 1 312 ? 7.212 8.488 -11.000 1.00 98.19 312 ARG A C 1
ATOM 2277 O O . ARG A 1 312 ? 6.768 7.931 -10.004 1.00 98.19 312 ARG A O 1
ATOM 2284 N N . LEU A 1 313 ? 6.603 8.451 -12.185 1.00 98.31 313 LEU A N 1
ATOM 2285 C CA . LEU A 1 313 ? 5.332 7.763 -12.425 1.00 98.31 313 LEU A CA 1
ATOM 2286 C C . LEU A 1 313 ? 5.379 6.287 -11.991 1.00 98.31 313 LEU A C 1
ATOM 2288 O O . LEU A 1 313 ? 4.464 5.798 -11.333 1.00 98.31 313 LEU A O 1
ATOM 2292 N N . THR A 1 314 ? 6.455 5.585 -12.345 1.00 98.19 314 THR A N 1
ATOM 2293 C CA . THR A 1 314 ? 6.639 4.159 -12.034 1.00 98.19 314 THR A CA 1
ATOM 2294 C C . THR A 1 314 ? 6.892 3.937 -10.541 1.00 98.19 314 THR A C 1
ATOM 2296 O O . THR A 1 314 ? 6.401 2.962 -9.974 1.00 98.19 314 THR A O 1
ATOM 2299 N N . ALA A 1 315 ? 7.620 4.841 -9.879 1.00 98.44 315 ALA A N 1
ATOM 2300 C CA . ALA A 1 315 ? 7.807 4.799 -8.430 1.00 98.44 315 ALA A CA 1
ATOM 2301 C C . ALA A 1 315 ? 6.483 4.988 -7.681 1.00 98.44 315 ALA A C 1
ATOM 2303 O O . ALA A 1 315 ? 6.146 4.165 -6.830 1.00 98.44 315 ALA A O 1
ATOM 2304 N N . ASP A 1 316 ? 5.701 5.999 -8.066 1.00 97.75 316 ASP A N 1
ATOM 2305 C CA . ASP A 1 316 ? 4.379 6.259 -7.492 1.00 97.75 316 ASP A CA 1
ATOM 2306 C C . ASP A 1 316 ? 3.431 5.078 -7.700 1.00 97.75 316 ASP A C 1
ATOM 2308 O O . ASP A 1 316 ? 2.720 4.681 -6.782 1.00 97.75 316 ASP A O 1
ATOM 2312 N N . TYR A 1 317 ? 3.472 4.460 -8.882 1.00 98.38 317 TYR A N 1
ATOM 2313 C CA . TYR A 1 317 ? 2.735 3.237 -9.173 1.00 98.38 317 TYR A CA 1
ATOM 2314 C C . TYR A 1 317 ? 3.105 2.081 -8.227 1.00 98.38 317 TYR A C 1
ATOM 2316 O O . TYR A 1 317 ? 2.221 1.458 -7.632 1.00 98.38 317 TYR A O 1
ATOM 2324 N N . MET A 1 318 ? 4.403 1.804 -8.055 1.00 97.94 318 MET A N 1
ATOM 2325 C CA . MET A 1 318 ? 4.873 0.764 -7.133 1.00 97.94 318 MET A CA 1
ATOM 2326 C C . MET A 1 318 ? 4.459 1.068 -5.692 1.00 97.94 318 MET A C 1
ATOM 2328 O O . MET A 1 318 ? 3.972 0.182 -4.987 1.00 97.94 318 MET A O 1
ATOM 2332 N N . TYR A 1 319 ? 4.621 2.320 -5.260 1.00 95.69 319 TYR A N 1
ATOM 2333 C CA . TYR A 1 319 ? 4.268 2.755 -3.915 1.00 95.69 319 TYR A CA 1
ATOM 2334 C C . TYR A 1 319 ? 2.762 2.659 -3.660 1.00 95.69 319 TYR A C 1
ATOM 2336 O O . TYR A 1 319 ? 2.358 2.115 -2.638 1.00 95.69 319 TYR A O 1
ATOM 2344 N N . ALA A 1 320 ? 1.925 3.092 -4.607 1.00 95.25 320 ALA A N 1
ATOM 2345 C CA . ALA A 1 320 ? 0.468 3.018 -4.500 1.00 95.25 320 ALA A CA 1
ATOM 2346 C C . ALA A 1 320 ? -0.040 1.587 -4.276 1.00 95.25 320 ALA A C 1
ATOM 2348 O O . ALA A 1 320 ? -1.020 1.385 -3.559 1.00 95.25 320 ALA A O 1
ATOM 2349 N N . ILE A 1 321 ? 0.626 0.595 -4.873 1.00 96.00 321 ILE A N 1
ATOM 2350 C CA . ILE A 1 321 ? 0.306 -0.824 -4.688 1.00 96.00 321 ILE A CA 1
ATOM 2351 C C . ILE A 1 321 ? 0.816 -1.332 -3.334 1.00 96.00 321 ILE A C 1
ATOM 2353 O O . ILE A 1 321 ? 0.089 -2.019 -2.620 1.00 96.00 321 ILE A O 1
ATOM 2357 N N . LEU A 1 322 ? 2.054 -0.994 -2.963 1.00 94.25 322 LEU A N 1
ATOM 2358 C CA . LEU A 1 322 ? 2.688 -1.483 -1.733 1.00 94.25 322 LEU A CA 1
ATOM 2359 C C . LEU A 1 322 ? 2.142 -0.833 -0.455 1.00 94.25 322 LEU A C 1
ATOM 2361 O O . LEU A 1 322 ? 2.197 -1.460 0.602 1.00 94.25 322 LEU A O 1
ATOM 2365 N N . ALA A 1 323 ? 1.623 0.392 -0.543 1.00 91.00 323 ALA A N 1
ATOM 2366 C CA . ALA A 1 323 ? 1.036 1.126 0.576 1.00 91.00 323 ALA A CA 1
ATOM 2367 C C . ALA A 1 323 ? -0.456 0.811 0.785 1.00 91.00 323 ALA A C 1
ATOM 2369 O O . ALA A 1 323 ? -0.960 0.976 1.893 1.00 91.00 323 ALA A O 1
ATOM 2370 N N . ALA A 1 324 ? -1.164 0.308 -0.237 1.00 94.00 324 ALA A N 1
ATOM 2371 C CA . ALA A 1 324 ? -2.592 -0.009 -0.139 1.00 94.00 324 ALA A CA 1
ATOM 2372 C C . ALA A 1 324 ? -2.956 -0.924 1.057 1.00 94.00 324 ALA A C 1
ATOM 2374 O O . ALA A 1 324 ? -3.890 -0.581 1.782 1.00 94.00 324 ALA A O 1
ATOM 2375 N N . PRO A 1 325 ? -2.223 -2.021 1.351 1.00 92.56 325 PRO A N 1
ATOM 2376 C CA . PRO A 1 325 ? -2.464 -2.861 2.529 1.00 92.56 325 PRO A CA 1
ATOM 2377 C C . PRO A 1 325 ? -2.530 -2.098 3.853 1.00 92.56 325 PRO A C 1
ATOM 2379 O O . PRO A 1 325 ? -3.349 -2.422 4.710 1.00 92.56 325 PRO A O 1
ATOM 2382 N N . ALA A 1 326 ? -1.690 -1.077 4.024 1.00 88.06 326 ALA A N 1
ATOM 2383 C CA . ALA A 1 326 ? -1.616 -0.301 5.253 1.00 88.06 326 ALA A CA 1
ATOM 2384 C C . ALA A 1 326 ? -2.869 0.555 5.484 1.00 88.06 326 ALA A C 1
ATOM 2386 O O . ALA A 1 326 ? -3.256 0.758 6.630 1.00 88.06 326 ALA A O 1
ATOM 2387 N N . GLU A 1 327 ? -3.521 1.009 4.411 1.00 91.12 327 GLU A N 1
ATOM 2388 C CA . GLU A 1 327 ? -4.814 1.695 4.490 1.00 91.12 327 GLU A CA 1
ATOM 2389 C C . GLU A 1 327 ? -5.975 0.706 4.643 1.00 91.12 327 GLU A C 1
ATOM 2391 O O . GLU A 1 327 ? -6.832 0.881 5.503 1.00 91.12 327 GLU A O 1
ATOM 2396 N N . ILE A 1 328 ? -6.001 -0.359 3.837 1.00 95.06 328 ILE A N 1
ATOM 2397 C CA . ILE A 1 328 ? -7.136 -1.296 3.783 1.00 95.06 328 ILE A CA 1
ATOM 2398 C C . ILE A 1 328 ? -7.276 -2.135 5.061 1.00 95.06 328 ILE A C 1
ATOM 2400 O O . ILE A 1 328 ? -8.385 -2.503 5.446 1.00 95.06 328 ILE A O 1
ATOM 2404 N N . THR A 1 329 ? -6.178 -2.356 5.782 1.00 94.25 329 THR A N 1
ATOM 2405 C CA . THR A 1 329 ? -6.205 -3.000 7.107 1.00 94.25 329 THR A CA 1
ATOM 2406 C C . THR A 1 329 ? -6.748 -2.103 8.224 1.00 94.25 329 THR A C 1
ATOM 2408 O O . THR A 1 329 ? -6.914 -2.581 9.344 1.00 94.25 329 THR A O 1
ATOM 2411 N N . LEU A 1 330 ? -7.106 -0.841 7.940 1.00 94.38 330 LEU A N 1
ATOM 2412 C CA . LEU A 1 330 ? -7.885 -0.001 8.859 1.00 94.38 330 LEU A CA 1
ATOM 2413 C C . LEU A 1 330 ? -9.390 -0.307 8.811 1.00 94.38 330 LEU A C 1
ATOM 2415 O O . LEU A 1 330 ? -10.109 0.092 9.725 1.00 94.38 330 LEU A O 1
ATOM 2419 N N . LEU A 1 331 ? -9.890 -1.030 7.797 1.00 97.25 331 LEU A N 1
ATOM 2420 C CA . LEU A 1 331 ? -11.322 -1.352 7.704 1.00 97.25 331 LEU A CA 1
ATOM 2421 C C . LEU A 1 331 ? -11.814 -2.170 8.914 1.00 97.25 331 LEU A C 1
ATOM 2423 O O . LEU A 1 331 ? -12.803 -1.754 9.529 1.00 97.25 331 LEU A O 1
ATOM 2427 N N . PRO A 1 332 ? -11.131 -3.250 9.355 1.00 96.88 332 PRO A N 1
ATOM 2428 C CA . PRO A 1 332 ? -11.511 -3.941 10.590 1.00 96.88 332 PRO A CA 1
ATOM 2429 C C . PRO A 1 332 ? -11.399 -3.055 11.842 1.00 96.88 332 PRO A C 1
ATOM 2431 O O . PRO A 1 332 ? -12.197 -3.194 12.770 1.00 96.88 332 PRO A O 1
ATOM 2434 N N . GLU A 1 333 ? -10.458 -2.105 11.872 1.00 95.00 333 GLU A N 1
ATOM 2435 C CA . GLU A 1 333 ? -10.312 -1.158 12.987 1.00 95.00 333 GLU A CA 1
ATOM 2436 C C . GLU A 1 333 ? -11.479 -0.160 13.055 1.00 95.00 333 GLU A C 1
ATOM 2438 O O . GLU A 1 333 ? -11.902 0.208 14.151 1.00 95.00 333 GLU A O 1
ATOM 2443 N N . MET A 1 334 ? -12.084 0.217 11.920 1.00 96.81 334 MET A N 1
ATOM 2444 C CA . MET A 1 334 ? -13.351 0.970 11.906 1.00 96.81 334 MET A CA 1
ATOM 2445 C C . MET A 1 334 ? -14.487 0.163 12.559 1.00 96.81 334 MET A C 1
ATOM 2447 O O . MET A 1 334 ? -15.245 0.696 13.376 1.00 96.81 334 MET A O 1
ATOM 2451 N N . GLY A 1 335 ? -14.569 -1.142 12.274 1.00 97.06 335 GLY A N 1
ATOM 2452 C CA . GLY A 1 335 ? -15.524 -2.050 12.921 1.00 97.06 335 GLY A CA 1
ATOM 2453 C C . GLY A 1 335 ? -15.288 -2.177 14.433 1.00 97.06 335 GLY A C 1
ATOM 2454 O O . GLY A 1 335 ? -16.226 -2.087 15.231 1.00 97.06 335 GLY A O 1
ATOM 2455 N N . LEU A 1 336 ? -14.027 -2.303 14.858 1.00 95.75 336 LEU A N 1
ATOM 2456 C CA . LEU A 1 336 ? -13.654 -2.360 16.276 1.00 95.75 336 LEU A CA 1
ATOM 2457 C C . LEU A 1 336 ? -13.919 -1.033 17.010 1.00 95.75 336 LEU A C 1
ATOM 2459 O O . LEU A 1 336 ? -14.367 -1.037 18.164 1.00 95.75 336 LEU A O 1
ATOM 2463 N N . ALA A 1 337 ? -13.681 0.102 16.350 1.00 94.94 337 ALA A N 1
ATOM 2464 C CA . ALA A 1 337 ? -13.990 1.427 16.880 1.00 94.94 337 ALA A CA 1
ATOM 2465 C C . ALA A 1 337 ? -15.503 1.620 17.057 1.00 94.94 337 ALA A C 1
ATOM 2467 O O . ALA A 1 337 ? -15.928 2.144 18.092 1.00 94.94 337 ALA A O 1
ATOM 2468 N N . SER A 1 338 ? -16.298 1.130 16.099 1.00 95.75 338 SER A N 1
ATOM 2469 C CA . SER A 1 338 ? -17.765 1.126 16.146 1.00 95.75 338 SER A CA 1
ATOM 2470 C C . SER A 1 338 ? -18.292 0.319 17.342 1.00 95.75 338 SER A C 1
ATOM 2472 O O . SER A 1 338 ? -19.055 0.827 18.174 1.00 95.75 338 SER A O 1
ATOM 2474 N N . LEU A 1 339 ? -17.783 -0.908 17.519 1.00 97.38 339 LEU A N 1
ATOM 2475 C CA . LEU A 1 339 ? -18.069 -1.747 18.688 1.00 97.38 339 LEU A CA 1
ATOM 2476 C C . LEU A 1 339 ? -17.690 -1.053 20.004 1.00 97.38 339 LEU A C 1
ATOM 2478 O O . LEU A 1 339 ? -18.489 -1.027 20.941 1.00 97.38 339 LEU A O 1
ATOM 2482 N N . THR A 1 340 ? -16.486 -0.482 20.078 1.00 94.88 340 THR A N 1
ATOM 2483 C CA . THR A 1 340 ? -15.998 0.209 21.282 1.00 94.88 340 THR A CA 1
ATOM 2484 C C . THR A 1 340 ? -16.898 1.393 21.636 1.00 94.88 340 THR A C 1
ATOM 2486 O O . THR A 1 340 ? -17.238 1.583 22.805 1.00 94.88 340 THR A O 1
ATOM 2489 N N . SER A 1 341 ? -17.334 2.169 20.641 1.00 94.69 341 SER A N 1
ATOM 2490 C CA . SER A 1 341 ? -18.216 3.319 20.859 1.00 94.69 341 SER A CA 1
ATOM 2491 C C . SER A 1 341 ? -19.608 2.904 21.352 1.00 94.69 341 SER A C 1
ATOM 2493 O O . SER A 1 341 ? -20.150 3.510 22.282 1.00 94.69 341 SER A O 1
ATOM 2495 N N . HIS A 1 342 ? -20.150 1.802 20.822 1.00 96.88 342 HIS A N 1
ATOM 2496 C CA . HIS A 1 342 ? -21.403 1.213 21.308 1.00 96.88 342 HIS A CA 1
ATOM 2497 C C . HIS A 1 342 ? -21.281 0.715 22.751 1.00 96.88 342 HIS A C 1
ATOM 2499 O O . HIS A 1 342 ? -22.144 0.983 23.587 1.00 96.88 342 HIS A O 1
ATOM 2505 N N . GLN A 1 343 ? -20.175 0.048 23.087 1.00 96.06 343 GLN A N 1
ATOM 2506 C CA . GLN A 1 343 ? -19.897 -0.393 24.455 1.00 96.06 343 GLN A CA 1
ATOM 2507 C C . GLN A 1 343 ? -19.794 0.790 25.426 1.00 96.06 343 GLN A C 1
ATOM 2509 O O . GLN A 1 343 ? -20.306 0.701 26.540 1.00 96.06 343 GLN A O 1
ATOM 2514 N N . GLN A 1 344 ? -19.204 1.914 25.010 1.00 94.12 344 GLN A N 1
ATOM 2515 C CA . GLN A 1 344 ? -19.140 3.139 25.816 1.00 94.12 344 GLN A CA 1
ATOM 2516 C C . GLN A 1 344 ? -20.534 3.717 26.103 1.00 94.12 344 GLN A C 1
ATOM 2518 O O . GLN A 1 344 ? -20.811 4.094 27.243 1.00 94.12 344 GLN A O 1
ATOM 2523 N N . HIS A 1 345 ? -21.442 3.721 25.120 1.00 94.50 345 HIS A N 1
ATOM 2524 C CA . HIS A 1 345 ? -22.842 4.110 25.334 1.00 94.50 345 HIS A CA 1
ATOM 2525 C C . HIS A 1 345 ? -23.526 3.247 26.400 1.00 94.50 345 HIS A C 1
ATOM 2527 O O . HIS A 1 345 ? -24.151 3.786 27.319 1.00 94.50 345 HIS A O 1
ATOM 2533 N N . LEU A 1 346 ? -23.374 1.921 26.310 1.00 96.50 346 LEU A N 1
ATOM 2534 C CA . LEU A 1 346 ? -23.932 0.984 27.290 1.00 96.50 346 LEU A CA 1
ATOM 2535 C C . LEU A 1 346 ? -23.325 1.189 28.680 1.00 96.50 346 LEU A C 1
ATOM 2537 O O . LEU A 1 346 ? -24.054 1.278 29.666 1.00 96.50 346 LEU A O 1
ATOM 2541 N N . GLN A 1 347 ? -22.003 1.334 28.762 1.00 94.62 347 GLN A N 1
ATOM 2542 C CA . GLN A 1 347 ? -21.295 1.547 30.023 1.00 94.62 347 GLN A CA 1
ATOM 2543 C C . GLN A 1 347 ? -21.731 2.841 30.718 1.00 94.62 347 GLN A C 1
ATOM 2545 O O . GLN A 1 347 ? -21.965 2.818 31.927 1.00 94.62 347 GLN A O 1
ATOM 2550 N N . SER A 1 348 ? -21.929 3.940 29.982 1.00 92.94 348 SER A N 1
ATOM 2551 C CA . SER A 1 348 ? -22.473 5.181 30.554 1.00 92.94 348 SER A CA 1
ATOM 2552 C C . SER A 1 348 ? -23.870 4.990 31.140 1.00 92.94 348 SER A C 1
ATOM 2554 O O . SER A 1 348 ? -24.144 5.475 32.242 1.00 92.94 348 SER A O 1
ATOM 2556 N N . GLN A 1 349 ? -24.748 4.241 30.459 1.00 93.06 349 GLN A N 1
ATOM 2557 C CA . GLN A 1 349 ? -26.069 3.903 31.008 1.00 93.06 349 GLN A CA 1
ATOM 2558 C C . GLN A 1 349 ? -25.947 3.059 32.280 1.00 93.06 349 GLN A C 1
ATOM 2560 O O . GLN A 1 349 ? -26.568 3.358 33.302 1.00 93.06 349 GLN A O 1
ATOM 2565 N N . TRP A 1 350 ? -25.098 2.034 32.256 1.00 93.88 350 TRP A N 1
ATOM 2566 C CA . TRP A 1 350 ? -24.908 1.131 33.388 1.00 93.88 350 TRP A CA 1
ATOM 2567 C C . TRP A 1 350 ? -24.318 1.829 34.612 1.00 93.88 350 TRP A C 1
ATOM 2569 O O . TRP A 1 350 ? -24.809 1.614 35.719 1.00 93.88 350 TRP A O 1
ATOM 2579 N N . GLN A 1 351 ? -23.315 2.694 34.439 1.00 90.62 351 GLN A N 1
ATOM 2580 C CA . GLN A 1 351 ? -22.757 3.495 35.533 1.00 90.62 351 GLN A CA 1
ATOM 2581 C C . GLN A 1 351 ? -23.805 4.427 36.141 1.00 90.62 351 GLN A C 1
ATOM 2583 O O . GLN A 1 351 ? -23.929 4.526 37.366 1.00 90.62 351 GLN A O 1
ATOM 2588 N N . THR A 1 352 ? -24.599 5.071 35.288 1.00 86.50 352 THR A N 1
ATOM 2589 C CA . THR A 1 352 ? -25.679 5.960 35.719 1.00 86.50 352 THR A CA 1
ATOM 2590 C C . THR A 1 352 ? -26.693 5.225 36.590 1.00 86.50 352 THR A C 1
ATOM 2592 O O . THR A 1 352 ? -27.096 5.726 37.640 1.00 86.50 352 THR A O 1
ATOM 2595 N N . GLN A 1 353 ? -27.042 3.998 36.221 1.00 88.94 353 GLN A N 1
ATOM 2596 C CA . GLN A 1 353 ? -28.077 3.216 36.897 1.00 88.94 353 GLN A CA 1
ATOM 2597 C C . GLN A 1 353 ? -27.535 2.364 38.053 1.00 88.94 353 GLN A C 1
ATOM 2599 O O . GLN A 1 353 ? -28.309 1.815 38.834 1.00 88.94 353 GLN A O 1
ATOM 2604 N N . ARG A 1 354 ? -26.209 2.253 38.211 1.00 88.75 354 ARG A N 1
ATOM 2605 C CA . ARG A 1 354 ? -25.595 1.409 39.246 1.00 88.75 354 ARG A CA 1
ATOM 2606 C C . ARG A 1 354 ? -26.041 1.821 40.650 1.00 88.75 354 ARG A C 1
ATOM 2608 O O . ARG A 1 354 ? -25.975 3.000 41.018 1.00 88.75 354 ARG A O 1
ATOM 2615 N N . GLY A 1 355 ? -26.513 0.836 41.418 1.00 86.38 355 GLY A N 1
ATOM 2616 C CA . GLY A 1 355 ? -27.083 1.029 42.754 1.00 86.38 355 GLY A CA 1
ATOM 2617 C C . GLY A 1 355 ? -28.459 1.708 42.783 1.00 86.38 355 GLY A C 1
ATOM 2618 O O . GLY A 1 355 ? -28.990 1.912 43.868 1.00 86.38 355 GLY A O 1
ATOM 2619 N N . ASN A 1 356 ? -29.036 2.050 41.627 1.00 86.69 356 ASN A N 1
ATOM 2620 C CA . ASN A 1 356 ? -30.352 2.677 41.502 1.00 86.69 356 ASN A CA 1
ATOM 2621 C C . ASN A 1 356 ? -31.099 2.134 40.269 1.00 86.69 356 ASN A C 1
ATOM 2623 O O . ASN A 1 356 ? -31.469 2.880 39.364 1.00 86.69 356 ASN A O 1
ATOM 2627 N N . TRP A 1 357 ? -31.240 0.807 40.190 1.00 92.44 357 TRP A N 1
ATOM 2628 C CA . TRP A 1 357 ? -32.044 0.169 39.143 1.00 92.44 357 TRP A CA 1
ATOM 2629 C C . TRP A 1 357 ? -33.534 0.454 39.340 1.00 92.44 357 TRP A C 1
ATOM 2631 O O . TRP A 1 357 ? -33.973 0.740 40.455 1.00 92.44 357 TRP A O 1
ATOM 2641 N N . GLN A 1 358 ? -34.308 0.294 38.264 1.00 93.19 358 GLN A N 1
ATOM 2642 C CA . GLN A 1 358 ? -35.770 0.315 38.302 1.00 93.19 358 GLN A CA 1
ATOM 2643 C C . GLN A 1 358 ? -36.339 -0.705 39.306 1.00 93.19 358 GLN A C 1
ATOM 2645 O O . GLN A 1 358 ? -35.616 -1.585 39.772 1.00 93.19 358 GLN A O 1
ATOM 2650 N N . GLU A 1 359 ? -37.626 -0.629 39.643 1.00 94.12 359 GLU A N 1
ATOM 2651 C CA . GLU A 1 359 ? -38.258 -1.608 40.540 1.00 94.12 359 GLU A CA 1
ATOM 2652 C C . GLU A 1 359 ? -38.181 -3.046 39.994 1.00 94.12 359 GLU A C 1
ATOM 2654 O O . GLU A 1 359 ? -38.089 -3.284 38.787 1.00 94.12 359 GLU A O 1
ATOM 2659 N N . THR A 1 360 ? -38.206 -4.033 40.892 1.00 96.75 360 THR A N 1
ATOM 2660 C CA . THR A 1 360 ? -38.210 -5.450 40.505 1.00 96.75 360 THR A CA 1
ATOM 2661 C C . THR A 1 360 ? -39.456 -5.765 39.678 1.00 96.75 360 THR A C 1
ATOM 2663 O O . THR A 1 360 ? -40.569 -5.398 40.048 1.00 96.75 360 THR A O 1
ATOM 2666 N N . GLY A 1 361 ? -39.271 -6.440 38.542 1.00 95.62 361 GLY A N 1
ATOM 2667 C CA . GLY A 1 361 ? -40.347 -6.726 37.595 1.00 95.62 361 GLY A CA 1
ATOM 2668 C C . GLY A 1 361 ? -40.695 -5.582 36.635 1.00 95.62 361 GLY A C 1
ATOM 2669 O O . GLY A 1 361 ? -41.651 -5.714 35.870 1.00 95.62 361 GLY A O 1
ATOM 2670 N N . LYS A 1 362 ? -39.944 -4.471 36.650 1.00 96.38 362 LYS A N 1
ATOM 2671 C CA . LYS A 1 362 ? -40.130 -3.335 35.736 1.00 96.38 362 LYS A CA 1
ATOM 2672 C C . LYS A 1 362 ? -39.093 -3.284 34.622 1.00 96.38 362 LYS A C 1
ATOM 2674 O O . LYS A 1 362 ? -37.957 -3.768 34.755 1.00 96.38 362 LYS A O 1
ATOM 2679 N N . TRP A 1 363 ? -39.487 -2.645 33.525 1.00 96.50 363 TRP A N 1
ATOM 2680 C CA . TRP A 1 363 ? -38.603 -2.358 32.409 1.00 96.50 363 TRP A CA 1
ATOM 2681 C C . TRP A 1 363 ? -37.959 -0.985 32.575 1.00 96.50 363 TRP A C 1
ATOM 2683 O O . TRP A 1 363 ? -38.537 -0.052 33.123 1.00 96.50 363 TRP A O 1
ATOM 2693 N N . ASN A 1 364 ? -36.736 -0.862 32.077 1.00 96.56 364 ASN A N 1
ATOM 2694 C CA . ASN A 1 364 ? -36.083 0.414 31.829 1.00 96.56 364 ASN A CA 1
ATOM 2695 C C . ASN A 1 364 ? -35.696 0.460 30.351 1.00 96.56 364 ASN A C 1
ATOM 2697 O O . ASN A 1 364 ? -35.073 -0.481 29.855 1.00 96.56 364 ASN A O 1
ATOM 2701 N N . GLY A 1 365 ? -36.104 1.512 29.651 1.00 97.19 365 GLY A N 1
ATOM 2702 C CA . GLY A 1 365 ? -35.719 1.810 28.276 1.00 97.19 365 GLY A CA 1
ATOM 2703 C C . GLY A 1 365 ? -34.743 2.978 28.226 1.00 97.19 365 GLY A C 1
ATOM 2704 O O . GLY A 1 365 ? -34.760 3.841 29.103 1.00 97.19 365 GLY A O 1
ATOM 2705 N N . PHE A 1 366 ? -33.901 3.014 27.198 1.00 97.06 366 PHE A N 1
ATOM 2706 C CA . PHE A 1 366 ? -33.066 4.171 26.907 1.00 97.06 366 PHE A CA 1
ATOM 2707 C C . PHE A 1 366 ? -32.836 4.359 25.408 1.00 97.06 366 PHE A C 1
ATOM 2709 O O . PHE A 1 366 ? -32.853 3.410 24.620 1.00 97.06 366 PHE A O 1
ATOM 2716 N N . VAL A 1 367 ? -32.564 5.607 25.038 1.00 97.88 367 VAL A N 1
ATOM 2717 C CA . VAL A 1 367 ? -32.037 6.011 23.733 1.00 97.88 367 VAL A CA 1
ATOM 2718 C C . VAL A 1 367 ? -30.811 6.879 23.974 1.00 97.88 367 VAL A C 1
ATOM 2720 O O . VAL A 1 367 ? -30.841 7.772 24.817 1.00 97.88 367 VAL A O 1
ATOM 2723 N N . ALA A 1 368 ? -29.734 6.619 23.245 1.00 96.94 368 ALA A N 1
ATOM 2724 C CA . ALA A 1 368 ? -28.477 7.345 23.330 1.00 96.94 368 ALA A CA 1
ATOM 2725 C C . ALA A 1 368 ? -27.990 7.717 21.927 1.00 96.94 368 ALA A C 1
ATOM 2727 O O . ALA A 1 368 ? -27.849 6.854 21.068 1.00 96.94 368 ALA A O 1
ATOM 2728 N N . GLY A 1 369 ? -27.749 8.999 21.687 1.00 97.12 369 GLY A N 1
ATOM 2729 C CA . GLY A 1 369 ? -27.179 9.520 20.451 1.00 97.12 369 GLY A CA 1
ATOM 2730 C C . GLY A 1 369 ? -25.794 10.091 20.713 1.00 97.12 369 GLY A C 1
ATOM 2731 O O . GLY A 1 369 ? -25.559 10.700 21.755 1.00 97.12 369 GLY A O 1
ATOM 2732 N N . GLY A 1 370 ? -24.873 9.922 19.774 1.00 96.06 370 GLY A N 1
ATOM 2733 C CA . GLY A 1 370 ? -23.509 10.382 19.976 1.00 96.06 370 GLY A CA 1
ATOM 2734 C C . GLY A 1 370 ? -22.724 10.615 18.701 1.00 96.06 370 GLY A C 1
ATOM 2735 O O . GLY A 1 370 ? -23.137 10.236 17.604 1.00 96.06 370 GLY A O 1
ATOM 2736 N N . ALA A 1 371 ? -21.570 11.244 18.876 1.00 96.50 371 ALA A N 1
ATOM 2737 C CA . ALA A 1 371 ? -20.569 11.427 17.840 1.00 96.50 371 ALA A CA 1
ATOM 2738 C C . ALA A 1 371 ? -19.233 10.865 18.321 1.00 96.50 371 ALA A C 1
ATOM 2740 O O . ALA A 1 371 ? -18.887 10.995 19.498 1.00 96.50 371 ALA A O 1
ATOM 2741 N N . MET A 1 372 ? -18.478 10.277 17.400 1.00 94.69 372 MET A N 1
ATOM 2742 C CA . MET A 1 372 ? -17.141 9.759 17.651 1.00 94.69 372 MET A CA 1
ATOM 2743 C C . MET A 1 372 ? -16.127 10.334 16.671 1.00 94.69 372 MET A C 1
ATOM 2745 O O . MET A 1 372 ? -16.459 10.673 15.532 1.00 94.69 372 MET A O 1
ATOM 2749 N N . ARG A 1 373 ? -14.877 10.422 17.120 1.00 95.75 373 ARG A N 1
ATOM 2750 C CA . ARG A 1 373 ? -13.722 10.747 16.290 1.00 95.75 373 ARG A CA 1
ATOM 2751 C C . ARG A 1 373 ? -12.587 9.779 16.595 1.00 95.75 373 ARG A C 1
ATOM 2753 O O . ARG A 1 373 ? -12.257 9.614 17.764 1.00 95.75 373 ARG A O 1
ATOM 2760 N N . ASN A 1 374 ? -12.002 9.193 15.561 1.00 91.69 374 ASN A N 1
ATOM 2761 C CA . ASN A 1 374 ? -10.855 8.293 15.629 1.00 91.69 374 ASN A CA 1
ATOM 2762 C C . ASN A 1 374 ? -9.674 8.966 14.921 1.00 91.69 374 ASN A C 1
ATOM 2764 O O . ASN A 1 374 ? -9.854 9.522 13.848 1.00 91.69 374 ASN A O 1
ATOM 2768 N N . ASP A 1 375 ? -8.492 8.952 15.510 1.00 91.62 375 ASP A N 1
ATOM 2769 C CA . ASP A 1 375 ? -7.266 9.522 14.954 1.00 91.62 375 ASP A CA 1
ATOM 2770 C C . ASP A 1 375 ? -6.216 8.414 14.962 1.00 91.62 375 ASP A C 1
ATOM 2772 O O . ASP A 1 375 ? -5.862 7.913 16.031 1.00 91.62 375 ASP A O 1
ATOM 2776 N N . PHE A 1 376 ? -5.789 7.999 13.773 1.00 87.00 376 PHE A N 1
ATOM 2777 C CA . PHE A 1 376 ? -4.722 7.032 13.565 1.00 87.00 376 PHE A CA 1
ATOM 2778 C C . PHE A 1 376 ? -3.461 7.792 13.180 1.00 87.00 376 PHE A C 1
ATOM 2780 O O . PHE A 1 376 ? -3.436 8.512 12.171 1.00 87.00 376 PHE A O 1
ATOM 2787 N N . LYS A 1 377 ? -2.401 7.639 13.969 1.00 82.56 377 LYS A N 1
ATOM 2788 C CA . LYS A 1 377 ? -1.136 8.318 13.709 1.00 82.56 377 LYS A CA 1
ATOM 2789 C C . LYS A 1 377 ? -0.416 7.715 12.512 1.00 82.56 377 LYS A C 1
ATOM 2791 O O . LYS A 1 377 ? -0.558 6.550 12.163 1.00 82.56 377 LYS A O 1
ATOM 2796 N N . ASN A 1 378 ? 0.418 8.552 11.901 1.00 71.69 378 ASN A N 1
ATOM 2797 C CA . ASN A 1 378 ? 1.285 8.130 10.814 1.00 71.69 378 ASN A CA 1
ATOM 2798 C C . ASN A 1 378 ? 2.297 7.086 11.312 1.00 71.69 378 ASN A C 1
ATOM 2800 O O . ASN A 1 378 ? 3.063 7.362 12.240 1.00 71.69 378 ASN A O 1
ATOM 2804 N N . ALA A 1 379 ? 2.342 5.939 10.643 1.00 67.00 379 ALA A N 1
ATOM 2805 C CA . ALA A 1 379 ? 3.431 4.973 10.730 1.00 67.00 379 ALA A CA 1
ATOM 2806 C C . ALA A 1 379 ? 4.199 4.967 9.399 1.00 67.00 379 ALA A C 1
ATOM 2808 O O . ALA A 1 379 ? 3.785 5.587 8.426 1.00 67.00 379 ALA A O 1
ATOM 2809 N N . GLN A 1 380 ? 5.338 4.277 9.325 1.00 60.78 380 GLN A N 1
ATOM 2810 C CA . GLN A 1 380 ? 6.252 4.399 8.177 1.00 60.78 380 GLN A CA 1
ATOM 2811 C C . GLN A 1 380 ? 5.616 4.083 6.804 1.00 60.78 380 GLN A C 1
ATOM 2813 O O . GLN A 1 380 ? 6.054 4.638 5.801 1.00 60.78 380 GLN A O 1
ATOM 2818 N N . VAL A 1 381 ? 4.583 3.230 6.759 1.00 61.38 381 VAL A N 1
ATOM 2819 C CA . VAL A 1 381 ? 3.779 2.964 5.546 1.00 61.38 381 VAL A CA 1
ATOM 2820 C C . VAL A 1 381 ? 2.272 3.150 5.719 1.00 61.38 381 VAL A C 1
ATOM 2822 O O . VAL A 1 381 ? 1.552 3.085 4.729 1.00 61.38 381 VAL A O 1
ATOM 2825 N N . THR A 1 382 ? 1.786 3.384 6.941 1.00 68.19 382 THR A N 1
ATOM 2826 C CA . THR A 1 382 ? 0.368 3.665 7.194 1.00 68.19 382 THR A CA 1
ATOM 2827 C C . THR A 1 382 ? 0.189 5.174 7.255 1.00 68.19 382 THR A C 1
ATOM 2829 O O . THR A 1 382 ? 0.658 5.778 8.225 1.00 68.19 382 THR A O 1
ATOM 2832 N N . PRO A 1 383 ? -0.467 5.804 6.264 1.00 72.25 383 PRO A N 1
ATOM 2833 C CA . PRO A 1 383 ? -0.747 7.226 6.348 1.00 72.25 383 PRO A CA 1
ATOM 2834 C C . PRO A 1 383 ? -1.637 7.498 7.560 1.00 72.25 383 PRO A C 1
ATOM 2836 O O . PRO A 1 383 ? -2.522 6.706 7.880 1.00 72.25 383 PRO A O 1
ATOM 2839 N N . SER A 1 384 ? -1.439 8.646 8.209 1.00 85.12 384 SER A N 1
ATOM 2840 C CA . SER A 1 384 ? -2.362 9.076 9.262 1.00 85.12 384 SER A CA 1
ATOM 2841 C C . SER A 1 384 ? -3.788 9.164 8.719 1.00 85.12 384 SER A C 1
ATOM 2843 O O . SER A 1 384 ? -3.983 9.639 7.590 1.00 85.12 384 SER A O 1
ATOM 2845 N N . ALA A 1 385 ? -4.769 8.785 9.530 1.00 89.31 385 ALA A N 1
ATOM 2846 C CA . ALA A 1 385 ? -6.173 8.794 9.145 1.00 89.31 385 ALA A CA 1
ATOM 2847 C C . ALA A 1 385 ? -7.054 9.407 10.241 1.00 89.31 385 ALA A C 1
ATOM 2849 O O . ALA A 1 385 ? -6.865 9.142 11.424 1.00 89.31 385 ALA A O 1
ATOM 2850 N N . ASP A 1 386 ? -8.027 10.221 9.837 1.00 93.69 386 ASP A N 1
ATOM 2851 C CA . ASP A 1 386 ? -9.013 10.853 10.717 1.00 93.69 386 ASP A CA 1
ATOM 2852 C C . ASP A 1 386 ? -10.394 10.282 10.399 1.00 93.69 386 ASP A C 1
ATOM 2854 O O . ASP A 1 386 ? -10.905 10.395 9.287 1.00 93.69 386 ASP A O 1
ATOM 2858 N N . GLY A 1 387 ? -10.990 9.627 11.384 1.00 92.50 387 GLY A N 1
ATOM 2859 C CA . GLY A 1 387 ? -12.316 9.047 11.320 1.00 92.50 387 GLY A CA 1
ATOM 2860 C C . GLY A 1 387 ? -13.319 9.891 12.085 1.00 92.50 387 GLY A C 1
ATOM 2861 O O . GLY A 1 387 ? -13.052 10.301 13.211 1.00 92.50 387 GLY A O 1
ATOM 2862 N N . LYS A 1 388 ? -14.505 10.107 11.525 1.00 96.75 388 LYS A N 1
ATOM 2863 C CA . LYS A 1 388 ? -15.643 10.725 12.219 1.00 96.75 388 LYS A CA 1
ATOM 2864 C C . LYS A 1 388 ? -16.864 9.847 12.050 1.00 96.75 388 LYS A C 1
ATOM 2866 O O . LYS A 1 388 ? -17.073 9.278 10.983 1.00 96.75 388 LYS A O 1
ATOM 2871 N N . GLY A 1 389 ? -17.682 9.760 13.085 1.00 96.06 389 GLY A N 1
ATOM 2872 C CA . GLY A 1 389 ? -18.907 8.983 13.021 1.00 96.06 389 GLY A CA 1
ATOM 2873 C C . GLY A 1 389 ? -19.998 9.509 13.928 1.00 96.06 389 GLY A C 1
ATOM 2874 O O . GLY A 1 389 ? -19.752 10.277 14.860 1.00 96.06 389 GLY A O 1
ATOM 2875 N N . THR A 1 390 ? -21.213 9.071 13.641 1.00 97.56 390 THR A N 1
ATOM 2876 C CA . THR A 1 390 ? -22.404 9.311 14.454 1.00 97.56 390 THR A CA 1
ATOM 2877 C C . THR A 1 390 ? -23.045 7.984 14.795 1.00 97.56 390 THR A C 1
ATOM 2879 O O . THR A 1 390 ? -23.045 7.071 13.970 1.00 97.56 390 THR A O 1
ATOM 2882 N N . GLN A 1 391 ? -23.625 7.892 15.984 1.00 96.12 391 GLN A N 1
ATOM 2883 C CA . GLN A 1 391 ? -24.255 6.671 16.462 1.00 96.12 391 GLN A CA 1
ATOM 2884 C C . GLN A 1 391 ? -25.574 6.940 17.177 1.00 96.12 391 GLN A C 1
ATOM 2886 O O . GLN A 1 391 ? -25.735 7.957 17.855 1.00 96.12 391 GLN A O 1
ATOM 2891 N N . LEU A 1 392 ? -26.490 5.986 17.050 1.00 98.25 392 LEU A N 1
ATOM 2892 C CA . LEU A 1 392 ? -27.744 5.897 17.780 1.00 98.25 392 LEU A CA 1
ATOM 2893 C C . LEU A 1 392 ? -27.836 4.509 18.413 1.00 98.25 392 LEU A C 1
ATOM 2895 O O . LEU A 1 392 ? -27.802 3.497 17.720 1.00 98.25 392 LEU A O 1
ATOM 2899 N N . THR A 1 393 ? -27.993 4.461 19.726 1.00 98.38 393 THR A N 1
ATOM 2900 C CA . THR A 1 393 ? -28.184 3.236 20.494 1.00 98.38 393 THR A CA 1
ATOM 2901 C C . THR A 1 393 ? -29.558 3.264 21.139 1.00 98.38 393 THR A C 1
ATOM 2903 O O . THR A 1 393 ? -29.911 4.230 21.812 1.00 98.38 393 THR A O 1
ATOM 2906 N N . LEU A 1 394 ? -30.323 2.194 20.974 1.00 98.44 394 LEU A N 1
ATOM 2907 C CA . LEU A 1 394 ? -31.578 1.970 21.683 1.00 98.44 394 LEU A CA 1
ATOM 2908 C C . LEU A 1 394 ? -31.413 0.730 22.543 1.00 98.44 394 LEU A C 1
ATOM 2910 O O . LEU A 1 394 ? -30.845 -0.258 22.085 1.00 98.44 394 LEU A O 1
ATOM 2914 N N . GLY A 1 395 ? -31.922 0.740 23.764 1.00 97.94 395 GLY A N 1
ATOM 2915 C CA . GLY A 1 395 ? -31.875 -0.454 24.588 1.00 97.94 395 GLY A CA 1
ATOM 2916 C C . GLY A 1 395 ? -32.977 -0.520 25.616 1.00 97.94 395 GLY A C 1
ATOM 2917 O O . GLY A 1 395 ? -33.650 0.461 25.928 1.00 97.94 395 GLY A O 1
ATOM 2918 N N . SER A 1 396 ? -33.173 -1.724 26.129 1.00 98.19 396 SER A N 1
ATOM 2919 C CA . SER A 1 396 ? -34.102 -1.980 27.208 1.00 98.19 396 SER A CA 1
ATOM 2920 C C . SER A 1 396 ? -33.577 -3.071 28.121 1.00 98.19 396 SER A C 1
ATOM 2922 O O . SER A 1 396 ? -32.768 -3.912 27.732 1.00 98.19 396 SER A O 1
ATOM 2924 N N . SER A 1 397 ? -34.032 -3.043 29.361 1.00 98.19 397 SER A N 1
ATOM 2925 C CA . SER A 1 397 ? -33.625 -3.980 30.389 1.00 98.19 397 SER A CA 1
ATOM 2926 C C . SER A 1 397 ? -34.770 -4.283 31.335 1.00 98.19 397 SER A C 1
ATOM 2928 O O . SER A 1 397 ? -35.598 -3.419 31.615 1.00 98.19 397 SER A O 1
ATOM 2930 N N . TYR A 1 398 ? -34.755 -5.486 31.879 1.00 98.19 398 TYR A N 1
ATOM 2931 C CA . TYR A 1 398 ? -35.711 -5.983 32.845 1.00 98.19 398 TYR A CA 1
ATOM 2932 C C . TYR A 1 398 ? -34.979 -6.365 34.127 1.00 98.19 398 TYR A C 1
ATOM 2934 O O . TYR A 1 398 ? -33.972 -7.083 34.089 1.00 98.19 398 TYR A O 1
ATOM 2942 N N . ARG A 1 399 ? -35.475 -5.883 35.269 1.00 97.94 399 ARG A N 1
ATOM 2943 C CA . ARG A 1 399 ? -34.938 -6.258 36.578 1.00 97.94 399 ARG A CA 1
ATOM 2944 C C . ARG A 1 399 ? -35.623 -7.537 37.052 1.00 97.94 399 ARG A C 1
ATOM 2946 O O . ARG A 1 399 ? -36.790 -7.503 37.437 1.00 97.94 399 ARG A O 1
ATOM 2953 N N . LEU A 1 400 ? -34.894 -8.651 36.999 1.00 97.12 400 LEU A N 1
ATOM 2954 C CA . LEU A 1 400 ? -35.399 -9.975 37.368 1.00 97.12 400 LEU A CA 1
ATOM 2955 C C . LEU A 1 400 ? -35.664 -10.074 38.870 1.00 97.12 400 LEU A C 1
ATOM 2957 O O . LEU A 1 400 ? -36.721 -10.539 39.284 1.00 97.12 400 LEU A O 1
ATOM 2961 N N . ASP A 1 401 ? -34.688 -9.639 39.662 1.00 96.88 401 ASP A N 1
ATOM 2962 C CA . ASP A 1 401 ? -34.725 -9.661 41.118 1.00 96.88 401 ASP A CA 1
ATOM 2963 C C . ASP A 1 401 ? -33.851 -8.533 41.693 1.00 96.88 401 ASP A C 1
ATOM 2965 O O . ASP A 1 401 ? -33.423 -7.610 40.990 1.00 96.88 401 ASP A O 1
ATOM 2969 N N . ASP A 1 402 ? -33.597 -8.581 42.998 1.00 94.94 402 ASP A N 1
ATOM 2970 C CA . ASP A 1 402 ? -32.813 -7.556 43.678 1.00 94.94 402 ASP A CA 1
ATOM 2971 C C . ASP A 1 402 ? -31.370 -7.459 43.167 1.00 94.94 402 ASP A C 1
ATOM 2973 O O . ASP A 1 402 ? -30.796 -6.367 43.217 1.00 94.94 402 ASP A O 1
ATOM 2977 N N . ASN A 1 403 ? -30.819 -8.560 42.645 1.00 97.25 403 ASN A N 1
ATOM 2978 C CA . ASN A 1 403 ? -29.427 -8.681 42.233 1.00 97.25 403 ASN A CA 1
ATOM 2979 C C . ASN A 1 403 ? -29.224 -8.783 40.720 1.00 97.25 403 ASN A C 1
ATOM 2981 O O . ASN A 1 403 ? -28.146 -8.423 40.259 1.00 97.25 403 ASN A O 1
ATOM 2985 N N . TRP A 1 404 ? -30.204 -9.258 39.947 1.00 98.06 404 TRP A N 1
ATOM 2986 C CA . TRP A 1 404 ? -30.055 -9.520 38.511 1.00 98.06 404 TRP A CA 1
ATOM 2987 C C . TRP A 1 404 ? -30.881 -8.596 37.619 1.00 98.06 404 TRP A C 1
ATOM 2989 O O . TRP A 1 404 ? -32.080 -8.381 37.822 1.00 98.06 404 TRP A O 1
ATOM 2999 N N . ARG A 1 405 ? -30.243 -8.131 36.543 1.00 98.25 405 ARG A N 1
ATOM 3000 C CA . ARG A 1 405 ? -30.867 -7.355 35.469 1.00 98.25 405 ARG A CA 1
ATOM 3001 C C . ARG A 1 405 ? -30.373 -7.842 34.117 1.00 98.25 405 ARG A C 1
ATOM 3003 O O . ARG A 1 405 ? -29.174 -7.998 33.917 1.00 98.25 405 ARG A O 1
ATOM 3010 N N . LEU A 1 406 ? -31.291 -8.064 33.187 1.00 98.50 406 LEU A N 1
ATOM 3011 C CA . LEU A 1 406 ? -30.981 -8.488 31.820 1.00 98.50 406 LEU A CA 1
ATOM 3012 C C . LEU A 1 406 ? -31.441 -7.428 30.835 1.00 98.50 406 LEU A C 1
ATOM 3014 O O . LEU A 1 406 ? -32.398 -6.712 31.119 1.00 98.50 406 LEU A O 1
ATOM 3018 N N . GLY A 1 407 ? -30.814 -7.341 29.670 1.00 98.38 407 GLY A N 1
ATOM 3019 C CA . GLY A 1 407 ? -31.269 -6.421 28.642 1.00 98.38 407 GLY A CA 1
ATOM 3020 C C . GLY A 1 407 ? -30.751 -6.708 27.247 1.00 98.38 407 GLY A C 1
ATOM 3021 O O . GLY A 1 407 ? -29.913 -7.582 27.022 1.00 98.38 407 GLY A O 1
ATOM 3022 N N . LEU A 1 408 ? -31.306 -5.946 26.313 1.00 98.69 408 LEU A N 1
ATOM 3023 C CA . LEU A 1 408 ? -30.974 -5.950 24.899 1.00 98.69 408 LEU A CA 1
ATOM 3024 C C . LEU A 1 408 ? -30.717 -4.515 24.447 1.00 98.69 408 LEU A C 1
ATOM 3026 O O . LEU A 1 408 ? -31.369 -3.583 24.922 1.00 98.69 408 LEU A O 1
ATOM 3030 N N . ALA A 1 409 ? -29.793 -4.339 23.513 1.00 98.69 409 ALA A N 1
ATOM 3031 C CA . ALA A 1 409 ? -29.533 -3.061 22.874 1.00 98.69 409 ALA A CA 1
ATOM 3032 C C . ALA A 1 409 ? -29.227 -3.235 21.387 1.00 98.69 409 ALA A C 1
ATOM 3034 O O . ALA A 1 409 ? -28.617 -4.222 20.985 1.00 98.69 409 ALA A O 1
ATOM 3035 N N . VAL A 1 410 ? -29.625 -2.249 20.592 1.00 98.75 410 VAL A N 1
ATOM 3036 C CA . VAL A 1 410 ? -29.321 -2.128 19.168 1.00 98.75 410 VAL A CA 1
ATOM 3037 C C . VAL A 1 410 ? -28.531 -0.844 18.952 1.00 98.75 410 VAL A C 1
ATOM 3039 O O . VAL A 1 410 ? -28.920 0.205 19.464 1.00 98.75 410 VAL A O 1
ATOM 3042 N N . GLY A 1 411 ? -27.426 -0.926 18.219 1.00 98.31 411 GLY A N 1
ATOM 3043 C CA . GLY A 1 411 ? -26.605 0.207 17.802 1.00 98.31 411 GLY A CA 1
ATOM 3044 C C . GLY A 1 411 ? -26.661 0.385 16.289 1.00 98.31 411 GLY A C 1
ATOM 3045 O O . GLY A 1 411 ? -26.477 -0.577 15.552 1.00 98.31 411 GLY A O 1
ATOM 3046 N N . LEU A 1 412 ? -26.914 1.609 15.838 1.00 98.44 412 LEU A N 1
ATOM 3047 C CA . LEU A 1 412 ? -26.872 2.025 14.439 1.00 98.44 412 LEU A CA 1
ATOM 3048 C C . LEU A 1 412 ? -25.807 3.106 14.313 1.00 98.44 412 LEU A C 1
ATOM 3050 O O . LEU A 1 412 ? -25.889 4.123 15.009 1.00 98.44 412 LEU A O 1
ATOM 3054 N N . GLN A 1 413 ? -24.806 2.897 13.466 1.00 97.69 413 GLN A N 1
ATOM 3055 C CA . GLN A 1 413 ? -23.678 3.817 13.355 1.00 97.69 413 GLN A CA 1
ATOM 3056 C C . GLN A 1 413 ? -23.293 4.051 11.904 1.00 97.69 413 GLN A C 1
ATOM 3058 O O . GLN A 1 413 ? -23.376 3.139 11.091 1.00 97.69 413 GLN A O 1
ATOM 3063 N N . ARG A 1 414 ? -22.824 5.265 11.620 1.00 98.25 414 ARG A N 1
ATOM 3064 C CA . ARG A 1 414 ? -22.181 5.626 10.356 1.00 98.25 414 ARG A CA 1
ATOM 3065 C C . ARG A 1 414 ? -20.835 6.258 10.654 1.00 98.25 414 ARG A C 1
ATOM 3067 O O . ARG A 1 414 ? -20.761 7.177 11.475 1.00 98.25 414 ARG A O 1
ATOM 3074 N N . GLN A 1 415 ? -19.792 5.796 9.980 1.00 97.12 415 GLN A N 1
ATOM 3075 C CA . GLN A 1 415 ? -18.429 6.293 10.098 1.00 97.12 415 GLN A CA 1
ATOM 3076 C C . GLN A 1 415 ? -17.848 6.593 8.716 1.00 97.12 415 GLN A C 1
ATOM 3078 O O . GLN A 1 415 ? -18.073 5.862 7.759 1.00 97.12 415 GLN A O 1
ATOM 3083 N N . LYS A 1 416 ? -17.046 7.652 8.640 1.00 98.06 416 LYS A N 1
ATOM 3084 C CA . LYS A 1 416 ? -16.179 7.965 7.507 1.00 98.06 416 LYS A CA 1
ATOM 3085 C C . LYS A 1 416 ? -14.746 8.112 7.994 1.00 98.06 416 LYS A C 1
ATOM 3087 O O . LYS A 1 416 ? -14.527 8.766 9.013 1.00 98.06 416 LYS A O 1
ATOM 3092 N N . LEU A 1 417 ? -13.799 7.514 7.283 1.00 97.00 417 LEU A N 1
ATOM 3093 C CA . LEU A 1 417 ? -12.362 7.593 7.524 1.00 97.00 417 LEU A CA 1
ATOM 3094 C C . LEU A 1 417 ? -11.683 8.279 6.335 1.00 97.00 417 LEU A C 1
ATOM 3096 O O . LEU A 1 417 ? -11.787 7.795 5.211 1.00 97.00 417 LEU A O 1
ATOM 3100 N N . ASP A 1 418 ? -10.983 9.383 6.592 1.00 96.62 418 ASP A N 1
ATOM 3101 C CA . ASP A 1 418 ? -10.216 10.132 5.596 1.00 96.62 418 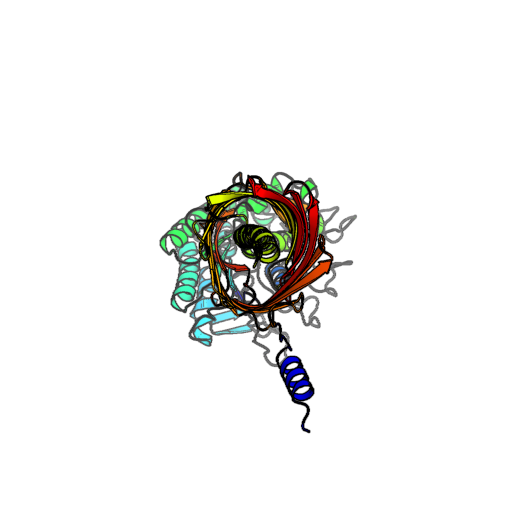ASP A CA 1
ATOM 3102 C C . ASP A 1 418 ? -8.712 9.990 5.883 1.00 96.62 418 ASP A C 1
ATOM 3104 O O . ASP A 1 418 ? -8.251 10.274 6.992 1.00 96.62 418 ASP A O 1
ATOM 3108 N N . THR A 1 419 ? -7.917 9.587 4.892 1.00 92.81 419 THR A N 1
ATOM 3109 C CA . THR A 1 419 ? -6.456 9.458 5.038 1.00 92.81 419 THR A CA 1
ATOM 3110 C C . THR A 1 419 ? -5.718 10.729 4.604 1.00 92.81 419 THR A C 1
ATOM 3112 O O . THR A 1 419 ? -6.226 11.566 3.846 1.00 92.81 419 THR A O 1
ATOM 3115 N N . ALA A 1 420 ? -4.453 10.869 5.012 1.00 86.81 420 ALA A N 1
ATOM 3116 C CA . ALA A 1 420 ? -3.572 11.924 4.502 1.00 86.81 420 ALA A CA 1
ATOM 3117 C C . ALA A 1 420 ? -3.382 11.860 2.970 1.00 86.81 420 ALA A C 1
ATOM 3119 O O . ALA A 1 420 ? -3.255 12.906 2.329 1.00 86.81 420 ALA A O 1
ATOM 3120 N N . SER A 1 421 ? -3.438 10.655 2.386 1.00 82.62 421 SER A N 1
ATOM 3121 C CA . SER A 1 421 ? -3.423 10.384 0.936 1.00 82.62 421 SER A CA 1
ATOM 3122 C C . SER A 1 421 ? -4.733 10.751 0.218 1.00 82.62 421 SER A C 1
ATOM 3124 O O . SER A 1 421 ? -4.801 10.654 -1.006 1.00 82.62 421 SER A O 1
ATOM 3126 N N . LYS A 1 422 ? -5.742 11.260 0.946 1.00 91.81 422 LYS A N 1
ATOM 3127 C CA . LYS A 1 422 ? -7.084 11.621 0.446 1.00 91.81 422 LYS A CA 1
ATOM 3128 C C . LYS A 1 422 ? -7.957 10.427 0.055 1.00 91.81 422 LYS A C 1
ATOM 3130 O O . LYS A 1 422 ? -8.976 10.629 -0.607 1.00 91.81 422 LYS A O 1
ATOM 3135 N N . SER A 1 423 ? -7.596 9.218 0.479 1.00 96.19 423 SER A N 1
ATOM 3136 C CA . SER A 1 423 ? -8.511 8.078 0.451 1.00 96.19 423 SER A CA 1
ATOM 3137 C C . SER A 1 423 ? -9.664 8.319 1.417 1.00 96.19 423 SER A C 1
ATOM 3139 O O . SER A 1 423 ? -9.484 8.954 2.461 1.00 96.19 423 SER A O 1
ATOM 3141 N N . THR A 1 424 ? -10.840 7.812 1.062 1.00 97.94 424 THR A N 1
ATOM 3142 C CA . THR A 1 424 ? -12.061 7.919 1.862 1.00 97.94 424 THR A CA 1
ATOM 3143 C C . THR A 1 424 ? -12.703 6.543 1.980 1.00 97.94 424 THR A C 1
ATOM 3145 O O . THR A 1 424 ? -12.954 5.908 0.955 1.00 97.94 424 THR A O 1
ATOM 3148 N N . TYR A 1 425 ? -12.998 6.109 3.202 1.00 98.19 425 TYR A N 1
ATOM 3149 C CA . TYR A 1 425 ? -13.644 4.826 3.483 1.00 98.19 425 TYR A CA 1
ATOM 3150 C C . TYR A 1 425 ? -14.876 5.045 4.360 1.00 98.19 425 TYR A C 1
ATOM 3152 O O . TYR A 1 425 ? -14.776 5.674 5.417 1.00 98.19 425 TYR A O 1
ATOM 3160 N N . GLU A 1 426 ? -16.035 4.558 3.927 1.00 98.44 426 GLU A N 1
ATOM 3161 C CA . GLU A 1 426 ? -17.297 4.670 4.667 1.00 98.44 426 GLU A CA 1
ATOM 3162 C C . GLU A 1 426 ? -17.722 3.311 5.241 1.00 98.44 426 GLU A C 1
ATOM 3164 O O . GLU A 1 426 ? -17.464 2.269 4.644 1.00 98.44 426 GLU A O 1
ATOM 3169 N N . LEU A 1 427 ? -18.323 3.332 6.434 1.00 98.62 427 LEU A N 1
ATOM 3170 C CA . LEU A 1 427 ? -18.840 2.160 7.139 1.00 98.62 427 LEU A CA 1
ATOM 3171 C C . LEU A 1 427 ? -20.188 2.492 7.777 1.00 98.62 427 LEU A C 1
ATOM 3173 O O . LEU A 1 427 ? -20.277 3.414 8.593 1.00 98.62 427 LEU A O 1
ATOM 3177 N N . ASP A 1 428 ? -21.191 1.675 7.485 1.00 98.75 428 ASP A N 1
ATOM 3178 C CA . ASP A 1 428 ? -22.423 1.571 8.255 1.00 98.75 428 ASP A CA 1
ATOM 3179 C C . ASP A 1 428 ? -22.388 0.312 9.134 1.00 98.75 428 ASP A C 1
ATOM 3181 O O . ASP A 1 428 ? -22.110 -0.793 8.673 1.00 98.75 428 ASP A O 1
ATOM 3185 N N . SER A 1 429 ? -22.642 0.469 10.435 1.00 98.38 429 SER A N 1
ATOM 3186 C CA . SER A 1 429 ? -22.587 -0.623 11.412 1.00 98.38 429 SER A CA 1
ATOM 3187 C C . SER A 1 429 ? -23.927 -0.821 12.111 1.00 98.38 429 SER A C 1
ATOM 3189 O O . SER A 1 429 ? -24.532 0.127 12.625 1.00 98.38 429 SER A O 1
ATOM 3191 N N . TYR A 1 430 ? -24.352 -2.083 12.177 1.00 98.69 430 TYR A N 1
ATOM 3192 C CA . TYR A 1 430 ? -25.589 -2.529 12.810 1.00 98.69 430 TYR A CA 1
ATOM 3193 C C . TYR A 1 430 ? -25.254 -3.549 13.894 1.00 98.69 430 TYR A C 1
ATOM 3195 O O . TYR A 1 430 ? -24.865 -4.675 13.590 1.00 98.69 430 TYR A O 1
ATOM 3203 N N . LEU A 1 431 ? -25.393 -3.165 15.161 1.00 98.69 431 LEU A N 1
ATOM 3204 C CA . LEU A 1 431 ? -24.984 -3.972 16.312 1.00 98.69 431 LEU A CA 1
ATOM 3205 C C . LEU A 1 431 ? -26.197 -4.417 17.124 1.00 98.69 431 LEU A C 1
ATOM 3207 O O . LEU A 1 431 ? -27.062 -3.605 17.438 1.00 98.69 431 LEU A O 1
ATOM 3211 N N . LEU A 1 432 ? -26.226 -5.682 17.531 1.00 98.81 432 LEU A N 1
ATOM 3212 C CA . LEU A 1 432 ? -27.174 -6.240 18.491 1.00 98.81 432 LEU A CA 1
ATOM 3213 C C . LEU A 1 432 ? -26.401 -6.777 19.695 1.00 98.81 432 LEU A C 1
ATOM 3215 O O . LEU A 1 432 ? -25.525 -7.628 19.551 1.00 98.81 432 LEU A O 1
ATOM 3219 N N . THR A 1 433 ? -26.756 -6.319 20.890 1.00 98.88 433 THR A N 1
ATOM 3220 C CA . THR A 1 433 ? -26.101 -6.707 22.140 1.00 98.88 433 THR A CA 1
ATOM 3221 C C . THR A 1 433 ? -27.110 -7.253 23.130 1.00 98.88 433 THR A C 1
ATOM 3223 O O . THR A 1 433 ? -28.076 -6.573 23.468 1.00 98.88 433 THR A O 1
ATOM 3226 N N . GLY A 1 434 ? -26.850 -8.448 23.655 1.00 98.88 434 GLY A N 1
ATOM 3227 C CA . GLY A 1 434 ? -27.473 -8.935 24.883 1.00 98.88 434 GLY A CA 1
ATOM 3228 C C . GLY A 1 434 ? -26.554 -8.707 26.071 1.00 98.88 434 GLY A C 1
ATOM 3229 O O . GLY A 1 434 ? -25.346 -8.915 25.964 1.00 98.88 434 GLY A O 1
ATOM 3230 N N . PHE A 1 435 ? -27.106 -8.273 27.201 1.00 98.75 435 PHE A N 1
ATOM 3231 C CA . PHE A 1 435 ? -26.325 -8.022 28.408 1.00 98.75 435 PHE A CA 1
ATOM 3232 C C . PHE A 1 435 ? -27.007 -8.523 29.678 1.00 98.75 435 PHE A C 1
ATOM 3234 O O . PHE A 1 435 ? -28.233 -8.617 29.770 1.00 98.75 435 PHE A O 1
ATOM 3241 N N . ALA A 1 436 ? -26.179 -8.818 30.672 1.00 98.62 436 ALA A N 1
ATOM 3242 C CA . ALA A 1 436 ? -26.567 -9.189 32.018 1.00 98.62 436 ALA A CA 1
ATOM 3243 C C . ALA A 1 436 ? -25.755 -8.365 33.017 1.00 98.62 436 ALA A C 1
ATOM 3245 O O . ALA A 1 436 ? -24.550 -8.172 32.851 1.00 98.62 436 ALA A O 1
ATOM 3246 N N . GLN A 1 437 ? -26.416 -7.899 34.064 1.00 98.50 437 GLN A N 1
ATOM 3247 C CA . GLN A 1 437 ? -25.801 -7.192 35.171 1.00 98.50 437 GLN A CA 1
ATOM 3248 C C . GLN A 1 437 ? -26.171 -7.883 36.474 1.00 98.50 437 GLN A C 1
ATOM 3250 O O . GLN A 1 437 ? -27.311 -8.312 36.675 1.00 98.50 437 GLN A O 1
ATOM 3255 N N . TYR A 1 438 ? -25.195 -7.945 37.365 1.00 98.25 438 TYR A N 1
ATOM 3256 C CA . TYR A 1 438 ? -25.330 -8.438 38.718 1.00 98.25 438 TYR A CA 1
ATOM 3257 C C . TYR A 1 438 ? -24.862 -7.359 39.689 1.00 98.25 438 TYR A C 1
ATOM 3259 O O . TYR A 1 438 ? -23.797 -6.771 39.493 1.00 98.25 438 TYR A O 1
ATOM 3267 N N . GLN A 1 439 ? -25.618 -7.105 40.750 1.00 95.56 439 GLN A N 1
ATOM 3268 C CA . GLN A 1 439 ? -25.168 -6.274 41.864 1.00 95.56 439 GLN A CA 1
ATOM 3269 C C . GLN A 1 439 ? -25.654 -6.877 43.178 1.00 95.56 439 GLN A C 1
ATOM 3271 O O . GLN A 1 439 ? -26.832 -7.171 43.329 1.00 95.56 439 GLN A O 1
ATOM 3276 N N . ARG A 1 440 ? -24.755 -7.070 44.140 1.00 94.75 440 ARG A N 1
ATOM 3277 C CA . ARG A 1 440 ? -25.113 -7.535 45.482 1.00 94.75 440 ARG A CA 1
ATOM 3278 C C . ARG A 1 440 ? -24.210 -6.882 46.505 1.00 94.75 440 ARG A C 1
ATOM 3280 O O . ARG A 1 440 ? -22.988 -7.022 46.442 1.00 94.75 440 ARG A O 1
ATOM 3287 N N . GLU A 1 441 ? -24.830 -6.221 47.477 1.00 88.94 441 GLU A N 1
ATOM 3288 C CA . GLU A 1 441 ? -24.138 -5.427 48.493 1.00 88.94 441 GLU A CA 1
ATOM 3289 C C . GLU A 1 441 ? -23.180 -4.422 47.836 1.00 88.94 441 GLU A C 1
ATOM 3291 O O . GLU A 1 441 ? -23.618 -3.397 47.323 1.00 88.94 441 GLU A O 1
ATOM 3296 N N . ARG A 1 442 ? -21.879 -4.721 47.830 1.00 92.25 442 ARG A N 1
ATOM 3297 C CA . ARG A 1 442 ? -20.823 -3.863 47.281 1.00 92.25 442 ARG A CA 1
ATOM 3298 C C . ARG A 1 442 ? -20.232 -4.416 45.986 1.00 92.25 442 ARG A C 1
ATOM 3300 O O . ARG A 1 442 ? -19.516 -3.699 45.299 1.00 92.25 442 ARG A O 1
ATOM 3307 N N . ALA A 1 443 ? -20.497 -5.676 45.654 1.00 96.06 443 ALA A N 1
ATOM 3308 C CA . ALA A 1 443 ? -19.965 -6.315 44.459 1.00 96.06 443 ALA A CA 1
ATOM 3309 C C . ALA A 1 443 ? -20.903 -6.105 43.269 1.00 96.06 443 ALA A C 1
ATOM 3311 O O . ALA A 1 443 ? -22.127 -6.140 43.415 1.00 96.06 443 ALA A O 1
ATOM 3312 N N . TRP A 1 444 ? -20.327 -5.941 42.083 1.00 97.12 444 TRP A N 1
ATOM 3313 C CA . TRP A 1 444 ? -21.081 -5.892 40.837 1.00 97.12 444 TRP A CA 1
ATOM 3314 C C . TRP A 1 444 ? -20.325 -6.570 39.700 1.00 97.12 444 TRP A C 1
ATOM 3316 O O . TRP A 1 444 ? -19.094 -6.641 39.705 1.00 97.12 444 TRP A O 1
ATOM 3326 N N . ALA A 1 445 ? -21.077 -7.050 38.717 1.00 98.38 445 ALA A N 1
ATOM 3327 C CA . ALA A 1 445 ? -20.549 -7.590 37.479 1.00 98.38 445 ALA A CA 1
ATOM 3328 C C . ALA A 1 445 ? -21.446 -7.198 36.303 1.00 98.38 445 ALA A C 1
ATOM 3330 O O . ALA A 1 445 ? -22.667 -7.205 36.430 1.00 98.38 445 ALA A O 1
ATOM 3331 N N . ASP A 1 446 ? -20.835 -6.896 35.165 1.00 98.31 446 ASP A N 1
ATOM 3332 C CA . ASP A 1 446 ? -21.520 -6.676 33.895 1.00 98.31 446 ASP A CA 1
ATOM 3333 C C . ASP A 1 446 ? -20.953 -7.660 32.869 1.00 98.31 446 ASP A C 1
ATOM 3335 O O . ASP A 1 446 ? -19.740 -7.872 32.813 1.00 98.31 446 ASP A O 1
ATOM 3339 N N . ALA A 1 447 ? -21.814 -8.256 32.054 1.00 98.69 447 ALA A N 1
ATOM 3340 C CA . ALA A 1 447 ? -21.429 -9.119 30.946 1.00 98.69 447 ALA A CA 1
ATOM 3341 C C . ALA A 1 447 ? -22.281 -8.797 29.718 1.00 98.69 447 ALA A C 1
ATOM 3343 O O . ALA A 1 447 ? -23.482 -8.556 29.838 1.00 98.69 447 ALA A O 1
ATOM 3344 N N . SER A 1 448 ? -21.679 -8.812 28.532 1.00 98.75 448 SER A N 1
ATOM 3345 C CA . SER A 1 448 ? -22.392 -8.580 27.276 1.00 98.75 448 SER A CA 1
ATOM 3346 C C . SER A 1 448 ? -21.833 -9.409 26.131 1.00 98.75 448 SER A C 1
ATOM 3348 O O . SER A 1 448 ? -20.636 -9.686 26.085 1.00 98.75 448 SER A O 1
ATOM 3350 N N . LEU A 1 449 ? -22.723 -9.790 25.220 1.00 98.81 449 LEU A N 1
ATOM 3351 C CA . LEU A 1 449 ? -22.427 -10.453 23.959 1.00 98.81 449 LEU A CA 1
ATOM 3352 C C . LEU A 1 449 ? -23.004 -9.594 22.834 1.00 98.81 449 LEU A C 1
ATOM 3354 O O . LEU A 1 449 ? -24.209 -9.337 22.815 1.00 98.81 449 LEU A O 1
ATOM 3358 N N . SER A 1 450 ? -22.149 -9.160 21.917 1.00 98.75 450 SER A N 1
ATOM 3359 C CA . SER A 1 450 ? -22.498 -8.323 20.773 1.00 98.75 450 SER A CA 1
ATOM 3360 C C . SER A 1 450 ? -22.254 -9.076 19.476 1.00 98.75 450 SER A C 1
ATOM 3362 O O . SER A 1 450 ? -21.196 -9.677 19.304 1.00 98.75 450 SER A O 1
ATOM 3364 N N . TYR A 1 451 ? -23.203 -8.992 18.556 1.00 98.69 451 TYR A N 1
ATOM 3365 C CA . TYR A 1 451 ? -23.064 -9.419 17.169 1.00 98.69 451 TYR A CA 1
ATOM 3366 C C . TYR A 1 451 ? -23.366 -8.230 16.261 1.00 98.69 451 TYR A C 1
ATOM 3368 O O . TYR A 1 451 ? -24.230 -7.416 16.595 1.00 98.69 451 TYR A O 1
ATOM 3376 N N . GLY A 1 452 ? -22.673 -8.111 15.134 1.00 98.31 452 GLY A N 1
ATOM 3377 C CA . GLY A 1 452 ? -22.880 -6.994 14.227 1.00 98.31 452 GLY A CA 1
ATOM 3378 C C . GLY A 1 452 ? -22.649 -7.321 12.765 1.00 98.31 452 GLY A C 1
ATOM 3379 O O . GLY A 1 452 ? -21.849 -8.195 12.442 1.00 98.31 452 GLY A O 1
ATOM 3380 N N . HIS A 1 453 ? -23.339 -6.576 11.907 1.00 98.75 453 HIS A N 1
ATOM 3381 C CA . HIS A 1 453 ? -23.104 -6.512 10.468 1.00 98.75 453 HIS A CA 1
ATOM 3382 C C . HIS A 1 453 ? -22.471 -5.161 10.118 1.00 98.75 453 HIS A C 1
ATOM 3384 O O . HIS A 1 453 ? -22.821 -4.135 10.715 1.00 98.75 453 HIS A O 1
ATOM 3390 N N . LEU A 1 454 ? -21.515 -5.193 9.196 1.00 98.81 454 LEU A N 1
ATOM 3391 C CA . LEU A 1 454 ? -20.711 -4.063 8.750 1.00 98.81 454 LEU A CA 1
ATOM 3392 C C . LEU A 1 454 ? -20.880 -3.931 7.235 1.00 98.81 454 LEU A C 1
ATOM 3394 O O . LEU A 1 454 ? -20.582 -4.883 6.524 1.00 98.81 454 LEU A O 1
ATOM 3398 N N . ASP A 1 455 ? -21.349 -2.782 6.767 1.00 98.75 455 ASP A N 1
ATOM 3399 C CA . ASP A 1 455 ? -21.531 -2.466 5.346 1.00 98.75 455 ASP A CA 1
ATOM 3400 C C . ASP A 1 455 ? -20.534 -1.368 4.955 1.00 98.75 455 ASP A C 1
ATOM 3402 O O . ASP A 1 455 ? -20.619 -0.227 5.426 1.00 98.75 455 ASP A O 1
ATOM 3406 N N . TYR A 1 456 ? -19.560 -1.725 4.119 1.00 98.62 456 TYR A N 1
ATOM 3407 C CA . TYR A 1 456 ? -18.557 -0.815 3.576 1.00 98.62 456 TYR A CA 1
ATOM 3408 C C . TYR A 1 456 ? -18.928 -0.422 2.140 1.00 98.62 456 TYR A C 1
ATOM 3410 O O . TYR A 1 456 ? -18.303 -0.859 1.172 1.00 98.62 456 TYR A O 1
ATOM 3418 N N . SER A 1 457 ? -19.944 0.427 2.007 1.00 95.50 457 SER A N 1
ATOM 3419 C CA . SER A 1 457 ? -20.570 0.763 0.719 1.00 95.50 457 SER A CA 1
ATOM 3420 C C . SER A 1 457 ? -19.791 1.732 -0.189 1.00 95.50 457 SER A C 1
ATOM 3422 O O . SER A 1 457 ? -20.090 1.813 -1.381 1.00 95.50 457 SER A O 1
ATOM 3424 N N . ASP A 1 458 ? -18.804 2.475 0.329 1.00 97.75 458 ASP A N 1
ATOM 3425 C CA . ASP A 1 458 ? -17.934 3.355 -0.476 1.00 97.75 458 ASP A CA 1
ATOM 3426 C C . ASP A 1 458 ? -16.484 3.295 0.023 1.00 97.75 458 ASP A C 1
ATOM 3428 O O . ASP A 1 458 ? -16.078 3.989 0.964 1.00 97.75 458 ASP A O 1
ATOM 3432 N N . LEU A 1 459 ? -15.688 2.442 -0.624 1.00 98.50 459 LEU A N 1
ATOM 3433 C CA . LEU A 1 459 ? -14.249 2.342 -0.418 1.00 98.50 459 LEU A CA 1
ATOM 3434 C C . LEU A 1 459 ? -13.532 3.009 -1.583 1.00 98.50 459 LEU A C 1
ATOM 3436 O O . LEU A 1 459 ? -13.479 2.464 -2.685 1.00 98.50 459 LEU A O 1
ATOM 3440 N N . LYS A 1 460 ? -12.936 4.179 -1.351 1.00 98.44 460 LYS A N 1
ATOM 3441 C CA . LYS A 1 460 ? -12.211 4.932 -2.378 1.00 98.44 460 LYS A CA 1
ATOM 3442 C C . LYS A 1 460 ? -10.762 5.150 -1.958 1.00 98.44 460 LYS A C 1
ATOM 3444 O O . LYS A 1 460 ? -10.445 6.096 -1.235 1.00 98.44 460 LYS A O 1
ATOM 3449 N N . ARG A 1 461 ? -9.869 4.323 -2.496 1.00 97.38 461 ARG A N 1
ATOM 3450 C CA . ARG A 1 461 ? -8.420 4.454 -2.317 1.00 97.38 461 ARG A CA 1
ATOM 3451 C C . ARG A 1 461 ? -7.864 5.463 -3.312 1.00 97.38 461 ARG A C 1
ATOM 3453 O O . ARG A 1 461 ? -8.020 5.278 -4.518 1.00 97.38 461 ARG A O 1
ATOM 3460 N N . GLN A 1 462 ? -7.210 6.516 -2.832 1.00 96.25 462 GLN A N 1
ATOM 3461 C CA . GLN A 1 462 ? -6.633 7.580 -3.653 1.00 96.25 462 GLN A CA 1
ATOM 3462 C C . GLN A 1 462 ? -5.115 7.666 -3.464 1.00 96.25 462 GLN A C 1
ATOM 3464 O O . GLN A 1 462 ? -4.597 7.476 -2.369 1.00 96.25 462 GLN A O 1
ATOM 3469 N N . PHE A 1 463 ? -4.388 7.924 -4.550 1.00 94.75 463 PHE A N 1
ATOM 3470 C CA . PHE A 1 463 ? -2.927 7.941 -4.555 1.00 94.75 463 PHE A CA 1
ATOM 3471 C C . PHE A 1 463 ? -2.368 8.810 -5.688 1.00 94.75 463 PHE A C 1
ATOM 3473 O O . PHE A 1 463 ? -3.016 9.042 -6.715 1.00 94.75 463 PHE A O 1
ATOM 3480 N N . ALA A 1 464 ? -1.134 9.277 -5.492 1.00 94.12 464 ALA A N 1
ATOM 3481 C CA . ALA A 1 464 ? -0.364 9.944 -6.533 1.00 94.12 464 ALA A CA 1
ATOM 3482 C C . ALA A 1 464 ? 0.031 8.954 -7.634 1.00 94.12 464 ALA A C 1
ATOM 3484 O O . ALA A 1 464 ? 0.280 7.779 -7.366 1.00 94.12 464 ALA A O 1
ATOM 3485 N N . LEU A 1 465 ? 0.084 9.444 -8.869 1.00 95.50 465 LEU A N 1
ATOM 3486 C CA . LEU A 1 465 ? 0.567 8.695 -10.020 1.00 95.50 465 LEU A CA 1
ATOM 3487 C C . LEU A 1 465 ? 1.217 9.675 -11.006 1.00 95.50 465 LEU A C 1
ATOM 3489 O O . LEU A 1 465 ? 0.560 10.219 -11.903 1.00 95.50 465 LEU A O 1
ATOM 3493 N N . GLY A 1 466 ? 2.506 9.955 -10.798 1.00 93.06 466 GLY A N 1
ATOM 3494 C CA . GLY A 1 466 ? 3.233 10.987 -11.530 1.00 93.06 466 GLY A CA 1
ATOM 3495 C C . GLY A 1 466 ? 2.692 12.374 -11.184 1.00 93.06 466 GLY A C 1
ATOM 3496 O O . GLY A 1 466 ? 2.572 12.739 -10.018 1.00 93.06 466 GLY A O 1
ATOM 3497 N N . ILE A 1 467 ? 2.322 13.157 -12.198 1.00 93.75 467 ILE A N 1
ATOM 3498 C CA . ILE A 1 467 ? 1.692 14.470 -11.975 1.00 93.75 467 ILE A CA 1
ATOM 3499 C C . ILE A 1 467 ? 0.182 14.384 -11.697 1.00 93.75 467 ILE A C 1
ATOM 3501 O O . ILE A 1 467 ? -0.460 15.409 -11.473 1.00 93.75 467 ILE A O 1
ATOM 3505 N N . THR A 1 468 ? -0.396 13.179 -11.737 1.00 91.81 468 THR A N 1
ATOM 3506 C CA . THR A 1 468 ? -1.839 12.959 -11.581 1.00 91.81 468 THR A CA 1
ATOM 3507 C C . THR A 1 468 ? -2.194 12.420 -10.202 1.00 91.81 468 THR A C 1
ATOM 3509 O O . THR A 1 468 ? -1.349 11.943 -9.443 1.00 91.81 468 THR A O 1
ATOM 3512 N N . GLN A 1 469 ? -3.484 12.486 -9.886 1.00 93.44 469 GLN A N 1
ATOM 3513 C CA . GLN A 1 469 ? -4.088 11.767 -8.773 1.00 93.44 469 GLN A CA 1
ATOM 3514 C C . GLN A 1 469 ? -5.050 10.738 -9.347 1.00 93.44 469 GLN A C 1
ATOM 3516 O O . GLN A 1 469 ? -5.895 11.072 -10.183 1.00 93.44 469 GLN A O 1
ATOM 3521 N N . ARG A 1 470 ? -4.942 9.495 -8.886 1.00 94.81 470 ARG A N 1
ATOM 3522 C CA . ARG A 1 470 ? -5.837 8.410 -9.283 1.00 94.81 470 ARG A CA 1
ATOM 3523 C C . ARG A 1 470 ? -6.578 7.891 -8.063 1.00 94.81 470 ARG A C 1
ATOM 3525 O O . ARG A 1 470 ? -6.060 7.922 -6.953 1.00 94.81 470 ARG A O 1
ATOM 3532 N N . ALA A 1 471 ? -7.801 7.421 -8.282 1.00 97.19 471 ALA A N 1
ATOM 3533 C CA . ALA A 1 471 ? -8.560 6.708 -7.273 1.00 97.19 471 ALA A CA 1
ATOM 3534 C C . ALA A 1 471 ? -9.089 5.390 -7.830 1.00 97.19 471 ALA A C 1
ATOM 3536 O O . ALA A 1 471 ? -9.589 5.371 -8.958 1.00 97.19 471 ALA A O 1
ATOM 3537 N N . GLU A 1 472 ? -9.007 4.336 -7.030 1.00 98.38 472 GLU A N 1
ATOM 3538 C CA . GLU A 1 472 ? -9.676 3.053 -7.237 1.00 98.38 472 GLU A CA 1
ATOM 3539 C C . GLU A 1 472 ? -10.833 2.932 -6.242 1.00 98.38 472 GLU A C 1
ATOM 3541 O O . GLU A 1 472 ? -10.794 3.529 -5.163 1.00 98.38 472 GLU A O 1
ATOM 3546 N N . LYS A 1 473 ? -11.894 2.224 -6.636 1.00 98.56 473 LYS A N 1
ATOM 3547 C CA . LYS A 1 473 ? -13.134 2.134 -5.858 1.00 98.56 473 LYS A CA 1
ATOM 3548 C C . LYS A 1 473 ? -13.576 0.696 -5.669 1.00 98.56 473 LYS A C 1
ATOM 3550 O O . LYS A 1 473 ? -13.413 -0.089 -6.598 1.00 98.56 473 LYS A O 1
ATOM 3555 N N . GLY A 1 474 ? -14.200 0.394 -4.543 1.00 98.19 474 GLY A N 1
ATOM 3556 C CA . GLY A 1 474 ? -14.886 -0.865 -4.287 1.00 98.19 474 GLY A CA 1
ATOM 3557 C C . GLY A 1 474 ? -15.890 -0.729 -3.149 1.00 98.19 474 GLY A C 1
ATOM 3558 O O . GLY A 1 474 ? -16.087 0.359 -2.607 1.00 98.19 474 GLY A O 1
ATOM 3559 N N . ASP A 1 475 ? -16.484 -1.854 -2.799 1.00 98.62 475 ASP A N 1
ATOM 3560 C CA . ASP A 1 475 ? -17.411 -2.033 -1.693 1.00 98.62 475 ASP A CA 1
ATOM 3561 C C . ASP A 1 475 ? -17.219 -3.446 -1.128 1.00 98.62 475 ASP A C 1
ATOM 3563 O O . ASP A 1 475 ? -16.699 -4.330 -1.822 1.00 98.62 475 ASP A O 1
ATOM 3567 N N . THR A 1 476 ? -17.543 -3.636 0.150 1.00 98.75 476 THR A N 1
ATOM 3568 C CA . THR A 1 476 ? -17.515 -4.955 0.793 1.00 98.75 476 THR A CA 1
ATOM 3569 C C . THR A 1 476 ? -18.420 -5.000 2.020 1.00 98.75 476 THR A C 1
ATOM 3571 O O . THR A 1 476 ? -18.881 -3.972 2.510 1.00 98.75 476 THR A O 1
ATOM 3574 N N . ASP A 1 477 ? -18.618 -6.195 2.555 1.00 98.75 477 ASP A N 1
ATOM 3575 C CA . ASP A 1 477 ? -19.362 -6.443 3.780 1.00 98.75 477 ASP A CA 1
ATOM 3576 C C . ASP A 1 477 ? -18.439 -6.986 4.876 1.00 98.75 477 ASP A C 1
ATOM 3578 O O . ASP A 1 477 ? -17.266 -7.309 4.671 1.00 98.75 477 ASP A O 1
ATOM 3582 N N . GLY A 1 478 ? -18.967 -7.079 6.086 1.00 98.56 478 GLY A N 1
ATOM 3583 C CA . GLY A 1 478 ? -18.285 -7.692 7.204 1.00 98.56 478 GLY A CA 1
ATOM 3584 C C . GLY A 1 478 ? -19.227 -8.041 8.341 1.00 98.56 478 GLY A C 1
ATOM 3585 O O . GLY A 1 478 ? -20.437 -7.773 8.334 1.00 98.56 478 GLY A O 1
ATOM 3586 N N . SER A 1 479 ? -18.646 -8.643 9.368 1.00 98.69 479 SER A N 1
ATOM 3587 C CA . SER A 1 479 ? -19.352 -8.970 10.596 1.00 98.69 479 SER A CA 1
ATOM 3588 C C . SER A 1 479 ? -18.442 -8.850 11.807 1.00 98.69 479 SER A C 1
ATOM 3590 O O . SER A 1 479 ? -17.216 -8.845 11.701 1.00 98.69 479 SER A O 1
ATOM 3592 N N . LEU A 1 480 ? -19.042 -8.738 12.988 1.00 98.38 480 LEU A N 1
ATOM 3593 C CA . LEU A 1 480 ? -18.292 -8.809 14.232 1.00 98.38 480 LEU A CA 1
ATOM 3594 C C . LEU A 1 480 ? -19.016 -9.620 15.295 1.00 98.38 480 LEU A C 1
ATOM 3596 O O . LEU A 1 480 ? -20.246 -9.672 15.348 1.00 98.38 480 LEU A O 1
ATOM 3600 N N . LEU A 1 481 ? -18.226 -10.228 16.174 1.00 98.75 481 LEU A N 1
ATOM 3601 C CA . LEU A 1 481 ? -18.678 -10.916 17.373 1.00 98.75 481 LEU A CA 1
ATOM 3602 C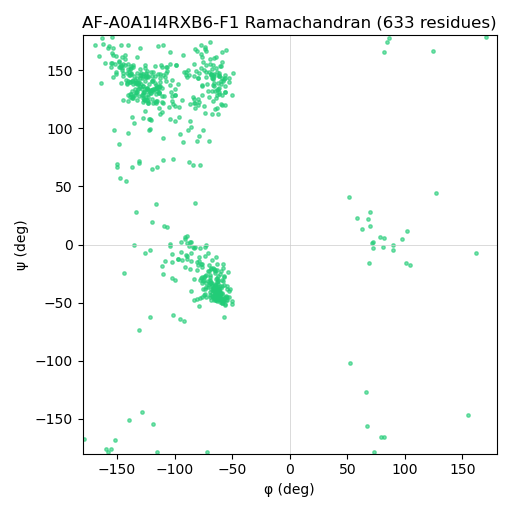 C . LEU A 1 481 ? -17.799 -10.483 18.540 1.00 98.75 481 LEU A C 1
ATOM 3604 O O . LEU A 1 481 ? -16.573 -10.517 18.445 1.00 98.75 481 LEU A O 1
ATOM 3608 N N . ALA A 1 482 ? -18.409 -10.101 19.655 1.00 98.81 482 ALA A N 1
ATOM 3609 C CA . ALA A 1 482 ? -17.664 -9.665 20.822 1.00 98.81 482 ALA A CA 1
ATOM 3610 C C . ALA A 1 482 ? -18.311 -10.076 22.136 1.00 98.81 482 ALA A C 1
ATOM 3612 O O . ALA A 1 482 ? -19.530 -10.065 22.278 1.00 98.81 482 ALA A O 1
ATOM 3613 N N . PHE A 1 483 ? -17.470 -10.378 23.114 1.00 98.81 483 PHE A N 1
ATOM 3614 C CA . PHE A 1 483 ? -17.838 -10.616 24.495 1.00 98.81 483 PHE A CA 1
ATOM 3615 C C . PHE A 1 483 ? -17.063 -9.657 25.397 1.00 98.81 483 PHE A C 1
ATOM 3617 O O . PHE A 1 483 ? -15.843 -9.545 25.285 1.00 98.81 483 PHE A O 1
ATOM 3624 N N . SER A 1 484 ? -17.766 -9.014 26.323 1.00 98.56 484 SER A N 1
ATOM 3625 C CA . SER A 1 484 ? -17.169 -8.112 27.309 1.00 98.56 484 SER A CA 1
ATOM 3626 C C . SER A 1 484 ? -17.676 -8.448 28.696 1.00 98.56 484 SER A C 1
ATOM 3628 O O . SER A 1 484 ? -18.885 -8.589 28.890 1.00 98.56 484 SER A O 1
ATOM 3630 N N . ALA A 1 485 ? -16.767 -8.520 29.663 1.00 98.62 485 ALA A N 1
ATOM 3631 C CA . ALA A 1 485 ? -17.080 -8.742 31.066 1.00 98.62 485 ALA A CA 1
ATOM 3632 C C . ALA A 1 485 ? -16.311 -7.770 31.961 1.00 98.62 485 ALA A C 1
ATOM 3634 O O . ALA A 1 485 ? -15.131 -7.492 31.745 1.00 98.62 485 ALA A O 1
ATOM 3635 N N . ARG A 1 486 ? -16.981 -7.266 32.995 1.00 98.44 486 ARG A N 1
ATOM 3636 C CA . ARG A 1 486 ? -16.418 -6.348 33.987 1.00 98.44 486 ARG A CA 1
ATOM 3637 C C . ARG A 1 486 ? -16.863 -6.777 35.374 1.00 98.44 486 ARG A C 1
ATOM 3639 O O . ARG A 1 486 ? -18.023 -7.128 35.559 1.00 98.44 486 ARG A O 1
ATOM 3646 N N . VAL A 1 487 ? -15.960 -6.734 36.347 1.00 98.56 487 VAL A N 1
ATOM 3647 C CA . VAL A 1 487 ? -16.267 -7.040 37.752 1.00 98.56 487 VAL A CA 1
ATOM 3648 C C . VAL A 1 487 ? -15.632 -5.980 38.630 1.00 98.56 487 VAL A C 1
ATOM 3650 O O . VAL A 1 487 ? -14.456 -5.658 38.452 1.00 98.56 487 VAL A O 1
ATOM 3653 N N . GLY A 1 488 ? -16.386 -5.460 39.593 1.00 97.75 488 GLY A N 1
ATOM 3654 C CA . GLY A 1 488 ? -15.886 -4.463 40.527 1.00 97.75 488 GLY A CA 1
ATOM 3655 C C . GLY A 1 488 ? -16.490 -4.573 41.917 1.00 97.75 488 GLY A C 1
ATOM 3656 O O . GLY A 1 488 ? -17.414 -5.345 42.183 1.00 97.75 488 GLY A O 1
ATOM 3657 N N . TYR A 1 489 ? -15.918 -3.789 42.824 1.00 96.38 489 TYR A N 1
ATOM 3658 C CA . TYR A 1 489 ? -16.317 -3.741 44.227 1.00 96.38 489 TYR A CA 1
ATOM 3659 C C . TYR A 1 489 ? -16.363 -2.292 44.706 1.00 96.38 489 TYR A C 1
ATOM 3661 O O . TYR A 1 489 ? -15.403 -1.558 44.498 1.00 96.38 489 TYR A O 1
ATOM 3669 N N . ASP A 1 490 ? -17.467 -1.843 45.291 1.00 94.25 490 ASP A N 1
ATOM 3670 C CA . ASP A 1 490 ? -17.626 -0.472 45.777 1.00 94.25 490 ASP A CA 1
ATOM 3671 C C . ASP A 1 490 ? -16.944 -0.294 47.139 1.00 94.25 490 ASP A C 1
ATOM 3673 O O . ASP A 1 490 ? -17.287 -0.951 48.122 1.00 94.25 490 ASP A O 1
ATOM 3677 N N . LEU A 1 491 ? -15.969 0.610 47.204 1.00 93.62 491 LEU A N 1
ATOM 3678 C CA . LEU A 1 491 ? -15.193 0.936 48.399 1.00 93.62 491 LEU A CA 1
ATOM 3679 C C . LEU A 1 491 ? -15.828 2.042 49.244 1.00 93.62 491 LEU A C 1
ATOM 3681 O O . LEU A 1 491 ? -15.424 2.221 50.397 1.00 93.62 491 LEU A O 1
ATOM 3685 N N . ALA A 1 492 ? -16.825 2.761 48.725 1.00 86.25 492 ALA A N 1
ATOM 3686 C CA . ALA A 1 492 ? -17.489 3.811 49.483 1.00 86.25 492 ALA A CA 1
ATOM 3687 C C . ALA A 1 492 ? -18.388 3.228 50.586 1.00 86.25 492 ALA A C 1
ATOM 3689 O O . ALA A 1 492 ? -18.930 2.126 50.465 1.00 86.25 492 ALA A O 1
ATOM 3690 N N . ASN A 1 493 ? -18.522 3.964 51.692 1.00 78.81 493 ASN A N 1
ATOM 3691 C CA . ASN A 1 493 ? -19.458 3.608 52.755 1.00 78.81 493 ASN A CA 1
ATOM 3692 C C . ASN A 1 493 ? -20.883 4.037 52.362 1.00 78.81 493 ASN A C 1
ATOM 3694 O O . ASN A 1 493 ? -21.047 5.127 51.792 1.00 78.81 493 ASN A O 1
ATOM 3698 N N . PRO A 1 494 ? -21.916 3.247 52.714 1.00 74.81 494 PRO A N 1
ATOM 3699 C CA . PRO A 1 494 ? -23.309 3.630 52.504 1.00 74.81 494 PRO A CA 1
ATOM 3700 C C . PRO A 1 494 ? -23.621 5.012 53.098 1.00 74.81 494 PRO A C 1
ATOM 3702 O O . PRO A 1 494 ? -23.101 5.378 54.151 1.00 74.81 494 PRO A O 1
ATOM 3705 N N . GLY A 1 495 ? -24.465 5.794 52.418 1.00 73.81 495 GLY A N 1
ATOM 3706 C CA . GLY A 1 495 ? -24.919 7.108 52.896 1.00 73.81 495 GLY A CA 1
ATOM 3707 C C . GLY A 1 495 ? -23.950 8.280 52.676 1.00 73.81 495 GLY A C 1
ATOM 3708 O O . GLY A 1 495 ? -24.306 9.415 52.976 1.00 73.81 495 GLY A O 1
ATOM 3709 N N . THR A 1 496 ? -22.756 8.055 52.115 1.00 82.25 496 THR A N 1
ATOM 3710 C CA . THR A 1 496 ? -21.785 9.135 51.821 1.00 82.25 496 THR A CA 1
ATOM 3711 C C . THR A 1 496 ? -22.096 9.930 50.546 1.00 82.25 496 THR A C 1
ATOM 3713 O O . THR A 1 496 ? -21.465 10.956 50.292 1.00 82.25 496 THR A O 1
ATOM 3716 N N . GLY A 1 497 ? -23.036 9.451 49.723 1.00 83.38 497 GLY A N 1
ATOM 3717 C CA . GLY A 1 497 ? -23.330 10.004 48.396 1.00 83.38 497 GLY A CA 1
ATOM 3718 C C . GLY A 1 497 ? -22.257 9.706 47.342 1.00 83.38 497 GLY A C 1
ATOM 3719 O O . GLY A 1 497 ? -22.394 10.156 46.207 1.00 83.38 497 GLY A O 1
ATOM 3720 N N . TRP A 1 498 ? -21.213 8.957 47.705 1.00 88.81 498 TRP A N 1
ATOM 3721 C CA . TRP A 1 498 ? -20.149 8.502 46.817 1.00 88.81 498 TRP A CA 1
ATOM 3722 C C . TRP A 1 498 ? -20.273 7.007 46.543 1.00 88.81 498 TRP A C 1
ATOM 3724 O O . TRP A 1 498 ? -20.651 6.241 47.424 1.00 88.81 498 TRP A O 1
ATOM 3734 N N . GLN A 1 499 ? -19.876 6.612 45.340 1.00 91.56 499 GLN A N 1
ATOM 3735 C CA . GLN A 1 499 ? -19.511 5.248 44.977 1.00 91.56 499 GLN A CA 1
ATOM 3736 C C . GLN A 1 499 ? -18.136 5.319 44.323 1.00 91.56 499 GLN A C 1
ATOM 3738 O O . GLN A 1 499 ? -17.909 6.155 43.444 1.00 91.56 499 GLN A O 1
ATOM 3743 N N . VAL A 1 500 ? -17.205 4.480 44.766 1.00 95.00 500 VAL A N 1
ATOM 3744 C CA . VAL A 1 500 ? -15.843 4.426 44.220 1.00 95.00 500 VAL A CA 1
ATOM 3745 C C . VAL A 1 500 ? -15.475 2.970 44.081 1.00 95.00 500 VAL A C 1
ATOM 3747 O O . VAL A 1 500 ? -15.266 2.282 45.077 1.00 95.00 500 VAL A O 1
ATOM 3750 N N . SER A 1 501 ? -15.392 2.496 42.848 1.00 96.50 501 SER A N 1
ATOM 3751 C CA . SER A 1 501 ? -15.247 1.080 42.579 1.00 96.50 501 SER A CA 1
ATOM 3752 C C . SER A 1 501 ? -14.062 0.798 41.665 1.00 96.50 501 SER A C 1
ATOM 3754 O O . SER A 1 501 ? -14.131 1.120 40.477 1.00 96.50 501 SER A O 1
ATOM 3756 N N . PRO A 1 502 ? -12.971 0.199 42.177 1.00 98.06 502 PRO A N 1
ATOM 3757 C CA . PRO A 1 502 ? -12.024 -0.479 41.312 1.00 98.06 502 PRO A CA 1
ATOM 3758 C C . PRO A 1 502 ? -12.715 -1.637 40.589 1.00 98.06 502 PRO A C 1
ATOM 3760 O O . PRO A 1 502 ? -13.590 -2.307 41.152 1.00 98.06 502 PRO A O 1
ATOM 3763 N N . PHE A 1 503 ? -12.290 -1.884 39.357 1.00 98.19 503 PHE A N 1
ATOM 3764 C CA . PHE A 1 503 ? -12.774 -2.984 38.541 1.00 98.19 503 PHE A CA 1
ATOM 3765 C C . PHE A 1 503 ? -11.657 -3.597 37.702 1.00 98.19 503 PHE A C 1
ATOM 3767 O O . PHE A 1 503 ? -10.632 -2.970 37.420 1.00 98.19 503 PHE A O 1
ATOM 3774 N N . ILE A 1 504 ? -11.911 -4.827 37.276 1.00 98.62 504 ILE A N 1
ATOM 3775 C CA . ILE A 1 504 ? -11.162 -5.517 36.232 1.00 98.62 504 ILE A CA 1
ATOM 3776 C C . ILE A 1 504 ? -12.092 -5.751 35.040 1.00 98.62 504 ILE A C 1
ATOM 3778 O O . ILE A 1 504 ? -13.299 -5.946 35.229 1.00 98.62 504 ILE A O 1
ATOM 3782 N N . SER A 1 505 ? -11.553 -5.721 33.826 1.00 98.31 505 SER A N 1
ATOM 3783 C CA . SER A 1 505 ? -12.302 -5.997 32.598 1.00 98.31 505 SER A CA 1
ATOM 3784 C C . SER A 1 505 ? -11.590 -7.007 31.706 1.00 98.31 505 SER A C 1
ATOM 3786 O O . SER A 1 505 ? -10.363 -7.121 31.720 1.00 98.31 505 SER A O 1
ATOM 3788 N N . ALA A 1 506 ? -12.385 -7.745 30.939 1.00 98.44 506 ALA A N 1
ATOM 3789 C CA . ALA A 1 506 ? -11.931 -8.623 29.878 1.00 98.44 506 ALA A CA 1
ATOM 3790 C C . ALA A 1 506 ? -12.830 -8.430 28.654 1.00 98.44 506 ALA A C 1
ATOM 3792 O O . ALA A 1 506 ? -14.051 -8.571 28.753 1.00 98.44 506 ALA A O 1
ATOM 3793 N N . ASP A 1 507 ? -12.219 -8.138 27.512 1.00 98.19 507 ASP A N 1
ATOM 3794 C CA . ASP A 1 507 ? -12.898 -7.904 26.243 1.00 98.19 507 ASP A CA 1
ATOM 3795 C C . ASP A 1 507 ? -12.290 -8.803 25.171 1.00 98.19 507 ASP A C 1
ATOM 3797 O O . ASP A 1 507 ? -11.075 -8.833 24.982 1.00 98.19 507 ASP A O 1
ATOM 380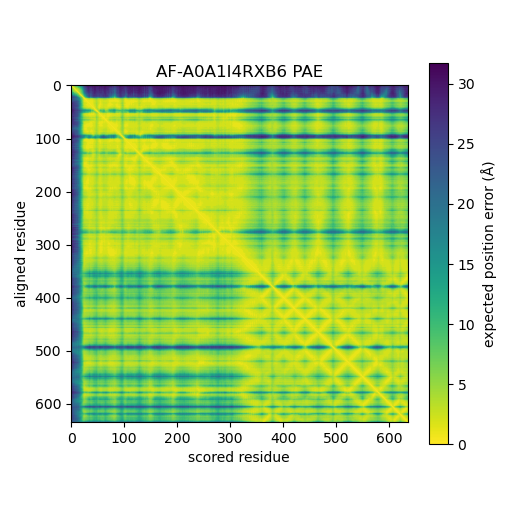1 N N . ILE A 1 508 ? -13.136 -9.535 24.459 1.00 98.44 508 ILE A N 1
ATOM 3802 C CA . ILE A 1 508 ? -12.753 -10.380 23.333 1.00 98.44 508 ILE A CA 1
ATOM 3803 C C . ILE A 1 508 ? -13.622 -9.959 22.161 1.00 98.44 508 ILE A C 1
ATOM 3805 O O . ILE A 1 508 ? -14.844 -9.969 22.275 1.00 98.44 508 ILE A O 1
ATOM 3809 N N . ALA A 1 509 ? -13.014 -9.596 21.042 1.00 98.50 509 ALA A N 1
ATOM 3810 C CA . ALA A 1 509 ? -13.729 -9.250 19.825 1.00 98.50 509 ALA A CA 1
ATOM 3811 C C . ALA A 1 509 ? -13.062 -9.904 18.622 1.00 98.50 509 ALA A C 1
ATOM 3813 O O . ALA A 1 509 ? -11.840 -10.024 18.570 1.00 98.50 509 ALA A O 1
ATOM 3814 N N . LYS A 1 510 ? -13.876 -10.300 17.655 1.00 98.44 510 LYS A N 1
ATOM 3815 C CA . LYS A 1 510 ? -13.451 -10.729 16.333 1.00 98.44 510 LYS A CA 1
ATOM 3816 C C . LYS A 1 510 ? -14.225 -9.903 15.314 1.00 98.44 510 LYS A C 1
ATOM 3818 O O . LYS A 1 510 ? -15.452 -9.851 15.388 1.00 98.44 510 LYS A O 1
ATOM 3823 N N . VAL A 1 511 ? -13.502 -9.231 14.428 1.00 98.50 511 VAL A N 1
ATOM 3824 C CA . VAL A 1 511 ? -14.047 -8.452 13.313 1.00 98.50 511 VAL A CA 1
ATOM 3825 C C . VAL A 1 511 ? -13.560 -9.095 12.025 1.00 98.50 511 VAL A C 1
ATOM 3827 O O . VAL A 1 511 ? -12.352 -9.220 11.828 1.00 98.50 511 VAL A O 1
ATOM 3830 N N . ASP A 1 512 ? -14.493 -9.494 11.174 1.00 98.50 512 ASP A N 1
ATOM 3831 C CA . ASP A 1 512 ? -14.230 -10.033 9.845 1.00 98.50 512 ASP A CA 1
ATOM 3832 C C . ASP A 1 512 ? -14.723 -9.026 8.799 1.00 98.50 512 ASP A C 1
ATOM 3834 O O . ASP A 1 512 ? -15.821 -8.479 8.922 1.00 98.50 512 ASP A O 1
ATOM 3838 N N . VAL A 1 513 ? -13.905 -8.777 7.782 1.00 98.69 513 VAL A N 1
ATOM 3839 C CA . VAL A 1 513 ? -14.245 -7.972 6.603 1.00 98.69 513 VAL A CA 1
ATOM 3840 C C . VAL A 1 513 ? -13.999 -8.840 5.379 1.00 98.69 513 VAL A C 1
ATOM 3842 O O . VAL A 1 513 ? -12.889 -9.353 5.199 1.00 98.69 513 VAL A O 1
ATOM 3845 N N . ASP A 1 514 ? -15.023 -9.007 4.554 1.00 98.75 514 ASP A N 1
ATOM 3846 C CA . ASP A 1 514 ? -14.978 -9.871 3.383 1.00 98.75 514 ASP A CA 1
ATOM 3847 C C . ASP A 1 514 ? -14.006 -9.308 2.336 1.00 98.75 514 ASP A C 1
ATOM 3849 O O . ASP A 1 514 ? -13.823 -8.090 2.181 1.00 98.75 514 ASP A O 1
ATOM 3853 N N . GLY A 1 515 ? -13.340 -10.207 1.614 1.00 98.38 515 GLY A N 1
ATOM 3854 C CA . GLY A 1 515 ? -12.481 -9.837 0.501 1.00 98.38 515 GLY A CA 1
ATOM 3855 C C . GLY A 1 515 ? -13.281 -9.239 -0.656 1.00 98.38 515 GLY A C 1
ATOM 3856 O O . GLY A 1 515 ? -14.370 -9.700 -0.990 1.00 98.38 515 GLY A O 1
ATOM 3857 N N . TYR A 1 516 ? -12.705 -8.248 -1.333 1.00 98.31 516 TYR A N 1
ATOM 3858 C CA . TYR A 1 516 ? -13.349 -7.552 -2.447 1.00 98.31 516 TYR A CA 1
ATOM 3859 C C . TYR A 1 516 ? -12.371 -7.250 -3.584 1.00 98.31 516 TYR A C 1
ATOM 3861 O O . TYR A 1 516 ? -11.156 -7.447 -3.481 1.00 98.31 516 TYR A O 1
ATOM 3869 N N . ARG A 1 517 ? -12.905 -6.778 -4.712 1.00 98.00 517 ARG A N 1
ATOM 3870 C CA . ARG A 1 517 ? -12.115 -6.304 -5.854 1.00 98.00 517 ARG A CA 1
ATOM 3871 C C . ARG A 1 517 ? -12.451 -4.856 -6.133 1.00 98.00 517 ARG A C 1
ATOM 3873 O O . ARG A 1 517 ? -13.622 -4.509 -6.234 1.00 98.00 517 ARG A O 1
ATOM 3880 N N . GLU A 1 518 ? -11.426 -4.038 -6.318 1.00 98.38 518 GLU A N 1
ATOM 3881 C CA . GLU A 1 518 ? -11.621 -2.710 -6.879 1.00 98.38 518 GLU A CA 1
ATOM 3882 C C . GLU A 1 518 ? -12.161 -2.821 -8.314 1.00 98.38 518 GLU A C 1
ATOM 3884 O O . GLU A 1 518 ? -11.870 -3.770 -9.050 1.00 98.38 518 GLU A O 1
ATOM 3889 N N . ALA A 1 519 ? -12.973 -1.846 -8.709 1.00 97.62 519 ALA A N 1
ATOM 3890 C CA . ALA A 1 519 ? -13.665 -1.835 -9.984 1.00 97.62 519 ALA A CA 1
ATOM 3891 C C . ALA A 1 519 ? -12.702 -1.713 -11.179 1.00 97.62 519 ALA A C 1
ATOM 3893 O O . ALA A 1 519 ? -11.747 -0.936 -11.181 1.00 97.62 519 ALA A O 1
ATOM 3894 N N . GLY A 1 520 ? -13.032 -2.417 -12.263 1.00 95.88 520 GLY A N 1
ATOM 3895 C CA . GLY A 1 520 ? -12.291 -2.362 -13.523 1.00 95.88 520 GLY A CA 1
ATOM 3896 C C . GLY A 1 520 ? -11.011 -3.202 -13.527 1.00 95.88 520 GLY A C 1
ATOM 3897 O O . GLY A 1 520 ? -10.809 -4.087 -12.704 1.00 95.88 520 GLY A O 1
ATOM 3898 N N . THR A 1 521 ? -10.157 -2.962 -14.522 1.00 94.81 521 THR A N 1
ATOM 3899 C CA . THR A 1 521 ? -8.948 -3.768 -14.779 1.00 94.81 521 THR A CA 1
ATOM 3900 C C . THR A 1 521 ? -7.719 -2.901 -15.034 1.00 94.81 521 THR A C 1
ATOM 3902 O O . THR A 1 521 ? -6.817 -3.306 -15.768 1.00 94.81 521 THR A O 1
ATOM 3905 N N . ARG A 1 522 ? -7.688 -1.686 -14.472 1.00 96.06 522 ARG A N 1
ATOM 3906 C CA . ARG A 1 522 ? -6.515 -0.811 -14.576 1.00 96.06 522 ARG A CA 1
ATOM 3907 C C . ARG A 1 522 ? -5.285 -1.493 -13.979 1.00 96.06 522 ARG A C 1
ATOM 3909 O O . ARG A 1 522 ? -5.386 -2.364 -13.112 1.00 96.06 522 ARG A O 1
ATOM 3916 N N . SER A 1 523 ? -4.110 -1.060 -14.414 1.00 96.75 523 SER A N 1
ATOM 3917 C CA . SER A 1 523 ? -2.807 -1.468 -13.875 1.00 96.75 523 SER A CA 1
ATOM 3918 C C . SER A 1 523 ? -2.696 -1.277 -12.358 1.00 96.75 523 SER A C 1
ATOM 3920 O O . SER A 1 523 ? -1.899 -1.962 -11.721 1.00 96.75 523 SER A O 1
ATOM 3922 N N . THR A 1 524 ? -3.500 -0.378 -11.785 1.00 97.38 524 THR A N 1
ATOM 3923 C CA . THR A 1 524 ? -3.522 0.003 -10.366 1.00 97.38 524 THR A CA 1
ATOM 3924 C C . THR A 1 524 ? -4.662 -0.604 -9.546 1.00 97.38 524 THR A C 1
ATOM 3926 O O . THR A 1 524 ? -4.646 -0.445 -8.326 1.00 97.38 524 THR A O 1
ATOM 3929 N N . ALA A 1 525 ? -5.631 -1.274 -10.184 1.00 98.12 525 ALA A N 1
ATOM 3930 C CA . ALA A 1 525 ? -6.773 -1.880 -9.501 1.00 98.12 525 ALA A CA 1
ATOM 3931 C C . ALA A 1 525 ? -6.355 -3.175 -8.789 1.00 98.12 525 ALA A C 1
ATOM 3933 O O . ALA A 1 525 ? -5.756 -4.070 -9.402 1.00 98.12 525 ALA A O 1
ATOM 3934 N N . LEU A 1 526 ? -6.688 -3.281 -7.506 1.00 98.12 526 LEU A N 1
ATOM 3935 C CA . LEU A 1 526 ? -6.317 -4.379 -6.618 1.00 98.12 526 LEU A CA 1
ATOM 3936 C C . LEU A 1 526 ? -7.527 -5.223 -6.211 1.00 98.12 526 LEU A C 1
ATOM 3938 O O . LEU A 1 526 ? -8.664 -4.762 -6.180 1.00 98.12 526 LEU A O 1
ATOM 3942 N N . PHE A 1 527 ? -7.270 -6.482 -5.877 1.00 97.69 527 PHE A N 1
ATOM 3943 C CA . PHE A 1 527 ? -8.177 -7.270 -5.050 1.00 97.69 527 PHE A CA 1
ATOM 3944 C C . PHE A 1 527 ? -7.586 -7.456 -3.662 1.00 97.69 527 PHE A C 1
ATOM 3946 O O . PHE A 1 527 ? -6.364 -7.493 -3.503 1.00 97.69 527 PHE A O 1
ATOM 3953 N N . TYR A 1 528 ? -8.452 -7.636 -2.678 1.00 97.88 528 TYR A N 1
ATOM 3954 C CA . TYR A 1 528 ? -8.098 -7.903 -1.294 1.00 97.88 528 TYR A CA 1
ATOM 3955 C C . TYR A 1 528 ? -8.804 -9.188 -0.866 1.00 97.88 528 TYR A C 1
ATOM 3957 O O . TYR A 1 528 ? -9.967 -9.400 -1.196 1.00 97.88 528 TYR A O 1
ATOM 3965 N N . GLY A 1 529 ? -8.082 -10.089 -0.207 1.00 97.75 529 GLY A N 1
ATOM 3966 C CA . GLY A 1 529 ? -8.679 -11.250 0.446 1.00 97.75 529 GLY A CA 1
ATOM 3967 C C . GLY A 1 529 ? -9.349 -10.862 1.759 1.00 97.75 529 GLY A C 1
ATOM 3968 O O . GLY A 1 529 ? -9.171 -9.739 2.233 1.00 97.75 529 GLY A O 1
ATOM 3969 N N . ASP A 1 530 ? -10.068 -11.815 2.343 1.00 98.06 530 ASP A N 1
ATOM 3970 C CA . ASP A 1 530 ? -10.730 -11.650 3.637 1.00 98.06 530 ASP A CA 1
ATOM 3971 C C . ASP A 1 530 ? -9.741 -11.168 4.705 1.00 98.06 530 ASP A C 1
ATOM 3973 O O . ASP A 1 530 ? -8.581 -11.603 4.764 1.00 98.06 530 ASP A O 1
ATOM 3977 N N . GLN A 1 531 ? -10.209 -10.260 5.554 1.00 97.69 531 GLN A N 1
ATOM 3978 C CA . GLN A 1 531 ? -9.439 -9.668 6.638 1.00 97.69 531 GLN A CA 1
ATOM 3979 C C . GLN A 1 531 ? -10.086 -10.023 7.969 1.00 97.69 531 GLN A C 1
ATOM 3981 O O . GLN A 1 531 ? -11.288 -9.861 8.144 1.00 97.69 531 GLN A O 1
ATOM 3986 N N . GLN A 1 532 ? -9.272 -10.456 8.929 1.00 96.19 532 GLN A N 1
ATOM 3987 C CA . GLN A 1 532 ? -9.724 -10.779 10.278 1.00 96.19 532 GLN A CA 1
ATOM 3988 C C . GLN A 1 532 ? -8.889 -10.015 11.305 1.00 96.19 532 GLN A C 1
ATOM 3990 O O . GLN A 1 532 ? -7.656 -10.058 11.280 1.00 96.19 532 GLN A O 1
ATOM 3995 N N . ARG A 1 533 ? -9.571 -9.372 12.253 1.00 94.44 533 ARG A N 1
ATOM 3996 C CA . ARG A 1 533 ? -8.984 -8.691 13.408 1.00 94.44 533 ARG A CA 1
ATOM 3997 C C . ARG A 1 533 ? -9.533 -9.290 14.700 1.00 94.44 533 ARG A C 1
ATOM 3999 O O . ARG A 1 533 ? -10.676 -9.045 15.080 1.00 94.44 533 ARG A O 1
ATOM 4006 N N . ASP A 1 534 ? -8.683 -10.040 15.397 1.00 96.44 534 ASP A N 1
ATOM 4007 C CA . ASP A 1 534 ? -8.960 -10.555 16.742 1.00 96.44 534 ASP A CA 1
ATOM 4008 C C . ASP A 1 534 ? -8.406 -9.589 17.785 1.00 96.44 534 ASP A C 1
ATOM 4010 O O . ASP A 1 534 ? -7.209 -9.331 17.756 1.00 96.44 534 ASP A O 1
ATOM 4014 N N . SER A 1 535 ? -9.222 -9.104 18.720 1.00 96.81 535 SER A N 1
ATOM 4015 C CA . SER A 1 535 ? -8.828 -8.267 19.864 1.00 96.81 535 SER A CA 1
ATOM 4016 C C . SER A 1 535 ? -9.088 -9.007 21.172 1.00 96.81 535 SER A C 1
ATOM 4018 O O . SER A 1 535 ? -10.160 -9.580 21.371 1.00 96.81 535 SER A O 1
ATOM 4020 N N . GLN A 1 536 ? -8.102 -9.008 22.067 1.00 97.56 536 GLN A N 1
ATOM 4021 C CA . GLN A 1 536 ? -8.187 -9.590 23.404 1.00 97.56 536 GLN A CA 1
ATOM 4022 C C . GLN A 1 536 ? -7.583 -8.614 24.402 1.00 97.56 536 GLN A C 1
ATOM 4024 O O . GLN A 1 536 ? -6.362 -8.484 24.504 1.00 97.56 536 GLN A O 1
ATOM 4029 N N . ARG A 1 537 ? -8.442 -7.932 25.157 1.00 96.56 537 ARG A N 1
ATOM 4030 C CA . ARG A 1 537 ? -8.028 -6.871 26.068 1.00 96.56 537 ARG A CA 1
ATOM 4031 C C . ARG A 1 537 ? -8.307 -7.243 27.509 1.00 96.56 537 ARG A C 1
ATOM 4033 O O . ARG A 1 537 ? -9.387 -7.726 27.838 1.00 96.56 537 ARG A O 1
ATOM 4040 N N . LEU A 1 538 ? -7.329 -6.982 28.368 1.00 98.06 538 LEU A N 1
ATOM 4041 C CA . LEU A 1 538 ? -7.496 -7.018 29.818 1.00 98.06 538 LEU A CA 1
ATOM 4042 C C . LEU A 1 538 ? -7.338 -5.609 30.364 1.00 98.06 538 LEU A C 1
ATOM 4044 O O . LEU A 1 538 ? -6.369 -4.926 30.025 1.00 98.06 538 LEU A O 1
ATOM 4048 N N . GLY A 1 539 ? -8.271 -5.191 31.213 1.00 97.31 539 GLY A N 1
ATOM 4049 C CA . GLY A 1 539 ? -8.282 -3.854 31.781 1.00 97.31 539 GLY A CA 1
ATOM 4050 C C . GLY A 1 539 ? -8.300 -3.836 33.300 1.00 97.31 539 GLY A C 1
ATOM 4051 O O . GLY A 1 539 ? -8.846 -4.724 33.957 1.00 97.31 539 GLY A O 1
ATOM 4052 N N . LEU A 1 540 ? -7.701 -2.787 33.854 1.00 98.44 540 LEU A N 1
ATOM 4053 C CA . LEU A 1 540 ? -7.766 -2.427 35.266 1.00 98.44 540 LEU A CA 1
ATOM 4054 C C . LEU A 1 540 ? -8.184 -0.967 35.354 1.00 98.44 540 LEU A C 1
ATOM 4056 O O . LEU A 1 540 ? -7.565 -0.109 34.722 1.00 98.44 540 LEU A O 1
ATOM 4060 N N . GLY A 1 541 ? -9.203 -0.667 36.151 1.00 97.75 541 GLY A N 1
ATOM 4061 C CA . GLY A 1 541 ? -9.687 0.700 36.267 1.00 97.75 541 GLY A CA 1
ATOM 4062 C C . GLY A 1 541 ? -10.379 1.011 37.574 1.00 97.75 541 GLY A C 1
ATOM 4063 O O . GLY A 1 541 ? -10.534 0.167 38.456 1.00 97.75 541 GLY A O 1
ATOM 4064 N N . VAL A 1 542 ? -10.788 2.267 37.688 1.00 97.88 542 VAL A N 1
ATOM 4065 C CA . VAL A 1 542 ? -11.611 2.782 38.775 1.00 97.88 542 VAL A CA 1
ATOM 4066 C C . VAL A 1 542 ? -12.741 3.606 38.181 1.00 97.88 542 VAL A C 1
ATOM 4068 O O . VAL A 1 542 ? -12.514 4.476 37.343 1.00 97.88 542 VAL A O 1
ATOM 4071 N N . GLN A 1 543 ? -13.962 3.334 38.629 1.00 95.88 543 GLN A N 1
ATOM 4072 C CA . GLN A 1 543 ? -15.125 4.166 38.347 1.00 95.88 543 GLN A CA 1
ATOM 4073 C C . GLN A 1 543 ? -15.567 4.877 39.624 1.00 95.88 543 GLN A C 1
ATOM 4075 O O . GLN A 1 543 ? -15.459 4.346 40.734 1.00 95.88 543 GLN A O 1
ATOM 4080 N N . MET A 1 544 ? -16.069 6.091 39.468 1.00 94.69 544 MET A N 1
ATOM 4081 C CA . MET A 1 544 ? -16.556 6.938 40.542 1.00 94.69 544 MET A CA 1
ATOM 4082 C C . MET A 1 544 ? -17.914 7.497 40.155 1.00 94.69 544 MET A C 1
ATOM 4084 O O . MET A 1 544 ? -18.118 7.905 39.017 1.00 94.69 544 MET A O 1
ATOM 4088 N N . LYS A 1 545 ? -18.829 7.561 41.116 1.00 93.56 545 LYS A N 1
ATOM 4089 C CA . LYS A 1 545 ? -20.121 8.233 40.982 1.00 93.56 545 LYS A CA 1
ATOM 4090 C C . LYS A 1 545 ? -20.381 9.044 42.238 1.00 93.56 545 LYS A C 1
ATOM 4092 O O . LYS A 1 545 ? -20.072 8.599 43.345 1.00 93.56 545 LYS A O 1
ATOM 4097 N N . ARG A 1 546 ? -20.956 10.232 42.081 1.00 91.88 546 ARG A N 1
ATOM 4098 C CA . ARG A 1 546 ? -21.355 11.074 43.208 1.00 91.88 546 ARG A CA 1
ATOM 4099 C C . ARG A 1 546 ? -22.710 11.708 42.960 1.00 91.88 546 ARG A C 1
ATOM 4101 O O . ARG A 1 546 ? -22.915 12.385 41.951 1.00 91.88 546 ARG A O 1
ATOM 4108 N N . GLN A 1 547 ? -23.589 11.566 43.943 1.00 91.06 547 GLN A N 1
ATOM 4109 C CA . GLN A 1 547 ? -24.844 12.297 43.990 1.00 91.06 547 GLN A CA 1
ATOM 4110 C C . GLN A 1 547 ? -24.565 13.759 44.374 1.00 91.06 547 GLN A C 1
ATOM 4112 O O . GLN A 1 547 ? -24.010 14.035 45.440 1.00 91.06 547 GLN A O 1
ATOM 4117 N N . LEU A 1 548 ? -24.907 14.703 43.494 1.00 91.25 548 LEU A N 1
ATOM 4118 C CA . LEU A 1 548 ? -24.744 16.142 43.738 1.00 91.25 548 LEU A CA 1
ATOM 4119 C C . LEU A 1 548 ? -25.949 16.724 44.481 1.00 91.25 548 LEU A C 1
ATOM 4121 O O . LEU A 1 548 ? -25.792 17.559 45.367 1.00 91.25 548 LEU A O 1
ATOM 4125 N N . ASN A 1 549 ? -27.146 16.279 44.108 1.00 90.31 549 ASN A N 1
ATOM 4126 C CA . ASN A 1 549 ? -28.424 16.603 44.741 1.00 90.31 549 ASN A CA 1
ATOM 4127 C C . ASN A 1 549 ? -29.430 15.476 44.440 1.00 90.31 549 ASN A C 1
ATOM 4129 O O . ASN A 1 549 ? -29.063 14.491 43.810 1.00 90.31 549 ASN A O 1
ATOM 4133 N N . GLN A 1 550 ? -30.693 15.596 44.856 1.00 86.19 550 GLN A N 1
ATOM 4134 C CA . GLN A 1 550 ? -31.688 14.525 44.670 1.00 86.19 550 GLN A CA 1
ATOM 4135 C C . GLN A 1 550 ? -31.941 14.128 43.207 1.00 86.19 550 GLN A C 1
ATOM 4137 O O . GLN A 1 550 ? -32.375 13.011 42.973 1.00 86.19 550 GLN A O 1
ATOM 4142 N N . GLN A 1 551 ? -31.654 15.007 42.245 1.00 91.12 551 GLN A N 1
ATOM 4143 C CA . GLN A 1 551 ? -31.931 14.785 40.824 1.00 91.12 551 GLN A CA 1
ATOM 4144 C C . GLN A 1 551 ? -30.662 14.595 39.993 1.00 91.12 551 GLN A C 1
ATOM 4146 O O . GLN A 1 551 ? -30.736 14.127 38.873 1.00 91.12 551 GLN A O 1
ATOM 4151 N N . THR A 1 552 ? -29.490 15.000 40.485 1.00 93.69 552 THR A N 1
ATOM 4152 C CA . THR A 1 552 ? -28.278 15.114 39.663 1.00 93.69 552 THR A CA 1
ATOM 4153 C C . THR A 1 552 ? -27.148 14.278 40.232 1.00 93.69 552 THR A C 1
ATOM 4155 O O . THR A 1 552 ? -26.778 14.440 41.400 1.00 93.69 552 THR A O 1
ATOM 4158 N N . ALA A 1 553 ? -26.529 13.468 39.379 1.00 93.06 553 ALA A N 1
ATOM 4159 C CA . ALA A 1 553 ? -25.312 12.731 39.690 1.00 93.06 553 ALA A CA 1
ATOM 4160 C C . ALA A 1 553 ? -24.266 12.926 38.593 1.00 93.06 553 ALA A C 1
ATOM 4162 O O . ALA A 1 553 ? -24.603 13.016 37.413 1.00 93.06 553 ALA A O 1
ATOM 4163 N N . TRP A 1 554 ? -22.994 12.952 38.978 1.00 94.44 554 TRP A N 1
ATOM 4164 C CA . TRP A 1 554 ? -21.888 12.839 38.028 1.00 94.44 554 TRP A CA 1
ATOM 4165 C C . TRP A 1 554 ? -21.169 11.510 38.214 1.00 94.44 554 TRP A C 1
ATOM 4167 O O . TRP A 1 554 ? -21.164 10.943 39.312 1.00 94.44 554 TRP A O 1
ATOM 4177 N N . HIS A 1 555 ? -20.558 11.029 37.141 1.00 94.56 555 HIS A N 1
ATOM 4178 C CA . HIS A 1 555 ? -19.735 9.832 37.135 1.00 94.56 555 HIS A CA 1
ATOM 4179 C C . HIS A 1 555 ? -18.453 10.064 36.336 1.00 94.56 555 HIS A C 1
ATOM 4181 O O . HIS A 1 555 ? -18.397 10.925 35.457 1.00 94.56 555 HIS A O 1
ATOM 4187 N N . ALA A 1 556 ? -17.412 9.311 36.661 1.00 96.25 556 ALA A N 1
ATOM 4188 C CA . ALA A 1 556 ? -16.192 9.253 35.877 1.00 96.25 556 ALA A CA 1
ATOM 4189 C C . ALA A 1 556 ? -15.550 7.875 35.970 1.00 96.25 556 ALA A C 1
ATOM 4191 O O . ALA A 1 556 ? -15.748 7.140 36.935 1.00 96.25 556 ALA A O 1
ATOM 4192 N N . GLU A 1 557 ? -14.729 7.560 34.985 1.00 96.19 557 GLU A N 1
ATOM 4193 C CA . GLU A 1 557 ? -13.955 6.334 34.912 1.00 96.19 557 GLU A CA 1
ATOM 4194 C C . GLU A 1 557 ? -12.560 6.629 34.377 1.00 96.19 557 GLU A C 1
ATOM 4196 O O . GLU A 1 557 ? -12.382 7.501 33.527 1.00 96.19 557 GLU A O 1
ATOM 4201 N N . LEU A 1 558 ? -11.580 5.882 34.876 1.00 97.81 558 LEU A N 1
ATOM 4202 C CA . LEU A 1 558 ? -10.240 5.811 34.316 1.00 97.81 558 LEU A CA 1
ATOM 4203 C C . LEU A 1 558 ? -9.779 4.354 34.343 1.00 97.81 558 LEU A C 1
ATOM 4205 O O . LEU A 1 558 ? -9.844 3.712 35.395 1.00 97.81 558 LEU A O 1
ATOM 4209 N N . ALA A 1 559 ? -9.296 3.843 33.215 1.00 96.69 559 ALA A N 1
ATOM 4210 C CA . ALA A 1 559 ? -8.787 2.484 33.094 1.00 96.69 559 ALA A CA 1
ATOM 4211 C C . ALA A 1 559 ? -7.541 2.426 32.207 1.00 96.69 559 ALA A C 1
ATOM 4213 O O . ALA A 1 559 ? -7.319 3.268 31.340 1.00 96.69 559 ALA A O 1
ATOM 4214 N N . THR A 1 560 ? -6.724 1.402 32.419 1.00 96.69 560 THR A N 1
ATOM 4215 C CA . THR A 1 560 ? -5.678 1.000 31.479 1.00 96.69 560 THR A CA 1
ATOM 4216 C C . THR A 1 560 ? -6.027 -0.362 30.911 1.00 96.69 560 THR A C 1
ATOM 4218 O O . THR A 1 560 ? -6.454 -1.245 31.654 1.00 96.69 560 THR A O 1
ATOM 4221 N N . GLU A 1 561 ? -5.854 -0.523 29.603 1.00 94.88 561 GLU A N 1
ATOM 4222 C CA . GLU A 1 561 ? -6.102 -1.769 28.883 1.00 94.88 561 GLU A CA 1
ATOM 4223 C C . GLU A 1 561 ? -4.813 -2.263 28.223 1.00 94.88 561 GLU A C 1
ATOM 4225 O O . GLU A 1 561 ? -4.036 -1.476 27.673 1.00 94.88 561 GLU A O 1
ATOM 4230 N N . ARG A 1 562 ? -4.600 -3.578 28.246 1.00 95.38 562 ARG A N 1
ATOM 4231 C CA . ARG A 1 562 ? -3.537 -4.269 27.513 1.00 95.38 562 ARG A CA 1
ATOM 4232 C C . ARG A 1 562 ? -4.157 -5.099 26.397 1.00 95.38 562 ARG A C 1
ATOM 4234 O O . ARG A 1 562 ? -4.973 -5.964 26.695 1.00 95.38 562 ARG A O 1
ATOM 4241 N N . GLU A 1 563 ? -3.744 -4.861 25.156 1.00 94.06 563 GLU A N 1
ATOM 4242 C CA . GLU A 1 563 ? -4.076 -5.692 23.994 1.00 94.06 563 GLU A CA 1
ATOM 4243 C C . GLU A 1 563 ? -3.089 -6.864 23.921 1.00 94.06 563 GLU A C 1
ATOM 4245 O O . GLU A 1 563 ? -1.871 -6.676 23.984 1.00 94.06 563 GLU A O 1
ATOM 4250 N N . MET A 1 564 ? -3.625 -8.081 23.850 1.00 94.69 564 MET A N 1
ATOM 4251 C CA . MET A 1 564 ? -2.851 -9.324 23.758 1.00 94.69 564 MET A CA 1
ATOM 4252 C C . MET A 1 564 ? -2.710 -9.813 22.314 1.00 94.69 564 MET A C 1
ATOM 4254 O O . MET A 1 564 ? -1.931 -10.729 22.052 1.00 94.69 564 MET A O 1
ATOM 4258 N N . LYS A 1 565 ? -3.486 -9.240 21.387 1.00 92.81 565 LYS A N 1
ATOM 4259 C CA . LYS A 1 565 ? -3.411 -9.489 19.945 1.00 92.81 565 LYS A CA 1
ATOM 4260 C C . LYS A 1 565 ? -2.860 -8.247 19.243 1.00 92.81 565 LYS A C 1
ATOM 4262 O O . LYS A 1 565 ? -3.601 -7.506 18.604 1.00 92.81 565 LYS A O 1
ATOM 4267 N N . ASP A 1 566 ? -1.561 -8.020 19.426 1.00 85.56 566 ASP A N 1
ATOM 4268 C CA . ASP A 1 566 ? -0.806 -6.847 18.960 1.00 85.56 566 ASP A CA 1
ATOM 4269 C C . ASP A 1 566 ? 0.167 -7.161 17.803 1.00 85.56 566 ASP A C 1
ATOM 4271 O O . ASP A 1 566 ? 1.072 -6.377 17.507 1.00 85.56 566 ASP A O 1
ATOM 4275 N N . ASP A 1 567 ? -0.004 -8.311 17.145 1.00 85.50 567 ASP A N 1
ATOM 4276 C CA . ASP A 1 567 ? 0.780 -8.682 15.967 1.00 85.50 567 ASP A CA 1
ATOM 4277 C C . ASP A 1 567 ? 0.439 -7.775 14.764 1.00 85.50 567 ASP A C 1
ATOM 4279 O O . ASP A 1 567 ? -0.720 -7.379 14.602 1.00 85.50 567 ASP A O 1
ATOM 4283 N N . PRO A 1 568 ? 1.407 -7.470 13.875 1.00 82.81 568 PRO A N 1
ATOM 4284 C CA . PRO A 1 568 ? 1.133 -6.721 12.652 1.00 82.81 568 PRO A CA 1
ATOM 4285 C C . PRO A 1 568 ? 0.049 -7.399 11.811 1.00 82.81 568 PRO A C 1
ATOM 4287 O O . PRO A 1 568 ? 0.136 -8.599 11.517 1.00 82.81 568 PRO A O 1
ATOM 4290 N N . THR A 1 569 ? -0.940 -6.626 11.368 1.00 88.56 569 THR A N 1
ATOM 4291 C CA . THR A 1 569 ? -1.952 -7.137 10.440 1.00 88.56 569 THR A CA 1
ATOM 4292 C C . THR A 1 569 ? -1.332 -7.402 9.074 1.00 88.56 569 THR A C 1
ATOM 4294 O O . THR A 1 569 ? -0.293 -6.845 8.709 1.00 88.56 569 THR A O 1
ATOM 4297 N N . HIS A 1 570 ? -1.954 -8.302 8.321 1.00 91.62 570 HIS A N 1
ATOM 4298 C CA . HIS A 1 570 ? -1.575 -8.585 6.947 1.00 91.62 570 HIS A CA 1
ATOM 4299 C C . HIS A 1 570 ? -2.841 -8.756 6.113 1.00 91.62 570 HIS A C 1
ATOM 4301 O O . HIS A 1 570 ? -3.819 -9.327 6.593 1.00 91.62 570 HIS A O 1
ATOM 4307 N N . VAL A 1 571 ? -2.797 -8.332 4.853 1.00 95.19 571 VAL A N 1
ATOM 4308 C CA . VAL A 1 571 ? -3.862 -8.609 3.883 1.00 95.19 571 VAL A CA 1
ATOM 4309 C C . VAL A 1 571 ? -3.261 -9.221 2.628 1.00 95.19 571 VAL A C 1
ATOM 4311 O O . VAL A 1 571 ? -2.203 -8.805 2.145 1.00 95.19 571 VAL A O 1
ATOM 4314 N N . ARG A 1 572 ? -3.923 -10.256 2.108 1.00 97.00 572 ARG A N 1
ATOM 4315 C CA . ARG A 1 572 ? -3.568 -10.853 0.823 1.00 97.00 572 ARG A CA 1
ATOM 4316 C C . ARG A 1 572 ? -4.130 -9.985 -0.294 1.00 97.00 572 ARG A C 1
ATOM 4318 O O . ARG A 1 572 ? -5.329 -9.753 -0.340 1.00 97.00 572 ARG A O 1
ATOM 4325 N N . THR A 1 573 ? -3.280 -9.545 -1.209 1.00 97.38 573 THR A N 1
ATOM 4326 C CA . THR A 1 573 ? -3.665 -8.681 -2.325 1.00 97.38 573 THR A CA 1
ATOM 4327 C C . THR A 1 573 ? -2.897 -9.017 -3.601 1.00 97.38 573 THR A C 1
ATOM 4329 O O . THR A 1 573 ? -1.879 -9.714 -3.583 1.00 97.38 573 THR A O 1
ATOM 4332 N N . GLY A 1 574 ? -3.405 -8.539 -4.726 1.00 96.81 574 GLY A N 1
ATOM 4333 C CA . GLY A 1 574 ? -2.775 -8.607 -6.035 1.00 96.81 574 GLY A CA 1
ATOM 4334 C C . GLY A 1 574 ? -3.533 -7.727 -7.019 1.00 96.81 574 GLY A C 1
ATOM 4335 O O . GLY A 1 574 ? -4.608 -7.214 -6.712 1.00 96.81 574 GLY A O 1
ATOM 4336 N N . LEU A 1 575 ? -2.984 -7.550 -8.215 1.00 97.06 575 LEU A N 1
ATOM 4337 C CA . LEU A 1 575 ? -3.633 -6.745 -9.243 1.00 97.06 575 LEU A CA 1
ATOM 4338 C C . LEU A 1 575 ? -4.789 -7.519 -9.871 1.00 97.06 575 LEU A C 1
ATOM 4340 O O . LEU A 1 575 ? -4.638 -8.682 -10.251 1.00 97.06 575 LEU A O 1
ATOM 4344 N N . VAL A 1 576 ? -5.921 -6.847 -10.079 1.00 96.62 576 VAL A N 1
ATOM 4345 C CA . VAL A 1 576 ? -7.065 -7.415 -10.814 1.00 96.62 576 VAL A CA 1
ATOM 4346 C C . VAL A 1 576 ? -6.655 -7.791 -12.240 1.00 96.62 576 VAL A C 1
ATOM 4348 O O . VAL A 1 576 ? -7.059 -8.834 -12.748 1.00 96.62 576 VAL A O 1
ATOM 4351 N N . SER A 1 577 ? -5.790 -6.982 -12.858 1.00 94.25 577 SER A N 1
ATOM 4352 C CA . SER A 1 577 ? -5.265 -7.208 -14.209 1.00 94.25 577 SER A CA 1
ATOM 4353 C C . SER A 1 577 ? -4.229 -8.335 -14.315 1.00 94.25 577 SER A C 1
ATOM 4355 O O . SER A 1 577 ? -3.885 -8.728 -15.429 1.00 94.25 577 SER A O 1
ATOM 4357 N N . ARG A 1 578 ? -3.736 -8.881 -13.192 1.00 90.19 578 ARG A N 1
ATOM 4358 C CA . ARG A 1 578 ? -2.736 -9.967 -13.158 1.00 90.19 578 ARG A CA 1
ATOM 4359 C C . ARG A 1 578 ? -3.175 -11.087 -12.209 1.00 90.19 578 ARG A C 1
ATOM 4361 O O . ARG A 1 578 ? -2.565 -11.278 -11.156 1.00 90.19 578 ARG A O 1
ATOM 4368 N N . PRO A 1 579 ? -4.220 -11.858 -12.562 1.00 80.19 579 PRO A N 1
ATOM 4369 C CA . PRO A 1 579 ? -4.619 -13.005 -11.758 1.00 80.19 579 PRO A CA 1
ATOM 4370 C C . PRO A 1 579 ? -3.517 -14.082 -11.730 1.00 80.19 579 PRO A C 1
ATOM 4372 O O . PRO A 1 579 ? -2.623 -14.125 -12.580 1.00 80.19 579 PRO A O 1
ATOM 4375 N N . GLY A 1 580 ? -3.592 -14.976 -10.742 1.00 81.12 580 GLY A N 1
ATOM 4376 C CA . GLY A 1 580 ? -2.712 -16.147 -10.619 1.00 81.12 580 GLY A CA 1
ATOM 4377 C C . GLY A 1 580 ? -1.616 -16.030 -9.556 1.00 81.12 580 GLY A C 1
ATOM 4378 O O . GLY A 1 580 ? -1.126 -17.052 -9.090 1.00 81.12 580 GLY A O 1
ATOM 4379 N N . ASN A 1 581 ? -1.292 -14.821 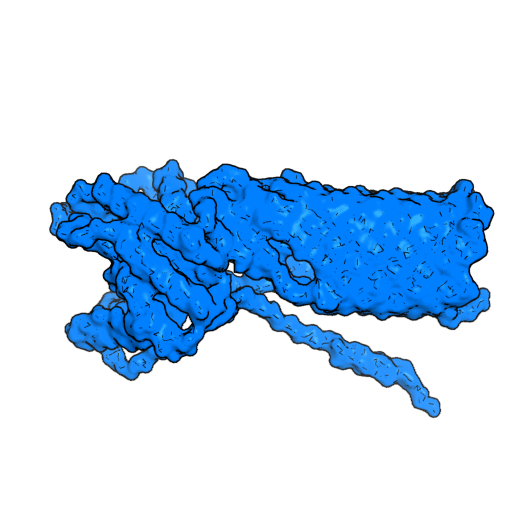-9.090 1.00 86.69 581 ASN A N 1
ATOM 4380 C CA . ASN A 1 581 ? -0.433 -14.614 -7.923 1.00 86.69 581 ASN A CA 1
ATOM 4381 C C . ASN A 1 581 ? -1.015 -13.537 -7.007 1.00 86.69 581 ASN A C 1
ATOM 4383 O O . ASN A 1 581 ? -1.732 -12.638 -7.442 1.00 86.69 581 ASN A O 1
ATOM 4387 N N . SER A 1 582 ? -0.692 -13.640 -5.725 1.00 93.62 582 SER A N 1
ATOM 4388 C CA . SER A 1 582 ? -1.084 -12.681 -4.696 1.00 93.62 582 SER A CA 1
ATOM 4389 C C . SER A 1 582 ? -0.032 -12.681 -3.601 1.00 93.62 582 SER A C 1
ATOM 4391 O O . SER A 1 582 ? 0.512 -13.744 -3.285 1.00 93.62 582 SER A O 1
ATOM 4393 N N . ALA A 1 583 ? 0.169 -11.538 -2.961 1.00 95.31 583 ALA A N 1
ATOM 4394 C CA . ALA A 1 583 ? 1.039 -11.405 -1.810 1.00 95.31 583 ALA A CA 1
ATOM 4395 C C . ALA A 1 583 ? 0.239 -11.006 -0.567 1.00 95.31 583 ALA A C 1
ATOM 4397 O O . ALA A 1 583 ? -0.593 -10.110 -0.606 1.00 95.31 583 ALA A O 1
ATOM 4398 N N . SER A 1 584 ? 0.510 -11.671 0.548 1.00 94.75 584 SER A N 1
ATOM 4399 C CA . SER A 1 584 ? 0.232 -11.194 1.893 1.00 94.75 584 SER A CA 1
ATOM 4400 C C . SER A 1 584 ? 1.242 -10.104 2.224 1.00 94.75 584 SER A C 1
ATOM 4402 O O . SER A 1 584 ? 2.441 -10.384 2.333 1.00 94.75 584 SER A O 1
ATOM 4404 N N . LEU A 1 585 ? 0.756 -8.877 2.365 1.00 92.62 585 LEU A N 1
ATOM 4405 C CA . LEU A 1 585 ? 1.559 -7.698 2.671 1.00 92.62 585 LEU A CA 1
ATOM 4406 C C . LEU A 1 585 ? 1.206 -7.174 4.069 1.00 92.62 585 LEU A C 1
ATOM 4408 O O . LEU A 1 585 ? 0.054 -7.328 4.486 1.00 92.62 585 LEU A O 1
ATOM 4412 N N . PRO A 1 586 ? 2.179 -6.612 4.806 1.00 89.75 586 PRO A N 1
ATOM 4413 C CA . PRO A 1 586 ? 1.941 -6.064 6.136 1.00 89.75 586 PRO A CA 1
ATOM 4414 C C . PRO A 1 586 ? 1.065 -4.808 6.063 1.00 89.75 586 PRO A C 1
ATOM 4416 O O . PRO A 1 586 ? 1.151 -4.037 5.107 1.00 89.75 586 PRO A O 1
ATOM 4419 N N . GLY A 1 587 ? 0.242 -4.609 7.088 1.00 88.69 587 GLY A N 1
ATOM 4420 C CA . GLY A 1 587 ? -0.657 -3.471 7.230 1.00 88.69 587 GLY A CA 1
ATOM 4421 C C . GLY A 1 587 ? -0.514 -2.768 8.581 1.00 88.69 587 GLY A C 1
ATOM 4422 O O . GLY A 1 587 ? 0.586 -2.660 9.125 1.00 88.69 587 GLY A O 1
ATOM 4423 N N . TYR A 1 588 ? -1.635 -2.288 9.116 1.00 86.00 588 TYR A N 1
ATOM 4424 C CA . TYR A 1 588 ? -1.741 -1.624 10.413 1.00 86.00 588 TYR A CA 1
ATOM 4425 C C . TYR A 1 588 ? -1.200 -2.493 11.566 1.00 86.00 588 TYR A C 1
ATOM 4427 O O . TYR A 1 588 ? -1.366 -3.717 11.582 1.00 86.00 588 TYR A O 1
ATOM 4435 N N . MET A 1 589 ? -0.554 -1.859 12.545 1.00 84.50 589 MET A N 1
ATOM 4436 C CA . MET A 1 589 ? -0.053 -2.508 13.757 1.00 84.50 589 MET A CA 1
ATOM 4437 C C . MET A 1 589 ? -0.879 -2.020 14.956 1.00 84.50 589 MET A C 1
ATOM 4439 O O . MET A 1 589 ? -0.770 -0.844 15.301 1.00 84.50 589 MET A O 1
ATOM 4443 N N . PRO A 1 590 ? -1.668 -2.892 15.610 1.00 83.12 590 PRO A N 1
ATOM 4444 C CA . PRO A 1 590 ? -2.467 -2.500 16.765 1.00 83.12 590 PRO A CA 1
ATOM 4445 C C . PRO A 1 590 ? -1.627 -1.999 17.947 1.00 83.12 590 PRO A C 1
ATOM 4447 O O . PRO A 1 590 ? -0.549 -2.524 18.242 1.00 83.12 590 PRO A O 1
ATOM 4450 N N . GLU A 1 591 ? -2.156 -1.020 18.685 1.00 83.38 591 GLU A N 1
ATOM 4451 C CA . GLU A 1 591 ? -1.521 -0.552 19.918 1.00 83.38 591 GLU A CA 1
ATOM 4452 C C . GLU A 1 591 ? -1.517 -1.622 21.014 1.00 83.38 591 GLU A C 1
ATOM 4454 O O . GLU A 1 591 ? -2.540 -2.224 21.339 1.00 83.38 591 GLU A O 1
ATOM 4459 N N . LYS A 1 592 ? -0.376 -1.766 21.694 1.00 87.94 592 LYS A N 1
ATOM 4460 C CA . LYS A 1 592 ? -0.212 -2.742 22.785 1.00 87.94 592 LYS A CA 1
ATOM 4461 C C . LYS A 1 592 ? -0.971 -2.371 24.054 1.00 87.94 592 LYS A C 1
ATOM 4463 O O . LYS A 1 592 ? -1.351 -3.241 24.836 1.00 87.94 592 LYS A O 1
ATOM 4468 N N . SER A 1 593 ? -1.121 -1.079 24.320 1.00 89.00 593 SER A N 1
ATOM 4469 C CA . SER A 1 593 ? -1.657 -0.564 25.576 1.00 89.00 593 SER A CA 1
ATOM 4470 C C . SER A 1 593 ? -2.442 0.711 25.331 1.00 89.00 593 SER A C 1
ATOM 4472 O O . SER A 1 593 ? -2.003 1.566 24.578 1.00 89.00 593 SER A O 1
ATOM 4474 N N . ASN A 1 594 ? -3.574 0.846 26.014 1.00 89.06 594 ASN A N 1
ATOM 4475 C CA . ASN A 1 594 ? -4.463 1.993 25.898 1.00 89.06 594 ASN A CA 1
ATOM 4476 C C . ASN A 1 594 ? -4.755 2.588 27.281 1.00 89.06 594 ASN A C 1
ATOM 4478 O O . ASN A 1 594 ? -4.860 1.865 28.278 1.00 89.06 594 ASN A O 1
ATOM 4482 N N . LEU A 1 595 ? -4.932 3.908 27.331 1.00 94.81 595 LEU A N 1
ATOM 4483 C CA . LEU A 1 595 ? -5.570 4.602 28.447 1.00 94.81 595 LEU A CA 1
ATOM 4484 C C . LEU A 1 595 ? -7.016 4.891 28.051 1.00 94.81 595 LEU A C 1
ATOM 4486 O O . LEU A 1 595 ? -7.248 5.452 26.983 1.00 94.81 595 LEU A O 1
ATOM 4490 N N . THR A 1 596 ? -7.977 4.530 28.892 1.00 95.06 596 THR A N 1
ATOM 4491 C CA . THR A 1 596 ? -9.391 4.858 28.697 1.00 95.06 596 THR A CA 1
ATOM 4492 C C . THR A 1 596 ? -9.884 5.749 29.825 1.00 95.06 596 THR A C 1
ATOM 4494 O O . THR A 1 596 ? -9.452 5.636 30.973 1.00 95.06 596 THR A O 1
ATOM 4497 N N . GLY A 1 597 ? -10.780 6.673 29.500 1.00 95.94 597 GLY A N 1
ATOM 4498 C CA . GLY A 1 597 ? -11.381 7.578 30.461 1.00 95.94 597 GLY A CA 1
ATOM 4499 C C . GLY A 1 597 ? -12.781 7.991 30.043 1.00 95.94 597 GLY A C 1
ATOM 4500 O O . GLY A 1 597 ? -13.069 8.136 28.855 1.00 95.94 597 GLY A O 1
ATOM 4501 N N . ALA A 1 598 ? -13.648 8.199 31.024 1.00 96.81 598 ALA A N 1
ATOM 4502 C CA . ALA A 1 598 ? -14.986 8.721 30.807 1.00 96.81 598 ALA A CA 1
ATOM 4503 C C . ALA A 1 598 ? -15.350 9.732 31.891 1.00 96.81 598 ALA A C 1
ATOM 4505 O O . ALA A 1 598 ? -14.926 9.607 33.039 1.00 96.81 598 ALA A O 1
ATOM 4506 N N . VAL A 1 599 ? -16.160 10.722 31.539 1.00 97.50 599 VAL A N 1
ATOM 4507 C CA . VAL A 1 599 ? -16.806 11.627 32.494 1.00 97.50 599 VAL A CA 1
ATOM 4508 C C . VAL A 1 599 ? -18.216 11.914 32.017 1.00 97.50 599 VAL A C 1
ATOM 4510 O O . VAL A 1 599 ? -18.433 12.135 30.827 1.00 97.50 599 VAL A O 1
ATOM 4513 N N . GLY A 1 600 ? -19.178 11.930 32.928 1.00 96.69 600 GLY A N 1
ATOM 4514 C CA . GLY A 1 600 ? -20.558 12.209 32.581 1.00 96.69 600 GLY A CA 1
ATOM 4515 C C . GLY A 1 600 ? -21.375 12.782 33.723 1.00 96.69 600 GLY A C 1
ATOM 4516 O O . GLY A 1 600 ? -20.990 12.754 34.893 1.00 96.69 600 GLY A O 1
ATOM 4517 N N . ILE A 1 601 ? -22.519 13.338 33.350 1.00 96.62 601 ILE A N 1
ATOM 4518 C CA . ILE A 1 601 ? -23.512 13.926 34.241 1.00 96.62 601 ILE A CA 1
ATOM 4519 C C . ILE A 1 601 ? -24.891 13.419 33.855 1.00 96.62 601 ILE A C 1
ATOM 4521 O O . ILE A 1 601 ? -25.192 13.225 32.680 1.00 96.62 601 ILE A O 1
ATOM 4525 N N . THR A 1 602 ? -25.722 13.197 34.860 1.00 94.69 602 THR A N 1
ATOM 4526 C CA . THR A 1 602 ? -27.070 12.647 34.732 1.00 94.69 602 THR A CA 1
ATOM 4527 C C . THR A 1 602 ? -28.019 13.467 35.581 1.00 94.69 602 THR A C 1
ATOM 4529 O O . THR A 1 602 ? -27.630 13.932 36.657 1.00 94.69 602 THR A O 1
ATOM 4532 N N . HIS A 1 603 ? -29.224 13.689 35.073 1.00 94.94 603 HIS A N 1
ATOM 4533 C CA . HIS A 1 603 ? -30.237 14.523 35.694 1.00 94.94 603 HIS A CA 1
ATOM 4534 C C . HIS A 1 603 ? -31.629 13.899 35.535 1.00 94.94 603 HIS A C 1
ATOM 4536 O O . HIS A 1 603 ? -32.076 13.646 34.416 1.00 94.94 603 HIS A O 1
ATOM 4542 N N . ASP A 1 604 ? -32.311 13.675 36.652 1.00 91.94 604 ASP A N 1
ATOM 4543 C CA . ASP A 1 604 ? -33.678 13.174 36.723 1.00 91.94 604 ASP A CA 1
ATOM 4544 C C . ASP A 1 604 ? -34.663 14.330 36.532 1.00 91.94 604 ASP A C 1
ATOM 4546 O O . ASP A 1 604 ? -34.730 15.257 37.342 1.00 91.94 604 ASP A O 1
ATOM 4550 N N . LEU A 1 605 ? -35.462 14.260 35.469 1.00 90.75 605 LEU A N 1
ATOM 4551 C CA . LEU A 1 605 ? -36.460 15.274 35.113 1.00 90.75 605 LEU A CA 1
ATOM 4552 C C . LEU A 1 605 ? -37.800 15.085 35.850 1.00 90.75 605 LEU A C 1
ATOM 4554 O O . LEU A 1 605 ? -38.716 15.890 35.684 1.00 90.75 605 LEU A O 1
ATOM 4558 N N . GLY A 1 606 ? -37.921 14.035 36.666 1.00 83.19 606 GLY A N 1
ATOM 4559 C CA . GLY A 1 606 ? -39.188 13.584 37.245 1.00 83.19 606 GLY A CA 1
ATOM 4560 C C . GLY A 1 606 ? -39.966 12.663 36.297 1.00 83.19 606 GLY A C 1
ATOM 4561 O O . GLY A 1 606 ? -39.554 12.440 35.162 1.00 83.19 606 GLY A O 1
ATOM 4562 N N . ASN A 1 607 ? -41.082 12.096 36.772 1.00 78.38 607 ASN A N 1
ATOM 4563 C CA . ASN A 1 607 ? -41.910 11.134 36.020 1.00 78.38 607 ASN A CA 1
ATOM 4564 C C . ASN A 1 607 ? -41.106 9.960 35.431 1.00 78.38 607 ASN A C 1
ATOM 4566 O O . ASN A 1 607 ? -41.316 9.578 34.285 1.00 78.38 607 ASN A O 1
ATOM 4570 N N . GLU A 1 608 ? -40.153 9.434 36.206 1.00 84.44 608 GLU A N 1
ATOM 4571 C CA . GLU A 1 608 ? -39.283 8.315 35.812 1.00 84.44 608 GLU A CA 1
ATOM 4572 C C . GLU A 1 608 ? -38.376 8.593 34.600 1.00 84.44 608 GLU A C 1
ATOM 4574 O O . GLU A 1 608 ? -37.778 7.659 34.077 1.00 84.44 608 GLU A O 1
ATOM 4579 N N . LEU A 1 609 ? -38.228 9.855 34.178 1.00 92.19 609 LEU A N 1
ATOM 4580 C CA . LEU A 1 609 ? -37.406 10.268 33.041 1.00 92.19 609 LEU A CA 1
ATOM 4581 C C . LEU A 1 609 ? -36.043 10.814 33.492 1.00 92.19 609 LEU A C 1
ATOM 4583 O O . LEU A 1 609 ? -35.966 11.683 34.364 1.00 92.19 609 LEU A O 1
ATOM 4587 N N . GLN A 1 610 ? -34.974 10.371 32.835 1.00 93.38 610 GLN A N 1
ATOM 4588 C CA . GLN A 1 610 ? -33.597 10.779 33.112 1.00 93.38 610 GLN A CA 1
ATOM 4589 C C . GLN A 1 610 ? -32.875 11.190 31.829 1.00 93.38 610 GLN A C 1
ATOM 4591 O O . GLN A 1 610 ? -33.000 10.528 30.801 1.00 93.38 610 GLN A O 1
ATOM 4596 N N . VAL A 1 611 ? -32.079 12.257 31.899 1.00 95.62 611 VAL A N 1
ATOM 4597 C CA . VAL A 1 611 ? -31.172 12.687 30.825 1.00 95.62 611 VAL A CA 1
ATOM 4598 C C . VAL A 1 611 ? -29.729 12.520 31.276 1.00 95.62 611 VAL A C 1
ATOM 4600 O O . VAL A 1 611 ? -29.393 12.839 32.414 1.00 95.62 611 VAL A O 1
ATOM 4603 N N . GLY A 1 612 ? -28.863 12.054 30.381 1.00 95.25 612 GLY A N 1
ATOM 4604 C CA . GLY A 1 612 ? -27.433 11.911 30.635 1.00 95.25 612 GLY A CA 1
ATOM 4605 C C . GLY A 1 612 ? -26.581 12.475 29.506 1.00 95.25 612 GLY A C 1
ATOM 4606 O O . GLY A 1 612 ? -26.961 12.389 28.341 1.00 95.25 612 GLY A O 1
ATOM 4607 N N . ALA A 1 613 ? -25.414 13.007 29.849 1.00 97.12 613 ALA A N 1
ATOM 4608 C CA . ALA A 1 613 ? -24.375 13.397 28.906 1.00 97.12 613 ALA A CA 1
ATOM 4609 C C . ALA A 1 613 ? -23.032 12.821 29.359 1.00 97.12 613 ALA A C 1
ATOM 4611 O O . ALA A 1 613 ? -22.697 12.929 30.540 1.00 97.12 613 ALA A O 1
ATOM 4612 N N . SER A 1 614 ? -22.252 12.241 28.446 1.00 97.00 614 SER A N 1
ATOM 4613 C CA . SER A 1 614 ? -20.908 11.742 28.754 1.00 97.00 614 SER A CA 1
ATOM 4614 C C . SER A 1 614 ? -19.906 12.014 27.638 1.00 97.00 614 SER A C 1
ATOM 4616 O O . SER A 1 614 ? -20.246 12.083 26.457 1.00 97.00 614 SER A O 1
ATOM 4618 N N . TYR A 1 615 ? -18.649 12.166 28.036 1.00 97.62 615 TYR A N 1
ATOM 4619 C CA . TYR A 1 615 ? -17.490 12.232 27.163 1.00 97.62 615 TYR A CA 1
ATOM 4620 C C . TYR A 1 615 ? -16.578 11.042 27.444 1.00 97.62 615 TYR A C 1
ATOM 4622 O O . TYR A 1 615 ? -16.328 10.715 28.606 1.00 97.62 615 TYR A O 1
ATOM 4630 N N . HIS A 1 616 ? -16.063 10.434 26.380 1.00 96.62 616 HIS A N 1
ATOM 4631 C CA . HIS A 1 616 ? -15.155 9.297 26.423 1.00 96.62 616 HIS A CA 1
ATOM 4632 C C . HIS A 1 616 ? -13.857 9.621 25.693 1.00 96.62 616 HIS A C 1
ATOM 4634 O O . HIS A 1 616 ? -13.847 10.302 24.665 1.00 96.62 616 HIS A O 1
ATOM 4640 N N . PHE A 1 617 ? -12.768 9.083 26.222 1.00 95.06 617 PHE A N 1
ATOM 4641 C CA . PHE A 1 617 ? -11.446 9.102 25.628 1.00 95.06 617 PHE A CA 1
ATOM 4642 C C . PHE A 1 617 ? -10.846 7.699 25.700 1.00 95.06 617 PHE A C 1
ATOM 4644 O O . PHE A 1 617 ? -10.957 7.019 26.721 1.00 95.06 617 PHE A O 1
ATOM 4651 N N . ARG A 1 618 ? -10.185 7.284 24.627 1.00 92.62 618 ARG A N 1
ATOM 4652 C CA . ARG A 1 618 ? -9.382 6.069 24.548 1.00 92.62 618 ARG A CA 1
ATOM 4653 C C . ARG A 1 618 ? -8.126 6.372 23.742 1.00 92.62 618 ARG A C 1
ATOM 4655 O O . ARG A 1 618 ? -8.223 7.060 22.733 1.00 92.62 618 ARG A O 1
ATOM 4662 N N . GLY A 1 619 ? -6.990 5.823 24.151 1.00 85.44 619 GLY A N 1
ATOM 4663 C CA . GLY A 1 619 ? -5.789 5.788 23.320 1.00 85.44 619 GLY A CA 1
ATOM 4664 C C . GLY A 1 619 ? -4.544 6.398 23.943 1.00 85.44 619 GLY A C 1
ATOM 4665 O O . GLY A 1 619 ? -4.608 7.091 24.963 1.00 85.44 619 GLY A O 1
ATOM 4666 N N . THR A 1 620 ? -3.397 6.130 23.321 1.00 80.88 620 THR A N 1
ATOM 4667 C CA . THR A 1 620 ? -2.111 6.749 23.675 1.00 80.88 620 THR A CA 1
ATOM 4668 C C . THR A 1 620 ? -1.519 7.485 22.477 1.00 80.88 620 THR A C 1
ATOM 4670 O O . THR A 1 620 ? -1.410 8.725 22.508 1.00 80.88 620 THR A O 1
ATOM 4673 N N . ASP A 1 621 ? -1.219 6.747 21.408 1.00 78.19 621 ASP A N 1
ATOM 4674 C CA . ASP A 1 621 ? -0.794 7.277 20.122 1.00 78.19 621 ASP A CA 1
ATOM 4675 C C . ASP A 1 621 ? -2.006 7.489 19.209 1.00 78.19 621 ASP A C 1
ATOM 4677 O O . ASP A 1 621 ? -2.361 8.649 18.971 1.00 78.19 621 ASP A O 1
ATOM 4681 N N . ASP A 1 622 ? -2.675 6.417 18.806 1.00 83.69 622 ASP A N 1
ATOM 4682 C CA . ASP A 1 622 ? -3.994 6.413 18.185 1.00 83.69 622 ASP A CA 1
ATOM 4683 C C . ASP A 1 622 ? -5.051 6.761 19.230 1.00 83.69 622 ASP A C 1
ATOM 4685 O O . ASP A 1 622 ? -4.977 6.336 20.386 1.00 83.69 622 ASP A O 1
ATOM 4689 N N . ARG A 1 623 ? -6.024 7.594 18.857 1.00 90.00 623 ARG A N 1
ATOM 4690 C CA . ARG A 1 623 ? -6.971 8.188 19.808 1.00 90.00 623 ARG A CA 1
ATOM 4691 C C . ARG A 1 623 ? -8.396 8.068 19.327 1.00 90.00 623 ARG A C 1
ATOM 4693 O O . ARG A 1 623 ? -8.708 8.367 18.185 1.00 90.00 623 ARG A O 1
ATOM 4700 N N . GLN A 1 624 ? -9.283 7.739 20.250 1.00 92.19 624 GLN A N 1
ATOM 4701 C CA . GLN A 1 624 ? -10.719 7.763 20.052 1.00 92.19 624 GLN A CA 1
ATOM 4702 C C . GLN A 1 624 ? -11.362 8.697 21.077 1.00 92.19 624 GLN A C 1
ATOM 4704 O O . GLN A 1 624 ? -11.117 8.612 22.282 1.00 92.19 624 GLN A O 1
ATOM 4709 N N . HIS A 1 625 ? -12.214 9.585 20.580 1.00 95.06 625 HIS A N 1
ATOM 4710 C CA . HIS A 1 625 ? -13.010 10.523 21.356 1.00 95.06 625 HIS A CA 1
ATOM 4711 C C . HIS A 1 625 ? -14.490 10.263 21.093 1.00 95.06 625 HIS A C 1
ATOM 4713 O O . HIS A 1 625 ? -14.876 10.026 19.950 1.00 95.06 625 HIS A O 1
ATOM 4719 N N . GLY A 1 626 ? -15.321 10.349 22.129 1.00 95.44 626 GLY A N 1
ATOM 4720 C CA . GLY A 1 626 ? -16.764 10.150 22.014 1.00 95.44 626 GLY A CA 1
ATOM 4721 C C . GLY A 1 626 ? -17.550 11.156 22.844 1.00 95.44 626 GLY A C 1
ATOM 4722 O O . GLY A 1 626 ? -17.171 11.459 23.972 1.00 95.44 626 GLY A O 1
ATOM 4723 N N . LEU A 1 627 ? -18.653 11.657 22.295 1.00 96.75 627 LEU A N 1
ATOM 4724 C CA . LEU A 1 627 ? -19.670 12.427 23.011 1.00 96.75 627 LEU A CA 1
ATOM 4725 C C . LEU A 1 627 ? -21.000 11.689 22.916 1.00 96.75 627 LEU A C 1
ATOM 4727 O O . LEU A 1 627 ? -21.394 11.287 21.825 1.00 96.75 627 LEU A O 1
ATOM 4731 N N . ASN A 1 628 ? -21.689 11.552 24.042 1.00 95.25 628 ASN A N 1
ATOM 4732 C CA . ASN A 1 628 ? -22.947 10.827 24.161 1.00 95.25 628 ASN A CA 1
ATOM 4733 C C . ASN A 1 628 ? -23.988 11.686 24.885 1.00 95.25 628 ASN A C 1
ATOM 4735 O O . ASN A 1 628 ? -23.685 12.300 25.910 1.00 95.25 628 ASN A O 1
ATOM 4739 N N . LEU A 1 629 ? -25.213 11.690 24.370 1.00 97.31 629 LEU A N 1
ATOM 4740 C CA . LEU A 1 629 ? -26.412 12.229 24.996 1.00 97.31 629 LEU A CA 1
ATOM 4741 C C . LEU A 1 629 ? -27.460 11.128 25.071 1.00 97.31 629 LEU A C 1
ATOM 4743 O O . LEU A 1 629 ? -27.726 10.449 24.084 1.00 97.31 629 LEU A O 1
ATOM 4747 N N . SER A 1 630 ? -28.100 10.979 26.221 1.00 96.44 630 SER A N 1
ATOM 4748 C CA . SER A 1 630 ? -29.029 9.882 26.466 1.00 96.44 630 SER A CA 1
ATOM 4749 C C . SER A 1 630 ? -30.288 10.316 27.193 1.00 96.44 630 SER A C 1
ATOM 4751 O O . SER A 1 630 ? -30.273 11.271 27.969 1.00 96.44 630 SER A O 1
ATOM 4753 N N . LEU A 1 631 ? -31.360 9.576 26.935 1.00 96.75 631 LEU A N 1
ATOM 4754 C CA . LEU A 1 631 ? -32.651 9.664 27.596 1.00 96.75 631 LEU A CA 1
ATOM 4755 C C . LEU A 1 631 ? -33.035 8.261 28.071 1.00 96.75 631 LEU A C 1
ATOM 4757 O O . LEU A 1 631 ? -33.055 7.336 27.261 1.00 96.75 631 LEU A O 1
ATOM 4761 N N . GLY A 1 632 ? -33.347 8.105 29.353 1.00 94.50 632 GLY A N 1
ATOM 4762 C CA . GLY A 1 632 ? -33.782 6.845 29.953 1.00 94.50 632 GLY A CA 1
ATOM 4763 C C . GLY A 1 632 ? -35.116 6.994 30.675 1.00 94.50 632 GLY A C 1
ATOM 4764 O O . GLY A 1 632 ? -35.404 8.063 31.211 1.00 94.50 632 GLY A O 1
ATOM 4765 N N . TRP A 1 633 ? -35.927 5.937 30.686 1.00 94.62 633 TRP A N 1
ATOM 4766 C CA . TRP A 1 633 ? -37.210 5.910 31.391 1.00 94.62 633 TRP A CA 1
ATOM 4767 C C . TRP A 1 633 ? -37.558 4.519 31.920 1.00 94.62 633 TRP A C 1
ATOM 4769 O O . TRP A 1 633 ? -37.141 3.509 31.349 1.00 94.62 633 TRP A O 1
ATOM 4779 N N . ASN A 1 634 ? -38.342 4.456 32.995 1.00 91.62 634 ASN A N 1
ATOM 4780 C CA . ASN A 1 634 ? -38.891 3.203 33.523 1.00 91.62 634 ASN A CA 1
ATOM 4781 C C . ASN A 1 634 ? -40.347 3.010 33.054 1.00 91.62 634 ASN A C 1
ATOM 4783 O O . ASN A 1 634 ? -40.999 3.985 32.676 1.00 91.62 634 ASN A 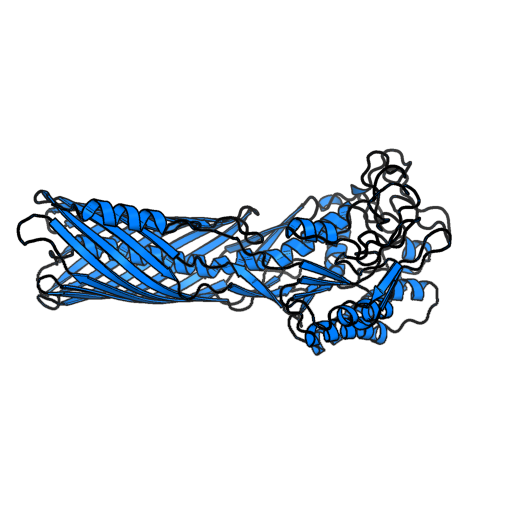O 1
ATOM 4787 N N . TRP A 1 635 ? -40.826 1.759 32.988 1.00 89.31 635 TRP A N 1
ATOM 4788 C CA . TRP A 1 635 ? -42.235 1.423 32.716 1.00 89.31 635 TRP A CA 1
ATOM 4789 C C . TRP A 1 635 ? -42.646 0.038 33.244 1.00 89.31 635 TRP A C 1
ATOM 4791 O O . TRP A 1 635 ? -41.805 -0.896 33.254 1.00 89.31 635 TRP A O 1
#

InterPro domains:
  IPR001087 GDSL lipase/esterase [PF00657] (30-317)
  IPR005546 Autotransporter beta-domain [PF03797] (367-615)
  IPR005546 Autotransporter beta-domain [PS51208] (358-635)
  IPR005546 Autotransporter beta-domain [SM00869] (362-626)
  IPR006315 Outer membrane autotransporter barrel domain [TIGR01414] (330-635)
  IPR017186 Lipase, autotransporter EstA [PIRSF037375] (5-632)
  IPR036514 SGNH hydrolase superfamily [G3DSA:3.40.50.1110] (19-330)
  IPR036709 Autotransporter beta-domain superfamily [G3DSA:2.40.128.130] (331-635)
  IPR036709 Autotransporter beta-domain superfamily [SSF103515] (343-635)
  IPR051058 GDSL Esterase/Lipase Enzyme [PTHR45648] (29-319)

Sequence (635 aa):
MYNPLKTLAAAIAVASLPMSISAAPYSQLIIFGDSLSDSGQFPDLGNPLSASGNRFTNRVGPTYSAQESFGQVSVQLLASQLGLQALPSAPARVGGSPTPGGTNYAVGGYTTDQIRDSITTAMSVPAPAPVIPGARLGYLAEFGRADRNALFYINGGGNDVIQSLLGAPFDPTLSAAALVSGVAALQQAGARYIVVSDLPDVGPTPFATAWGQRTLGSNNSANFNRELDQQLAALGGNILRLNFNGLLTEVYADLESFGFANIDQTRTCFTSCGTSVGPELRDTVFGLGGTSPNPDRLIFNDDVHATNAVQRLTADYMYAILAAPAEITLLPEMGLASLTSHQQHLQSQWQTQRGNWQETGKWNGFVAGGAMRNDFKNAQVTPSADGKGTQLTLGSSYRLDDNWRLGLAVGLQRQKLDTASKSTYELDSYLLTGFAQYQRERAWADASLSYGHLDYSDLKRQFALGITQRAEKGDTDGSLLAFSARVGYDLANPGTGWQVSPFISADIAKVDVDGYREAGTRSTALFYGDQQRDSQRLGLGVQMKRQLNQQTAWHAELATEREMKDDPTHVRTGLVSRPGNSASLPGYMPEKSNLTGAVGITHDLGNELQVGASYHFRGTDDRQHGLNLSLGWNW

Nearest PDB structures (foldseek):
  3kvn-assembly2_A  TM=9.491E-01  e=3.968E-65  Pseudomonas aeruginosa
  3aeh-assembly2_B  TM=7.174E-01  e=9.658E-09  Escherichia coli
  6z9y-assembly1_A  TM=3.874E-01  e=8.743E-04  Pseudomonas aeruginosa PAO1
  4b61-assembly1_A  TM=2.734E-01  e=9.780E-06  Pseudomonas aeruginosa PAO1
  4rhb-assembly1_A  TM=2.332E-01  e=7.202E-01  Escherichia coli K-12

Secondary structure (DSSP, 8-state):
---HHHHHHHHHHHS---------S-S-EEEE-STTT-SS-B--SS-TT-SS-B-SS-B-SSS--TTSPBPPPHHHHHHHHTT----BSS--BSSS------SB---TT--HHHHHHHHHTEEEE---TTSBPEEEE-HHHHHSS--TTPEEEE---HHHHHHHHTT----HHHHHHHHHHHHHHHHHTT--EEEEEPPPPSTTSHHHHHTT-HHHHHHHHHHHHHHHHHHHHHH-SBEEEE-HHHHHHHHHHTTTTTT--SS-GGG-BSS--STTTSS--B-TTTSTTSSS--GGG-SBSSSSPBPHHHHHHHHHHHHHHHHHHHHHTTHHHHHHHHHHHHHHHHHHHHHHHTT-PPPTT-EEEEEEEEEEEEEEPP-SSS--EEEEEEEEEEEEEEE-SSSEEEEEEEEEEEEEEEETT--EEEEEEEEEEEEEEEEETTEEEEEEEEEEEEEEEEEEEEEEETTEEEEEEEEEEEEEEEEEEEEEE--SPTTSSEEEEEEEEEEEEEEEE--EE-SS--TT-EEE--EEEEEEEEEEEEEEEEE-SSSEEEEEEEEEEEES--SPPEEEEEETTSTT-BEEEE-----SEEEEEEEEEEEEEETTEEEEEEEEEEESSSEEEEEEEEEEEE-

Mean predicted aligned error: 6.79 Å

Solvent-accessible surface area (backbone atoms only — not comparable to full-atom values): 30419 Å² total; per-residue (Å²): 137,84,67,70,70,62,60,54,57,57,58,59,68,71,76,68,74,83,81,80,74,72,70,60,85,47,80,40,44,38,35,39,15,16,35,80,52,15,56,16,30,43,56,22,83,67,29,77,83,49,92,55,27,40,30,64,40,36,41,68,49,95,81,56,44,49,89,40,59,47,38,68,35,21,55,41,51,35,19,51,70,63,76,42,58,36,42,29,26,33,45,21,32,80,66,83,81,89,76,64,74,36,42,22,61,14,35,66,76,33,31,19,60,53,34,20,29,30,38,59,51,41,37,72,37,87,51,67,84,83,34,44,55,13,62,44,63,1,53,41,56,67,62,71,43,41,59,55,48,27,37,34,39,39,43,51,44,60,40,45,47,53,43,30,79,75,70,45,88,72,54,40,61,60,47,25,48,31,41,47,51,32,53,50,50,38,48,77,35,44,40,46,40,38,36,37,46,46,45,52,61,43,14,70,20,21,40,22,47,54,72,71,35,26,69,59,28,36,49,47,28,51,46,25,42,51,36,35,50,54,51,47,34,71,68,49,67,46,31,33,58,45,43,49,34,50,43,51,52,54,42,72,74,42,32,58,75,63,51,28,54,93,59,71,54,32,61,24,14,20,68,51,23,30,61,92,76,48,72,67,30,38,32,69,44,36,3,67,90,26,84,55,60,37,48,59,37,38,56,20,18,26,32,77,36,40,8,51,44,46,21,46,26,50,15,28,48,54,43,50,61,68,35,42,35,18,57,61,50,43,55,44,50,52,54,51,51,50,51,52,53,51,50,51,56,52,48,54,53,49,62,70,35,58,98,58,69,68,58,72,78,26,36,37,41,37,42,35,42,34,42,37,39,36,39,40,62,67,44,65,60,25,67,28,31,47,28,44,31,42,38,40,34,40,35,39,32,40,23,76,44,95,40,38,34,41,36,44,34,42,35,44,35,43,36,40,36,40,35,74,63,65,19,40,40,35,39,40,38,44,35,44,33,44,37,41,37,39,41,56,100,49,40,38,37,40,38,35,43,35,42,32,45,33,42,26,78,45,34,35,50,33,36,59,42,49,86,33,78,49,71,44,41,35,50,41,46,33,37,36,45,34,41,40,39,38,43,34,42,46,73,46,57,88,93,70,49,48,41,39,24,50,34,42,36,42,36,39,36,39,26,40,31,52,47,37,54,30,61,72,60,46,52,82,17,39,31,39,47,61,37,79,44,61,43,39,34,44,33,46,33,40,38,38,38,36,57,77,52,101,44,34,36,39,38,39,36,44,34,41,34,39,39,75,51,42,65,68,36,63,36,38,30,28,31,55,64,42,77,68,46,37,18,66,36,64,28,39,63,51,70,51,56,34,41,36,36,36,42,35,43,35,40,50,77,54,95,61,31,34,41,36,40,37,41,38,41,35,39,72,80,42,36,37,40,36,41,40,41,34,42,36,35,60,93

Organism: NCBI:txid1720063